Protein AF-A0A353PJM2-F1 (afdb_monomer_lite)

pLDDT: mean 86.41, std 17.64, range [29.45, 98.31]

Foldseek 3Di:
DDDDDDDDDDDDDDDDDDDDDDPPPPDDPPPDPAQKDKDDQEEDEEEQPDDDDPLVRIWMAGNPPGTPSVQKDKDWADHSNAFFKTKIKIWGAYPVRDIDIDIHIYGYAYPLRHHLQFDADPNDTDGDAAAEAEEEDLDCLDPVLPDPNNDHPPSVVSVVVQVRVCRGNVHHYHYDQQDPQQSDDPSVLVVLLVCVVVVNGPGPHYDDFLVCLVVCVVSVSFDFPVVVCVRPVVPADVVQQVSQDDPNTGRGGDPDPPDPPADDDDDQVLCVVLVADDQVVCVVVVNDDLVVVLVRLLSSQVSVVVPPPQDASDAADLVSQLQVQLVVLVHHQADPVVRDGDCPDPSNVVSVVSSVVCVVSVRYHPDHDHDDDDVVSVVD

Structure (mmCIF, N/CA/C/O backbone):
data_AF-A0A353PJM2-F1
#
_entry.id   AF-A0A353PJM2-F1
#
loop_
_atom_site.group_PDB
_atom_site.id
_atom_site.type_symbol
_atom_site.label_atom_id
_atom_site.label_alt_id
_atom_site.label_comp_id
_atom_site.label_asym_id
_atom_site.label_entity_id
_atom_site.label_seq_id
_atom_site.pdbx_PDB_ins_code
_atom_site.Cartn_x
_atom_site.Cartn_y
_atom_site.Cartn_z
_atom_site.occupancy
_atom_site.B_iso_or_equiv
_atom_site.auth_seq_id
_atom_site.auth_comp_id
_atom_site.auth_asym_id
_atom_site.auth_atom_id
_atom_site.pdbx_PDB_model_num
ATOM 1 N N . MET A 1 1 ? 64.706 -32.195 35.235 1.00 32.22 1 MET A N 1
ATOM 2 C CA . MET A 1 1 ? 65.549 -33.305 34.730 1.00 32.22 1 MET A CA 1
ATOM 3 C C . MET A 1 1 ? 64.867 -34.639 35.053 1.00 32.22 1 MET A C 1
ATOM 5 O O . MET A 1 1 ? 64.563 -34.825 36.216 1.00 32.22 1 MET A O 1
ATOM 9 N N . LYS A 1 2 ? 64.685 -35.513 34.035 1.00 32.91 2 LYS A N 1
ATOM 10 C CA . LYS A 1 2 ? 64.420 -36.989 34.050 1.00 32.91 2 LYS A CA 1
ATOM 11 C C . LYS A 1 2 ? 63.093 -37.483 34.698 1.00 32.91 2 LYS A C 1
ATOM 13 O O . LYS A 1 2 ? 62.922 -37.331 35.893 1.00 32.91 2 LYS A O 1
ATOM 18 N N . LYS A 1 3 ? 62.062 -37.883 33.916 1.00 37.53 3 LYS A N 1
ATOM 19 C CA . LYS A 1 3 ? 61.682 -39.241 33.383 1.00 37.53 3 LYS A CA 1
ATOM 20 C C . LYS A 1 3 ? 61.497 -40.311 34.488 1.00 37.53 3 LYS A C 1
ATOM 22 O O . LYS A 1 3 ? 62.421 -40.481 35.269 1.00 37.53 3 LYS A O 1
ATOM 27 N N . ILE A 1 4 ? 60.364 -41.031 34.608 1.00 37.41 4 ILE A N 1
ATOM 28 C CA . ILE A 1 4 ? 59.941 -42.269 33.879 1.00 37.41 4 ILE A CA 1
ATOM 29 C C . ILE A 1 4 ? 58.452 -42.570 34.247 1.00 37.41 4 ILE A C 1
ATOM 31 O O . ILE A 1 4 ? 58.112 -42.494 35.420 1.00 37.41 4 ILE A O 1
ATOM 35 N N . LEU A 1 5 ? 57.507 -42.636 33.294 1.00 37.12 5 LEU A N 1
ATOM 36 C CA . LEU A 1 5 ? 56.797 -43.808 32.711 1.00 37.12 5 LEU A CA 1
ATOM 37 C C . LEU A 1 5 ? 56.155 -44.841 33.677 1.00 37.12 5 LEU A C 1
ATOM 39 O O . LEU A 1 5 ? 56.857 -45.558 34.380 1.00 37.12 5 LEU A O 1
ATOM 43 N N . GLY A 1 6 ? 54.829 -45.012 33.581 1.00 29.45 6 GLY A N 1
ATOM 44 C CA . GLY A 1 6 ? 54.069 -46.135 34.147 1.00 29.45 6 GLY A CA 1
ATOM 45 C C . GLY A 1 6 ? 52.626 -46.155 33.623 1.00 29.45 6 GLY A C 1
ATOM 46 O O . GLY A 1 6 ? 51.860 -45.236 33.876 1.00 29.45 6 GLY A O 1
ATOM 47 N N . PHE A 1 7 ? 52.302 -47.176 32.835 1.00 32.75 7 PHE A N 1
ATOM 48 C CA . PHE A 1 7 ? 51.091 -47.375 32.030 1.00 32.75 7 PHE A CA 1
ATOM 49 C C . PHE A 1 7 ? 49.975 -48.015 32.882 1.00 32.75 7 PHE A C 1
ATOM 51 O O . PHE A 1 7 ? 50.239 -49.060 33.472 1.00 32.75 7 PHE A O 1
ATOM 58 N N . VAL A 1 8 ? 48.747 -47.472 32.915 1.00 33.62 8 VAL A N 1
ATOM 59 C CA . VAL A 1 8 ? 47.545 -48.228 33.336 1.00 33.62 8 VAL A CA 1
ATOM 60 C C . VAL A 1 8 ? 46.332 -47.862 32.474 1.00 33.62 8 VAL A C 1
ATOM 62 O O . VAL A 1 8 ? 45.985 -46.704 32.275 1.00 33.62 8 VAL A O 1
ATOM 65 N N . LEU A 1 9 ? 45.752 -48.948 31.977 1.00 30.38 9 LEU A N 1
ATOM 66 C CA . LEU A 1 9 ? 44.614 -49.195 31.104 1.00 30.38 9 LEU A CA 1
ATOM 67 C C . LEU A 1 9 ? 43.319 -48.463 31.520 1.00 30.38 9 LEU A C 1
ATOM 69 O O . LEU A 1 9 ? 42.853 -48.612 32.647 1.00 30.38 9 LEU A O 1
ATOM 73 N N . MET A 1 10 ? 42.710 -47.730 30.583 1.00 32.22 10 MET A N 1
ATOM 74 C CA . MET A 1 10 ? 41.401 -47.087 30.736 1.00 32.22 10 MET A CA 1
ATOM 75 C C . MET A 1 10 ? 40.329 -47.992 30.114 1.00 32.22 10 MET A C 1
ATOM 77 O O . MET A 1 10 ? 40.332 -48.234 28.908 1.00 32.22 10 MET A O 1
ATOM 81 N N . LEU A 1 11 ? 39.443 -48.526 30.953 1.00 31.27 11 LEU A N 1
ATOM 82 C CA . LEU A 1 11 ? 38.271 -49.301 30.556 1.00 31.27 11 LEU A CA 1
ATOM 83 C C . LEU A 1 11 ? 37.093 -48.323 30.411 1.00 31.27 11 LEU A C 1
ATOM 85 O O . LEU A 1 11 ? 36.597 -47.819 31.415 1.00 31.27 11 LEU A O 1
ATOM 89 N N . ALA A 1 12 ? 36.662 -48.038 29.183 1.00 36.47 12 ALA A N 1
ATOM 90 C CA . ALA A 1 12 ? 35.439 -47.283 28.912 1.00 36.47 12 ALA A CA 1
ATOM 91 C C . ALA A 1 12 ? 34.500 -48.147 28.062 1.00 36.47 12 ALA A C 1
ATOM 93 O O . ALA A 1 12 ? 34.842 -48.552 26.951 1.00 36.47 12 ALA A O 1
ATOM 94 N N . LEU A 1 13 ? 33.340 -48.470 28.638 1.00 30.97 13 LEU A N 1
ATOM 95 C CA . LEU A 1 13 ? 32.254 -49.205 27.999 1.00 30.97 13 LEU A CA 1
ATOM 96 C C . LEU A 1 13 ? 31.693 -48.407 26.814 1.00 30.97 13 LEU A C 1
ATOM 98 O O . LEU A 1 13 ? 31.152 -47.320 27.002 1.00 30.97 13 LEU A O 1
ATOM 102 N N . PHE A 1 14 ? 31.748 -48.990 25.618 1.00 34.50 14 PHE A N 1
ATOM 103 C CA . PHE A 1 14 ? 30.913 -48.592 24.488 1.00 34.50 14 PHE A CA 1
ATOM 104 C C . PHE A 1 14 ? 29.582 -49.349 24.567 1.00 34.50 14 PHE A C 1
ATOM 106 O O . PHE A 1 14 ? 29.545 -50.571 24.425 1.00 34.50 14 PHE A O 1
ATOM 113 N N . PHE A 1 15 ? 28.489 -48.621 24.796 1.00 38.69 15 PHE A N 1
ATOM 114 C CA . PHE A 1 15 ? 27.138 -49.112 24.537 1.00 38.69 15 PHE A CA 1
ATOM 115 C C . PHE A 1 15 ? 26.914 -49.123 23.021 1.00 38.69 15 PHE A C 1
ATOM 117 O O . PHE A 1 15 ? 26.905 -48.075 22.380 1.00 38.69 15 PHE A O 1
ATOM 124 N N . GLY A 1 16 ? 26.760 -50.318 22.451 1.00 33.47 16 GLY A N 1
ATOM 125 C CA . GLY A 1 16 ? 26.300 -50.496 21.080 1.00 33.47 16 GLY A CA 1
ATOM 126 C C . GLY A 1 16 ? 24.803 -50.214 20.994 1.00 33.47 16 GLY A C 1
ATOM 127 O O . GLY A 1 16 ? 24.003 -50.958 21.559 1.00 33.47 16 GLY A O 1
ATOM 128 N N . LEU A 1 17 ? 24.430 -49.152 20.283 1.00 36.56 17 LEU A N 1
ATOM 129 C CA . LEU A 1 17 ? 23.071 -48.971 19.785 1.00 36.56 17 LEU A CA 1
ATOM 130 C C . LEU A 1 17 ? 22.956 -49.726 18.461 1.00 36.56 17 LEU A C 1
ATOM 132 O O . LEU A 1 17 ? 23.631 -49.418 17.481 1.00 36.56 17 LEU A O 1
ATOM 136 N N . ALA A 1 18 ? 22.125 -50.763 18.483 1.00 35.31 18 ALA A N 1
ATOM 137 C CA . ALA A 1 18 ? 21.711 -51.510 17.313 1.00 35.31 18 ALA A CA 1
ATOM 138 C C . ALA A 1 18 ? 20.880 -50.598 16.399 1.00 35.31 18 ALA A C 1
ATOM 140 O O . ALA A 1 18 ? 19.799 -50.151 16.779 1.00 35.31 18 ALA A O 1
ATOM 141 N N . ALA A 1 19 ? 21.384 -50.338 15.194 1.00 33.94 19 ALA A N 1
ATOM 142 C CA . ALA A 1 19 ? 20.595 -49.766 14.115 1.00 33.94 19 ALA A CA 1
ATOM 143 C C . ALA A 1 19 ? 19.595 -50.830 13.633 1.00 33.94 19 ALA A C 1
ATOM 145 O O . ALA A 1 19 ? 19.985 -51.844 13.051 1.00 33.94 19 ALA A O 1
ATOM 146 N N . CYS A 1 20 ? 18.307 -50.626 13.915 1.00 41.12 20 CYS A N 1
ATOM 147 C CA . CYS A 1 20 ? 17.239 -51.329 13.213 1.00 41.12 20 CYS A CA 1
ATOM 148 C C . CYS A 1 20 ? 17.160 -50.763 11.795 1.00 41.12 20 CYS A C 1
ATOM 150 O O . CYS A 1 20 ? 16.830 -49.596 11.613 1.00 41.12 20 CYS A O 1
ATOM 152 N N . GLY A 1 21 ? 17.480 -51.598 10.807 1.00 42.72 21 GLY A N 1
ATOM 153 C CA . GLY A 1 21 ? 17.203 -51.326 9.404 1.00 42.72 21 GLY A CA 1
ATOM 154 C C . GLY A 1 21 ? 15.702 -51.394 9.147 1.00 42.72 21 GLY A C 1
ATOM 155 O O . GLY A 1 21 ? 15.124 -52.479 9.104 1.00 42.72 21 GLY A O 1
ATOM 156 N N . GLY A 1 22 ? 15.091 -50.227 8.998 1.00 40.28 22 GLY A N 1
ATOM 157 C CA . GLY A 1 22 ? 13.917 -50.025 8.167 1.00 40.28 22 GLY A CA 1
ATOM 158 C C . GLY A 1 22 ? 14.327 -49.002 7.120 1.00 40.28 22 GLY A C 1
ATOM 159 O O . GLY A 1 22 ? 14.694 -47.890 7.486 1.00 40.28 22 GLY A O 1
ATOM 160 N N . ASP A 1 23 ? 14.348 -49.400 5.850 1.00 42.94 23 ASP A N 1
ATOM 161 C CA . ASP A 1 23 ? 14.547 -48.472 4.740 1.00 42.94 23 ASP A CA 1
ATOM 162 C C . ASP A 1 23 ? 13.359 -47.501 4.719 1.00 42.94 23 ASP A C 1
ATOM 164 O O . ASP A 1 23 ? 12.283 -47.817 4.206 1.00 42.94 23 ASP A O 1
ATOM 168 N N . GLU A 1 24 ? 13.533 -46.316 5.304 1.00 45.28 24 GLU A N 1
ATOM 169 C CA . GLU A 1 24 ? 12.724 -45.163 4.935 1.00 45.28 24 GLU A CA 1
ATOM 170 C C . GLU A 1 24 ? 13.097 -44.799 3.500 1.00 45.28 24 GLU A C 1
ATOM 172 O O . GLU A 1 24 ? 14.149 -44.222 3.219 1.00 45.28 24 GLU A O 1
ATOM 177 N N . VAL A 1 25 ? 12.223 -45.177 2.571 1.00 42.00 25 VAL A N 1
ATOM 178 C CA . VAL A 1 25 ? 12.226 -44.642 1.215 1.00 42.00 25 VAL A CA 1
ATOM 179 C C . VAL A 1 25 ? 11.873 -43.163 1.336 1.00 42.00 25 VAL A C 1
ATOM 181 O O . VAL A 1 25 ? 10.702 -42.799 1.387 1.00 42.00 25 VAL A O 1
ATOM 184 N N . ILE A 1 26 ? 12.889 -42.306 1.418 1.00 47.69 26 ILE A N 1
ATOM 185 C CA . ILE A 1 26 ? 12.730 -40.881 1.132 1.00 47.69 26 ILE A CA 1
ATOM 186 C C . ILE A 1 26 ? 12.295 -40.818 -0.339 1.00 47.69 26 ILE A C 1
ATOM 188 O O . ILE A 1 26 ? 13.072 -41.262 -1.191 1.00 47.69 26 ILE A O 1
ATOM 192 N N . PRO A 1 27 ? 11.082 -40.344 -0.684 1.00 42.47 27 PRO A N 1
ATOM 193 C CA . PRO A 1 27 ? 10.745 -40.157 -2.082 1.00 42.47 27 PRO A CA 1
ATOM 194 C C . PRO A 1 27 ? 11.702 -39.104 -2.642 1.00 42.47 27 PRO A C 1
ATOM 196 O O . PRO A 1 27 ? 11.668 -37.937 -2.258 1.00 42.47 27 PRO A O 1
ATOM 199 N N . THR A 1 28 ? 12.594 -39.536 -3.530 1.00 38.66 28 THR A N 1
ATOM 200 C CA . THR A 1 28 ? 13.276 -38.643 -4.464 1.00 38.66 28 THR A CA 1
ATOM 201 C C . THR A 1 28 ? 12.212 -37.799 -5.166 1.00 38.66 28 THR A C 1
ATOM 203 O O . THR A 1 28 ? 11.212 -38.385 -5.596 1.00 38.66 28 THR A O 1
ATOM 206 N N . PRO A 1 29 ? 12.387 -36.469 -5.300 1.00 41.56 29 PRO A N 1
ATOM 207 C CA . PRO A 1 29 ? 11.539 -35.676 -6.179 1.00 41.56 29 PRO A CA 1
ATOM 208 C C . PRO A 1 29 ? 11.489 -36.382 -7.531 1.00 41.56 29 PRO A C 1
ATOM 210 O O . PRO A 1 29 ? 12.532 -36.697 -8.105 1.00 41.56 29 PRO A O 1
ATOM 213 N N . VAL A 1 30 ? 10.291 -36.730 -7.987 1.00 37.69 30 VAL A N 1
ATOM 214 C CA . VAL A 1 30 ? 10.113 -37.239 -9.341 1.00 37.69 30 VAL A CA 1
ATOM 215 C C . VAL A 1 30 ? 10.382 -36.038 -10.240 1.00 37.69 30 VAL A C 1
ATOM 217 O O . VAL A 1 30 ? 9.528 -35.164 -10.337 1.00 37.69 30 VAL A O 1
ATOM 220 N N . GLU A 1 31 ? 11.572 -35.951 -10.840 1.00 50.25 31 GLU A N 1
ATOM 221 C CA . GLU A 1 31 ? 11.733 -35.159 -12.061 1.00 50.25 31 GLU A CA 1
ATOM 222 C C . GLU A 1 31 ? 10.816 -35.813 -13.094 1.00 50.25 31 GLU A C 1
ATOM 224 O O . GLU A 1 31 ? 11.125 -36.865 -13.659 1.00 50.25 31 GLU A O 1
ATOM 229 N N . THR A 1 32 ? 9.620 -35.256 -13.250 1.00 52.06 32 THR A N 1
ATOM 230 C CA . THR A 1 32 ? 8.812 -35.519 -14.428 1.00 52.06 32 THR A CA 1
ATOM 231 C C . THR A 1 32 ? 9.557 -34.878 -15.586 1.00 52.06 32 THR A C 1
ATOM 233 O O . THR A 1 32 ? 9.808 -33.680 -15.567 1.00 52.06 32 THR A O 1
ATOM 236 N N . ASP A 1 33 ? 9.989 -35.691 -16.545 1.00 80.81 33 ASP A N 1
ATOM 237 C CA . ASP A 1 33 ? 10.489 -35.197 -17.826 1.00 80.81 33 ASP A CA 1
ATOM 238 C C . ASP A 1 33 ? 9.319 -34.476 -18.507 1.00 80.81 33 ASP A C 1
ATOM 240 O O . ASP A 1 33 ? 8.429 -35.131 -19.056 1.00 80.81 33 ASP A O 1
ATOM 244 N N . ASP A 1 34 ? 9.253 -33.152 -18.342 1.00 85.50 34 ASP A N 1
ATOM 245 C CA . ASP A 1 34 ? 8.165 -32.337 -18.872 1.00 85.50 34 ASP A CA 1
ATOM 246 C C . ASP A 1 34 ? 8.150 -32.450 -20.397 1.00 85.50 34 ASP A C 1
ATOM 248 O O . ASP A 1 34 ? 9.178 -32.321 -21.073 1.00 85.50 34 ASP A O 1
ATOM 252 N N . THR A 1 35 ? 6.974 -32.673 -20.978 1.00 91.44 35 THR A N 1
ATOM 253 C CA . THR A 1 35 ? 6.881 -32.863 -22.431 1.00 91.44 35 THR A CA 1
ATOM 254 C C . THR A 1 35 ? 7.076 -31.562 -23.207 1.00 91.44 35 THR A C 1
ATOM 256 O O . THR A 1 35 ? 7.399 -31.621 -24.395 1.00 91.44 35 THR A O 1
ATOM 259 N N . ALA A 1 36 ? 6.902 -30.408 -22.555 1.00 95.50 36 ALA A N 1
ATOM 260 C CA . ALA A 1 36 ? 7.015 -29.070 -23.129 1.00 95.50 36 ALA A CA 1
ATOM 261 C C . ALA A 1 36 ? 8.402 -28.434 -22.920 1.00 95.50 36 ALA A C 1
ATOM 263 O O . ALA A 1 36 ? 9.063 -28.622 -21.906 1.00 95.50 36 ALA A O 1
ATOM 264 N N . SER A 1 37 ? 8.846 -27.618 -23.878 1.00 95.31 37 SER A N 1
ATOM 265 C CA . SER A 1 37 ? 10.117 -26.884 -23.804 1.00 95.31 37 SER A CA 1
ATOM 266 C C . SER A 1 37 ? 10.073 -25.578 -24.600 1.00 95.31 37 SER A C 1
ATOM 268 O O . SER A 1 37 ? 9.297 -25.448 -25.549 1.00 95.31 37 SER A O 1
ATOM 270 N N . PHE A 1 38 ? 10.921 -24.613 -24.226 1.00 97.06 38 PHE A N 1
ATOM 271 C CA . PHE A 1 38 ? 11.047 -23.312 -24.893 1.00 97.06 38 PHE A CA 1
ATOM 272 C C . PHE A 1 38 ? 12.319 -23.203 -25.738 1.00 97.06 38 PHE A C 1
ATOM 274 O O . PHE A 1 38 ? 13.387 -23.687 -25.360 1.00 97.06 38 PHE A O 1
ATOM 281 N N . VAL A 1 39 ? 12.229 -22.458 -26.840 1.00 96.12 39 VAL A N 1
ATOM 282 C CA . VAL A 1 39 ? 13.370 -22.019 -27.654 1.00 96.12 39 VAL A CA 1
ATOM 283 C C . VAL A 1 39 ? 13.304 -20.499 -27.831 1.00 96.12 39 VAL A C 1
ATOM 285 O O . VAL A 1 39 ? 12.226 -19.917 -27.909 1.00 96.12 39 VAL A O 1
ATOM 288 N N . GLY A 1 40 ? 14.469 -19.842 -27.885 1.00 94.94 40 GLY A N 1
ATOM 289 C CA . GLY A 1 40 ? 14.575 -18.399 -28.155 1.00 94.94 40 GLY A CA 1
ATOM 290 C C . GLY A 1 40 ? 14.669 -17.492 -26.924 1.00 94.94 40 GLY A C 1
ATOM 291 O O . GLY A 1 40 ? 14.768 -16.277 -27.071 1.00 94.94 40 GLY A O 1
ATOM 292 N N . VAL A 1 41 ? 14.717 -18.054 -25.716 1.00 95.62 41 VAL A N 1
ATOM 293 C CA . VAL A 1 41 ? 14.743 -17.308 -24.438 1.00 95.62 41 VAL A CA 1
ATOM 294 C C . VAL A 1 41 ? 16.106 -16.691 -24.085 1.00 95.62 41 VAL A C 1
ATOM 296 O O . VAL A 1 41 ? 16.343 -16.274 -22.955 1.00 95.62 41 VAL A O 1
ATOM 299 N N . ALA A 1 42 ? 17.024 -16.611 -25.051 1.00 96.38 42 ALA A N 1
ATOM 300 C CA . ALA A 1 42 ? 18.319 -15.976 -24.843 1.00 96.38 42 ALA A CA 1
ATOM 301 C C . ALA A 1 42 ? 18.152 -14.473 -24.531 1.00 96.38 42 ALA A C 1
ATOM 303 O O . ALA A 1 42 ? 17.266 -13.826 -25.115 1.00 96.38 42 ALA A O 1
ATOM 304 N N . PRO A 1 43 ? 19.009 -13.899 -23.661 1.00 95.94 43 PRO A N 1
ATOM 305 C CA . PRO A 1 43 ? 18.985 -12.475 -23.368 1.00 95.94 43 PRO A CA 1
ATOM 306 C C . PRO A 1 43 ? 19.100 -11.624 -24.630 1.00 95.94 43 PRO A C 1
ATOM 308 O O . PRO A 1 43 ? 19.777 -12.003 -25.590 1.00 95.94 43 PRO A O 1
ATOM 311 N N . ILE A 1 44 ? 18.465 -10.459 -24.614 1.00 95.94 44 ILE A N 1
ATOM 312 C CA . ILE A 1 44 ? 18.553 -9.489 -25.706 1.00 95.94 44 ILE A CA 1
ATOM 313 C C . ILE A 1 44 ? 18.854 -8.094 -25.201 1.00 95.94 44 ILE A C 1
ATOM 315 O O . ILE A 1 44 ? 18.614 -7.754 -24.044 1.00 95.94 44 ILE A O 1
ATOM 319 N N . THR A 1 45 ? 19.346 -7.276 -26.120 1.00 96.81 45 THR A N 1
ATOM 320 C CA . THR A 1 45 ? 19.648 -5.877 -25.876 1.00 96.81 45 THR A CA 1
ATOM 321 C C . THR A 1 45 ? 18.957 -5.031 -26.929 1.00 96.81 45 THR A C 1
ATOM 323 O O . THR A 1 45 ? 19.074 -5.316 -28.122 1.00 96.81 45 THR A O 1
ATOM 326 N N . ILE A 1 46 ? 18.243 -4.011 -26.474 1.00 96.94 46 ILE A N 1
ATOM 327 C CA . ILE A 1 46 ? 17.580 -3.003 -27.303 1.00 96.94 46 ILE A CA 1
ATOM 328 C C . ILE A 1 46 ? 17.973 -1.612 -26.803 1.00 96.94 46 ILE A C 1
ATOM 330 O O . ILE A 1 46 ? 18.498 -1.479 -25.698 1.00 96.94 46 ILE A O 1
ATOM 334 N N . THR A 1 47 ? 17.733 -0.572 -27.587 1.00 97.50 47 THR A N 1
ATOM 335 C CA . THR A 1 47 ? 17.869 0.822 -27.151 1.00 97.50 47 THR A CA 1
ATOM 336 C C . THR A 1 47 ? 16.497 1.393 -26.797 1.00 97.50 47 THR A C 1
ATOM 338 O O . THR A 1 47 ? 15.477 0.938 -27.312 1.00 97.50 47 THR A O 1
ATOM 341 N N . VAL A 1 48 ? 16.453 2.375 -25.890 1.00 95.88 48 VAL A N 1
ATOM 342 C CA . VAL A 1 48 ? 15.202 3.060 -25.535 1.00 95.88 48 VAL A CA 1
ATOM 343 C C . VAL A 1 48 ? 14.405 3.482 -26.773 1.00 95.88 48 VAL A C 1
ATOM 345 O O . VAL A 1 48 ? 14.926 4.138 -27.676 1.00 95.88 48 VAL A O 1
ATOM 348 N N . GLY A 1 49 ? 13.124 3.119 -26.788 1.00 93.75 49 GLY A N 1
ATOM 349 C CA . GLY A 1 49 ? 12.186 3.415 -27.869 1.00 93.75 49 GLY A CA 1
ATOM 350 C C . GLY A 1 49 ? 12.208 2.428 -29.040 1.00 93.75 49 GLY A C 1
ATOM 351 O O . GLY A 1 49 ? 11.359 2.548 -29.928 1.00 93.75 49 GLY A O 1
ATOM 352 N N . ASP A 1 50 ? 13.114 1.446 -29.055 1.00 96.56 50 ASP A N 1
ATOM 353 C CA . ASP A 1 50 ? 13.086 0.390 -30.067 1.00 96.56 50 ASP A CA 1
ATOM 354 C C . ASP A 1 50 ? 11.787 -0.428 -29.960 1.00 96.56 50 ASP A C 1
ATOM 356 O O . ASP A 1 50 ? 11.356 -0.781 -28.855 1.00 96.56 50 ASP A O 1
ATOM 360 N N . PRO A 1 51 ? 11.148 -0.776 -31.093 1.00 94.19 51 PRO A N 1
ATOM 361 C CA . PRO A 1 51 ? 9.980 -1.639 -31.072 1.00 94.19 51 PRO A CA 1
ATOM 362 C C . PRO A 1 51 ? 10.374 -3.023 -30.555 1.00 94.19 51 PRO A C 1
ATOM 364 O O . PRO A 1 51 ? 11.302 -3.654 -31.062 1.00 94.19 51 PRO A O 1
ATOM 367 N N . PHE A 1 52 ? 9.629 -3.516 -29.572 1.00 94.50 52 PHE A N 1
ATOM 368 C CA . PHE A 1 52 ? 9.884 -4.806 -28.952 1.00 94.50 52 PHE A CA 1
ATOM 369 C C . PHE A 1 52 ? 8.575 -5.562 -28.737 1.00 94.50 52 PHE A C 1
ATOM 371 O O . PHE A 1 52 ? 7.642 -5.056 -28.113 1.00 94.50 52 PHE A O 1
ATOM 378 N N . ASP A 1 53 ? 8.532 -6.784 -29.261 1.00 94.31 53 ASP A N 1
ATOM 379 C CA . ASP A 1 53 ? 7.470 -7.754 -29.021 1.00 94.31 53 ASP A CA 1
ATOM 380 C C . ASP A 1 53 ? 8.061 -8.935 -28.230 1.00 94.31 53 ASP A C 1
ATOM 382 O O . ASP A 1 53 ? 8.986 -9.595 -28.724 1.00 94.31 53 ASP A O 1
ATOM 386 N N . PRO A 1 54 ? 7.549 -9.224 -27.018 1.00 93.56 54 PRO A N 1
ATOM 387 C CA . PRO A 1 54 ? 8.091 -10.265 -26.153 1.00 93.56 54 PRO A CA 1
ATOM 388 C C . PRO A 1 54 ? 8.012 -11.673 -26.751 1.00 93.56 54 PRO A C 1
ATOM 390 O O . PRO A 1 54 ? 8.789 -12.532 -26.327 1.00 93.56 54 PRO A O 1
ATOM 393 N N . LEU A 1 55 ? 7.129 -11.922 -27.724 1.00 94.94 55 LEU A N 1
ATOM 394 C CA . LEU A 1 55 ? 6.998 -13.221 -28.396 1.00 94.94 55 LEU A CA 1
ATOM 395 C C . LEU A 1 55 ? 7.897 -13.355 -29.631 1.00 94.94 55 LEU A C 1
ATOM 397 O O . LEU A 1 55 ? 8.056 -14.456 -30.163 1.00 94.94 55 LEU A O 1
ATOM 401 N N . THR A 1 56 ? 8.532 -12.271 -30.088 1.00 94.88 56 THR A N 1
ATOM 402 C CA . THR A 1 56 ? 9.407 -12.333 -31.260 1.00 94.88 56 THR A CA 1
ATOM 403 C C . THR A 1 56 ? 10.590 -13.272 -31.006 1.00 94.88 56 THR A C 1
ATOM 405 O O . THR A 1 56 ? 11.433 -13.045 -30.129 1.00 94.88 56 THR A O 1
ATOM 408 N N . GLY A 1 57 ? 10.654 -14.329 -31.823 1.00 93.50 57 GLY A N 1
ATOM 409 C CA . GLY A 1 57 ? 11.693 -15.357 -31.775 1.00 93.50 57 GLY A CA 1
ATOM 410 C C . GLY A 1 57 ? 11.505 -16.413 -30.684 1.00 93.50 57 GLY A C 1
ATOM 411 O O . GLY A 1 57 ? 12.383 -17.262 -30.555 1.00 93.50 57 GLY A O 1
ATOM 412 N N . ILE A 1 58 ? 10.400 -16.376 -29.930 1.00 97.00 58 ILE A N 1
ATOM 413 C CA . ILE A 1 58 ? 10.074 -17.371 -28.904 1.00 97.00 58 ILE A CA 1
ATOM 414 C C . ILE A 1 58 ? 9.166 -18.444 -29.500 1.00 97.00 58 ILE A C 1
ATOM 416 O O . ILE A 1 58 ? 8.152 -18.133 -30.124 1.00 97.00 58 ILE A O 1
ATOM 420 N N . THR A 1 59 ? 9.516 -19.707 -29.278 1.00 96.94 59 THR A N 1
ATOM 421 C CA . THR A 1 59 ? 8.659 -20.851 -29.601 1.00 96.94 59 THR A CA 1
ATOM 422 C C . THR A 1 59 ? 8.583 -21.813 -28.426 1.00 96.94 59 THR A C 1
ATOM 424 O O . THR A 1 59 ? 9.498 -21.878 -27.601 1.00 96.94 59 THR A O 1
ATOM 427 N N . ALA A 1 60 ? 7.479 -22.552 -28.349 1.00 97.00 60 ALA A N 1
ATOM 428 C CA . ALA A 1 60 ? 7.297 -23.633 -27.395 1.00 97.00 60 ALA A CA 1
ATOM 429 C C . ALA A 1 60 ? 6.893 -24.911 -28.131 1.00 97.00 60 ALA A C 1
ATOM 431 O O . ALA A 1 60 ? 6.010 -24.895 -28.992 1.00 97.00 60 ALA A O 1
ATOM 432 N N . THR A 1 61 ? 7.538 -26.022 -27.794 1.00 96.25 61 THR A N 1
ATOM 433 C CA . THR A 1 61 ? 7.282 -27.323 -28.416 1.00 96.25 61 THR A CA 1
ATOM 434 C C . THR A 1 61 ? 7.047 -28.385 -27.367 1.00 96.25 61 THR A C 1
ATOM 436 O O . THR A 1 61 ? 7.777 -28.455 -26.382 1.00 96.25 61 THR A O 1
ATOM 439 N N . ASP A 1 62 ? 6.067 -29.232 -27.633 1.00 96.62 62 ASP A N 1
ATOM 440 C CA . ASP A 1 62 ? 5.716 -30.399 -26.850 1.00 96.62 62 ASP A CA 1
ATOM 441 C C . ASP A 1 62 ? 6.043 -31.677 -27.630 1.00 96.62 62 ASP A C 1
ATOM 443 O O . ASP A 1 62 ? 5.768 -31.786 -28.830 1.00 96.62 62 ASP A O 1
ATOM 447 N N . THR A 1 63 ? 6.639 -32.660 -26.961 1.00 95.19 63 THR A N 1
ATOM 448 C CA . THR A 1 63 ? 7.106 -33.900 -27.601 1.00 95.19 63 THR A CA 1
ATOM 449 C C . THR A 1 63 ? 5.973 -34.796 -28.116 1.00 95.19 63 THR A C 1
ATOM 451 O O . THR A 1 63 ? 6.221 -35.640 -28.982 1.00 95.19 63 THR A O 1
ATOM 454 N N . VAL A 1 64 ? 4.735 -34.608 -27.643 1.00 94.56 64 VAL A N 1
ATOM 455 C CA . VAL A 1 64 ? 3.559 -35.418 -28.007 1.00 94.56 64 VAL A CA 1
ATOM 456 C C . VAL A 1 64 ? 2.641 -34.676 -28.980 1.00 94.56 64 VAL A C 1
ATOM 458 O O . VAL A 1 64 ? 2.165 -35.258 -29.957 1.00 94.56 64 VAL A O 1
ATOM 461 N N . THR A 1 65 ? 2.377 -33.398 -28.718 1.00 93.12 65 THR A N 1
ATOM 462 C CA . THR A 1 65 ? 1.394 -32.576 -29.445 1.00 93.12 65 THR A CA 1
ATOM 463 C C . THR A 1 65 ? 2.019 -31.640 -30.479 1.00 93.12 65 THR A C 1
ATOM 465 O O . THR A 1 65 ? 1.308 -31.154 -31.361 1.00 93.12 65 THR A O 1
ATOM 468 N N . GLY A 1 66 ? 3.343 -31.459 -30.459 1.00 94.06 66 GLY A N 1
ATOM 469 C CA . GLY A 1 66 ? 4.068 -30.639 -31.426 1.00 94.06 66 GLY A CA 1
ATOM 470 C C . GLY A 1 66 ? 4.144 -29.167 -31.018 1.00 94.06 66 GLY A C 1
ATOM 471 O O . GLY A 1 66 ? 4.484 -28.848 -29.887 1.00 94.06 66 GLY A O 1
ATOM 472 N N . ASP A 1 67 ? 3.908 -28.248 -31.953 1.00 96.75 67 ASP A N 1
ATOM 473 C CA . ASP A 1 67 ? 4.028 -26.807 -31.696 1.00 96.75 67 ASP A CA 1
ATOM 474 C C . ASP A 1 67 ? 2.892 -26.302 -30.793 1.00 96.75 67 ASP A C 1
ATOM 476 O O . ASP A 1 67 ? 1.716 -26.349 -31.163 1.00 96.75 67 ASP A O 1
ATOM 480 N N . ILE A 1 68 ? 3.263 -25.791 -29.619 1.00 97.25 68 ILE A N 1
ATOM 481 C CA . ILE A 1 68 ? 2.362 -25.222 -28.609 1.00 97.25 68 ILE A CA 1
ATOM 482 C C . ILE A 1 68 ? 2.643 -23.730 -28.375 1.00 97.25 68 ILE A C 1
ATOM 484 O O . ILE A 1 68 ? 2.173 -23.153 -27.396 1.00 97.25 68 ILE A O 1
ATOM 488 N N . THR A 1 69 ? 3.362 -23.067 -29.289 1.00 97.25 69 THR A N 1
ATOM 489 C CA . THR A 1 69 ? 3.755 -21.647 -29.189 1.00 97.25 69 THR A CA 1
ATOM 490 C C . THR A 1 69 ? 2.563 -20.711 -28.969 1.00 97.25 69 THR A C 1
ATOM 492 O O . THR A 1 69 ? 2.663 -19.729 -28.239 1.00 97.25 69 THR A O 1
ATOM 495 N N . ALA A 1 70 ? 1.401 -21.026 -29.546 1.00 96.00 70 ALA A N 1
ATOM 496 C CA . ALA A 1 70 ? 0.183 -20.235 -29.354 1.00 96.00 70 ALA A CA 1
ATOM 497 C C . ALA A 1 70 ? -0.369 -20.279 -27.913 1.00 96.00 70 ALA A C 1
ATOM 499 O O . ALA A 1 70 ? -1.196 -19.443 -27.558 1.00 96.00 70 ALA A O 1
ATOM 500 N N . GLY A 1 71 ? 0.063 -21.249 -27.100 1.00 95.19 71 GLY A N 1
ATOM 501 C CA . GLY A 1 71 ? -0.313 -21.388 -25.693 1.00 95.19 71 GLY A CA 1
ATOM 502 C C . GLY A 1 71 ? 0.593 -20.629 -24.723 1.00 95.19 71 GLY A C 1
ATOM 503 O O . GLY A 1 71 ? 0.356 -20.688 -23.519 1.00 95.19 71 GLY A O 1
ATOM 504 N N . ILE A 1 72 ? 1.631 -19.941 -25.213 1.00 97.44 72 ILE A N 1
ATOM 505 C CA . ILE A 1 72 ? 2.543 -19.184 -24.355 1.00 97.44 72 ILE A CA 1
ATOM 506 C C . ILE A 1 72 ? 1.788 -18.028 -23.702 1.00 97.44 72 ILE A C 1
ATOM 508 O O . ILE A 1 72 ? 1.212 -17.168 -24.367 1.00 97.44 72 ILE A O 1
ATOM 512 N N . THR A 1 73 ? 1.870 -17.977 -22.381 1.00 96.19 73 THR A N 1
ATOM 513 C CA . THR A 1 73 ? 1.497 -16.816 -21.580 1.00 96.19 73 THR A CA 1
ATOM 514 C C . THR A 1 73 ? 2.764 -16.061 -21.190 1.00 96.19 73 THR A C 1
ATOM 516 O O . THR A 1 73 ? 3.784 -16.671 -20.865 1.00 96.19 73 THR A O 1
ATOM 519 N N . VAL A 1 74 ? 2.718 -14.732 -21.278 1.00 94.62 74 VAL A N 1
ATOM 520 C CA . VAL A 1 74 ? 3.846 -13.846 -20.969 1.00 94.62 74 VAL A CA 1
ATOM 521 C C . VAL A 1 74 ? 3.495 -13.035 -19.731 1.00 94.62 74 VAL A C 1
ATOM 523 O O . VAL A 1 74 ? 2.438 -12.406 -19.683 1.00 94.62 74 VAL A O 1
ATOM 526 N N . THR A 1 75 ? 4.383 -13.032 -18.746 1.00 89.56 75 THR A N 1
ATOM 527 C CA . THR A 1 75 ? 4.287 -12.212 -17.536 1.00 89.56 75 THR A CA 1
ATOM 528 C C . THR A 1 75 ? 5.599 -11.460 -17.296 1.00 89.56 75 THR A C 1
ATOM 530 O O . THR A 1 75 ? 6.628 -11.750 -17.909 1.00 89.56 75 THR A O 1
ATOM 533 N N . GLY A 1 76 ? 5.559 -10.467 -16.408 1.00 84.06 76 GLY A N 1
ATOM 534 C CA . GLY A 1 76 ? 6.679 -9.568 -16.127 1.00 84.06 76 GLY A CA 1
ATOM 535 C C . GLY A 1 76 ? 6.449 -8.176 -16.714 1.00 84.06 76 GLY A C 1
ATOM 536 O O . GLY A 1 76 ? 6.022 -8.024 -17.859 1.00 84.06 76 GLY A O 1
ATOM 537 N N . ALA A 1 77 ? 6.706 -7.151 -15.905 1.00 81.19 77 ALA A N 1
ATOM 538 C CA . ALA A 1 77 ? 6.605 -5.763 -16.333 1.00 81.19 77 ALA A CA 1
ATOM 539 C C . ALA A 1 77 ? 7.899 -5.336 -17.038 1.00 81.19 77 ALA A C 1
ATOM 541 O O . ALA A 1 77 ? 8.999 -5.568 -16.537 1.00 81.19 77 ALA A O 1
ATOM 542 N N . TYR A 1 78 ? 7.771 -4.676 -18.186 1.00 87.62 78 TYR A N 1
ATOM 543 C CA . TYR A 1 78 ? 8.897 -4.097 -18.912 1.00 87.62 78 TYR A CA 1
ATOM 544 C C . TYR A 1 78 ? 8.531 -2.721 -19.467 1.00 87.62 78 TYR A C 1
ATOM 546 O O . TYR A 1 78 ? 7.369 -2.453 -19.772 1.00 87.62 78 TYR A O 1
ATOM 554 N N . ASN A 1 79 ? 9.524 -1.842 -19.615 1.00 87.94 79 ASN A N 1
ATOM 555 C CA . ASN A 1 79 ? 9.336 -0.526 -20.218 1.00 87.94 79 ASN A CA 1
ATOM 556 C C . ASN A 1 79 ? 10.452 -0.233 -21.224 1.00 87.94 79 ASN A C 1
ATOM 558 O O . ASN A 1 79 ? 11.582 0.073 -20.857 1.00 87.94 79 ASN A O 1
ATOM 562 N N . ILE A 1 80 ? 10.113 -0.284 -22.512 1.00 92.44 80 ILE A N 1
ATOM 563 C CA . ILE A 1 80 ? 11.059 -0.040 -23.611 1.00 92.44 80 ILE A CA 1
ATOM 564 C C . ILE A 1 80 ? 11.526 1.415 -23.686 1.00 92.44 80 ILE A C 1
ATOM 566 O O . ILE A 1 80 ? 12.479 1.711 -24.393 1.00 92.44 80 ILE A O 1
ATOM 570 N N . ASN A 1 81 ? 10.856 2.336 -22.991 1.00 91.25 81 ASN A N 1
ATOM 571 C CA . ASN A 1 81 ? 11.198 3.757 -22.987 1.00 91.25 81 ASN A CA 1
ATOM 572 C C . ASN A 1 81 ? 12.114 4.134 -21.815 1.00 91.25 81 ASN A C 1
ATOM 574 O O . ASN A 1 81 ? 12.513 5.291 -21.702 1.00 91.25 81 ASN A O 1
ATOM 578 N N . THR A 1 82 ? 12.457 3.174 -20.954 1.00 89.94 82 THR A N 1
ATOM 579 C CA . THR A 1 82 ? 13.299 3.394 -19.778 1.00 89.94 82 THR A CA 1
ATOM 580 C C . THR A 1 82 ? 14.453 2.404 -19.803 1.00 89.94 82 THR A C 1
ATOM 582 O O . THR A 1 82 ? 14.239 1.192 -19.846 1.00 89.94 82 THR A O 1
ATOM 585 N N . ALA A 1 83 ? 15.683 2.919 -19.788 1.00 93.75 83 ALA A N 1
ATOM 586 C CA . ALA A 1 83 ? 16.870 2.079 -19.735 1.00 93.75 83 ALA A CA 1
ATOM 587 C C . ALA A 1 83 ? 16.917 1.286 -18.420 1.00 93.75 83 ALA A C 1
ATOM 589 O O . ALA A 1 83 ? 16.499 1.779 -17.376 1.00 93.75 83 ALA A O 1
ATOM 590 N N . GLY A 1 84 ? 17.399 0.051 -18.493 1.00 92.81 84 GLY A N 1
ATOM 591 C CA . GLY A 1 84 ? 17.376 -0.894 -17.383 1.00 92.81 84 GLY A CA 1
ATOM 592 C C . GLY A 1 84 ? 17.302 -2.338 -17.864 1.00 92.81 84 GLY A C 1
ATOM 593 O O . GLY A 1 84 ? 17.246 -2.611 -19.065 1.00 92.81 84 GLY A O 1
ATOM 594 N N . THR A 1 85 ? 17.305 -3.272 -16.923 1.00 91.75 85 THR A N 1
ATOM 595 C CA . THR A 1 85 ? 17.233 -4.711 -17.206 1.00 91.75 85 THR A CA 1
ATOM 596 C C . THR A 1 85 ? 15.887 -5.260 -16.759 1.00 91.75 85 THR A C 1
ATOM 598 O O . THR A 1 85 ? 15.526 -5.101 -15.605 1.00 91.75 85 THR A O 1
ATOM 601 N N . TYR A 1 86 ? 15.141 -5.916 -17.645 1.00 91.38 86 TYR A N 1
ATOM 602 C CA . TYR A 1 86 ? 13.807 -6.444 -17.350 1.00 91.38 86 TYR A CA 1
ATOM 603 C C . TYR A 1 86 ? 13.770 -7.959 -17.525 1.00 91.38 86 TYR A C 1
ATOM 605 O O . TYR A 1 86 ? 14.290 -8.483 -18.512 1.00 91.38 86 TYR A O 1
ATOM 613 N N . THR A 1 87 ? 13.111 -8.655 -16.601 1.00 91.12 87 THR A N 1
ATOM 614 C CA . THR A 1 87 ? 12.909 -10.104 -16.677 1.00 91.12 87 THR A CA 1
ATOM 615 C C . THR A 1 87 ? 11.500 -10.403 -17.168 1.00 91.12 87 THR A C 1
ATOM 617 O O . THR A 1 87 ? 10.510 -10.045 -16.531 1.00 91.12 87 THR A O 1
ATOM 620 N N . ILE A 1 88 ? 11.410 -11.080 -18.309 1.00 93.75 88 ILE A N 1
ATOM 621 C CA . ILE A 1 88 ? 10.153 -11.557 -18.886 1.00 93.75 88 ILE A CA 1
ATOM 622 C C . ILE A 1 88 ? 10.050 -13.048 -18.612 1.00 93.75 88 ILE A C 1
ATOM 624 O O . ILE A 1 88 ? 10.998 -13.790 -18.873 1.00 93.75 88 ILE A O 1
ATOM 628 N N . THR A 1 89 ? 8.904 -13.484 -18.103 1.00 95.38 89 THR A N 1
ATOM 629 C CA . THR A 1 89 ? 8.626 -14.892 -17.823 1.00 95.38 89 THR A CA 1
ATOM 630 C C . THR A 1 89 ? 7.614 -15.424 -18.826 1.00 95.38 89 THR A C 1
ATOM 632 O O . THR A 1 89 ? 6.565 -14.829 -19.058 1.00 95.38 89 THR A O 1
ATOM 635 N N . TYR A 1 90 ? 7.936 -16.563 -19.422 1.00 96.75 90 TYR A N 1
ATOM 636 C CA . TYR A 1 90 ? 7.074 -17.317 -20.316 1.00 96.75 90 TYR A CA 1
ATOM 637 C C . TYR A 1 90 ? 6.579 -18.557 -19.597 1.00 96.75 90 TYR A C 1
ATOM 639 O O . TYR A 1 90 ? 7.344 -19.206 -18.882 1.00 96.75 90 TYR A O 1
ATOM 647 N N . LYS A 1 91 ? 5.315 -18.901 -19.819 1.00 97.25 91 LYS A N 1
ATOM 648 C CA . LYS A 1 91 ? 4.700 -20.094 -19.248 1.00 97.25 91 LYS A CA 1
ATOM 649 C C . LYS A 1 91 ? 3.819 -20.786 -20.275 1.00 97.25 91 LYS A C 1
ATOM 651 O O . LYS A 1 91 ? 3.055 -20.127 -20.981 1.00 97.25 91 LYS A O 1
ATOM 656 N N . VAL A 1 92 ? 3.929 -22.107 -20.358 1.00 97.12 92 VAL A N 1
ATOM 657 C CA . VAL A 1 92 ? 3.103 -22.946 -21.232 1.00 97.12 92 VAL A CA 1
ATOM 658 C C . VAL A 1 92 ? 2.795 -24.271 -20.535 1.00 97.12 92 VAL A C 1
ATOM 660 O O . VAL A 1 92 ? 3.595 -24.743 -19.730 1.00 97.12 92 VAL A O 1
ATOM 663 N N . THR A 1 93 ? 1.641 -24.865 -20.828 1.00 96.25 93 THR A N 1
ATOM 664 C CA . THR A 1 93 ? 1.242 -26.173 -20.290 1.00 96.25 93 THR A CA 1
ATOM 665 C C . THR A 1 93 ? 1.474 -27.256 -21.340 1.00 96.25 93 THR A C 1
ATOM 667 O O . THR A 1 93 ? 0.997 -27.126 -22.471 1.00 96.25 93 THR A O 1
ATOM 670 N N . GLY A 1 94 ? 2.205 -28.304 -20.968 1.00 93.75 94 GLY A N 1
ATOM 671 C CA . GLY A 1 94 ? 2.446 -29.481 -21.796 1.00 93.75 94 GLY A CA 1
ATOM 672 C C . GLY A 1 94 ? 1.244 -30.420 -21.875 1.00 93.75 94 GLY A C 1
ATOM 673 O O . GLY A 1 94 ? 0.234 -30.269 -21.181 1.00 93.75 94 GLY A O 1
ATOM 674 N N . SER A 1 95 ? 1.347 -31.414 -22.753 1.00 94.44 95 SER A N 1
ATOM 675 C CA . SER A 1 95 ? 0.319 -32.450 -22.921 1.00 94.44 95 SER A CA 1
ATOM 676 C C . SER A 1 95 ? 0.198 -33.407 -21.727 1.00 94.44 95 SER A C 1
ATOM 678 O O . SER A 1 95 ? -0.846 -34.037 -21.545 1.00 94.44 95 SER A O 1
ATOM 680 N N . ASP A 1 96 ? 1.240 -33.485 -20.902 1.00 93.38 96 ASP A N 1
ATOM 681 C CA . ASP A 1 96 ? 1.274 -34.148 -19.596 1.00 93.38 96 ASP A CA 1
ATOM 682 C C . ASP A 1 96 ? 0.496 -33.392 -18.500 1.00 93.38 96 ASP A C 1
ATOM 684 O O . ASP A 1 96 ? 0.234 -33.949 -17.433 1.00 93.38 96 ASP A O 1
ATOM 688 N N . GLY A 1 97 ? 0.067 -32.158 -18.781 1.00 92.94 97 GLY A N 1
ATOM 689 C CA . GLY A 1 97 ? -0.616 -31.277 -17.838 1.00 92.94 97 GLY A CA 1
ATOM 690 C C . GLY A 1 97 ? 0.329 -30.477 -16.939 1.00 92.94 97 GLY A C 1
ATOM 691 O O . GLY A 1 97 ? -0.162 -29.698 -16.118 1.00 92.94 97 GLY A O 1
ATOM 692 N N . ASN A 1 98 ? 1.647 -30.628 -17.096 1.00 94.12 98 ASN A N 1
ATOM 693 C CA . ASN A 1 98 ? 2.643 -29.874 -16.344 1.00 94.12 98 ASN A CA 1
ATOM 694 C C . ASN A 1 98 ? 2.860 -28.490 -16.964 1.00 94.12 98 ASN A C 1
ATOM 696 O O . ASN A 1 98 ? 2.767 -28.296 -18.177 1.00 94.12 98 ASN A O 1
ATOM 700 N N . GLU A 1 99 ? 3.155 -27.501 -16.122 1.00 95.00 99 GLU A N 1
ATOM 701 C CA . GLU A 1 99 ? 3.473 -26.147 -16.566 1.00 95.00 99 GLU A CA 1
ATOM 702 C C . GLU A 1 99 ? 4.982 -25.925 -16.565 1.00 95.00 99 GLU A C 1
ATOM 704 O O . GLU A 1 99 ? 5.628 -26.028 -15.525 1.00 95.00 99 GLU A O 1
ATOM 709 N N . VAL A 1 100 ? 5.521 -25.541 -17.719 1.00 95.94 100 VAL A N 1
ATOM 710 C CA . VAL A 1 100 ? 6.936 -25.205 -17.882 1.00 95.94 100 VAL A CA 1
ATOM 711 C C . VAL A 1 100 ? 7.082 -23.693 -17.916 1.00 95.94 100 VAL A C 1
ATOM 713 O O . VAL A 1 100 ? 6.301 -22.995 -18.573 1.00 95.94 100 VAL A O 1
ATOM 716 N N . THR A 1 101 ? 8.097 -23.183 -17.223 1.00 96.31 101 THR A N 1
ATOM 717 C CA . THR A 1 101 ? 8.449 -21.763 -17.210 1.00 96.31 101 THR A CA 1
ATOM 718 C C . THR A 1 101 ? 9.839 -21.537 -17.791 1.00 96.31 101 THR A C 1
ATOM 720 O O . THR A 1 101 ? 10.746 -22.353 -17.640 1.00 96.31 101 THR A O 1
ATOM 723 N N . ALA A 1 102 ? 10.019 -20.411 -18.474 1.00 96.06 102 ALA A N 1
ATOM 724 C CA . ALA A 1 102 ? 11.325 -19.948 -18.926 1.00 96.06 102 ALA A CA 1
ATOM 725 C C . ALA A 1 102 ? 11.409 -18.430 -18.791 1.00 96.06 102 ALA A C 1
ATOM 727 O O . ALA A 1 102 ? 10.403 -17.738 -18.930 1.00 96.06 102 ALA A O 1
ATOM 728 N N . THR A 1 103 ? 12.603 -17.895 -18.548 1.00 95.56 103 THR A N 1
ATOM 729 C CA . THR A 1 103 ? 12.816 -16.450 -18.412 1.00 95.56 103 THR A CA 1
ATOM 730 C C . THR A 1 103 ? 13.731 -15.916 -19.505 1.00 95.56 103 THR A C 1
ATOM 732 O O . THR A 1 103 ? 14.635 -16.607 -19.976 1.00 95.56 103 THR A O 1
ATOM 735 N N . ARG A 1 104 ? 13.498 -14.667 -19.915 1.00 95.25 104 ARG A N 1
ATOM 736 C CA . ARG A 1 104 ? 14.363 -13.910 -20.825 1.00 95.25 104 ARG A CA 1
ATOM 737 C C . ARG A 1 104 ? 14.669 -12.555 -20.221 1.00 95.25 104 ARG A C 1
ATOM 739 O O . ARG A 1 104 ? 13.764 -11.817 -19.837 1.00 95.25 104 ARG A O 1
ATOM 746 N N . VAL A 1 105 ? 15.951 -12.220 -20.205 1.00 93.94 105 VAL A N 1
ATOM 747 C CA . VAL A 1 105 ? 16.435 -10.913 -19.770 1.00 93.94 105 VAL A CA 1
ATOM 748 C C . VAL A 1 105 ? 16.477 -9.961 -20.964 1.00 93.94 105 VAL A C 1
ATOM 750 O O . VAL A 1 105 ? 17.084 -10.266 -21.994 1.00 93.94 105 VAL A O 1
ATOM 753 N N . VAL A 1 106 ? 15.836 -8.805 -20.829 1.00 94.44 106 VAL A N 1
ATOM 754 C CA . VAL A 1 106 ? 15.828 -7.724 -21.818 1.00 94.44 106 VAL A CA 1
ATOM 755 C C . VAL A 1 106 ? 16.564 -6.527 -21.239 1.00 94.44 106 VAL A C 1
ATOM 757 O O . VAL A 1 106 ? 16.078 -5.878 -20.316 1.00 94.44 106 VAL A O 1
ATOM 760 N N . THR A 1 107 ? 17.732 -6.214 -21.790 1.00 94.81 107 THR A N 1
ATOM 761 C CA . THR A 1 107 ? 18.487 -5.010 -21.432 1.00 94.81 107 THR A CA 1
ATOM 762 C C . THR A 1 107 ? 18.110 -3.871 -22.371 1.00 94.81 107 THR A C 1
ATOM 764 O O . THR A 1 107 ? 18.372 -3.935 -23.571 1.00 94.81 107 THR A O 1
ATOM 767 N N . VAL A 1 108 ? 17.520 -2.815 -21.826 1.00 95.88 108 VAL A N 1
ATOM 768 C CA . VAL A 1 108 ? 17.236 -1.566 -22.533 1.00 95.88 108 VAL A CA 1
ATOM 769 C C . VAL A 1 108 ? 18.382 -0.597 -22.260 1.00 95.88 108 VAL A C 1
ATOM 771 O O . VAL A 1 108 ? 18.611 -0.185 -21.124 1.00 95.88 108 VAL A O 1
ATOM 774 N N . LEU A 1 109 ? 19.129 -0.246 -23.299 1.00 96.50 109 LEU A N 1
ATOM 775 C CA . LEU A 1 109 ? 20.200 0.743 -23.247 1.00 96.50 109 LEU A CA 1
ATOM 776 C C . LEU A 1 109 ? 19.630 2.157 -23.318 1.00 96.50 109 LEU A C 1
ATOM 778 O O . LEU A 1 109 ? 18.592 2.389 -23.937 1.00 96.50 109 LEU A O 1
ATOM 782 N N . THR A 1 110 ? 20.364 3.120 -22.768 1.00 95.75 110 THR A N 1
ATOM 783 C CA . THR A 1 110 ? 20.105 4.551 -22.949 1.00 95.75 110 THR A CA 1
ATOM 784 C C . THR A 1 110 ? 20.123 4.936 -24.429 1.00 95.75 110 THR A C 1
ATOM 786 O O . THR A 1 110 ? 20.642 4.205 -25.276 1.00 95.75 110 THR A O 1
ATOM 789 N N . ALA A 1 111 ? 19.612 6.128 -24.754 1.00 94.50 111 ALA A N 1
ATOM 790 C CA . ALA A 1 111 ? 19.594 6.638 -26.130 1.00 94.50 111 ALA A CA 1
ATOM 791 C C . ALA A 1 111 ? 21.004 6.750 -26.746 1.00 94.50 111 ALA A C 1
ATOM 793 O O . ALA A 1 111 ? 21.164 6.771 -27.964 1.00 94.50 111 ALA A O 1
ATOM 794 N N . GLU A 1 112 ? 22.041 6.797 -25.907 1.00 94.44 112 GLU A N 1
ATOM 795 C CA . GLU A 1 112 ? 23.440 6.854 -26.327 1.00 94.44 112 GLU A CA 1
ATOM 796 C C . GLU A 1 112 ? 24.068 5.467 -26.562 1.00 94.44 112 GLU A C 1
ATOM 798 O O . GLU A 1 112 ? 25.204 5.375 -27.056 1.00 94.44 112 GLU A O 1
ATOM 803 N N . GLY A 1 113 ? 23.324 4.399 -26.258 1.00 95.38 113 GLY A N 1
ATOM 804 C CA . GLY A 1 113 ? 23.740 3.006 -26.393 1.00 95.38 113 GLY A CA 1
ATOM 805 C C . GLY A 1 113 ? 24.554 2.483 -25.209 1.00 95.38 113 GLY A C 1
ATOM 806 O O . GLY A 1 113 ? 25.356 1.573 -25.403 1.00 95.38 113 GLY A O 1
ATOM 807 N N . CYS A 1 114 ? 24.383 3.054 -24.013 1.00 96.00 114 CYS A N 1
ATOM 808 C CA . CYS A 1 114 ? 25.047 2.587 -22.794 1.00 96.00 114 CYS A CA 1
ATOM 809 C C . CYS A 1 114 ? 24.050 1.938 -21.817 1.00 96.00 114 CYS A C 1
ATOM 811 O O . CYS A 1 114 ? 22.866 2.275 -21.846 1.00 96.00 114 CYS A O 1
ATOM 813 N N . PRO A 1 115 ? 24.489 1.000 -20.960 1.00 94.56 115 PRO A N 1
ATOM 814 C CA . PRO A 1 115 ? 23.697 0.538 -19.819 1.00 94.56 115 PRO A CA 1
ATOM 815 C C . PRO A 1 115 ? 23.281 1.692 -18.894 1.00 94.56 115 PRO A C 1
ATOM 817 O O . PRO A 1 115 ? 23.943 2.724 -18.874 1.00 94.56 115 PRO A O 1
ATOM 820 N N . ILE A 1 116 ? 22.218 1.511 -18.102 1.00 94.06 116 ILE A N 1
ATOM 821 C CA . ILE A 1 116 ? 21.687 2.553 -17.198 1.00 94.06 116 ILE A CA 1
ATOM 822 C C . ILE A 1 116 ? 22.714 3.045 -16.164 1.00 94.06 116 ILE A C 1
ATOM 824 O O . ILE A 1 116 ? 22.707 4.211 -15.795 1.00 94.06 116 ILE A O 1
ATOM 828 N N . ASN A 1 117 ? 23.645 2.182 -15.755 1.00 93.81 117 ASN A N 1
ATOM 829 C CA . ASN A 1 117 ? 24.724 2.500 -14.821 1.00 93.81 117 ASN A CA 1
ATOM 830 C C . ASN A 1 117 ? 25.986 3.055 -15.500 1.00 93.81 117 ASN A C 1
ATOM 832 O O . ASN A 1 117 ? 27.068 3.046 -14.904 1.00 93.81 117 ASN A O 1
ATOM 836 N N . GLN A 1 118 ? 25.891 3.491 -16.759 1.00 95.75 118 GLN A N 1
ATOM 837 C CA . GLN A 1 118 ? 27.015 4.032 -17.515 1.00 95.75 118 GLN A CA 1
ATOM 838 C C . GLN A 1 118 ? 26.615 5.235 -18.375 1.00 95.75 118 GLN A C 1
ATOM 840 O O . GLN A 1 118 ? 25.525 5.290 -18.940 1.00 95.75 118 GLN A O 1
ATOM 845 N N . GLU A 1 119 ? 27.552 6.158 -18.568 1.00 95.00 119 GLU A N 1
ATOM 846 C CA . GLU A 1 119 ? 27.422 7.289 -19.493 1.00 95.00 119 GLU A CA 1
ATOM 847 C C . GLU A 1 119 ? 28.447 7.203 -20.630 1.00 95.00 119 GLU A C 1
ATOM 849 O O . GLU A 1 119 ? 29.487 6.548 -20.504 1.00 95.00 119 GLU A O 1
ATOM 854 N N . LYS A 1 120 ? 28.187 7.866 -21.762 1.00 96.38 120 LYS A N 1
ATOM 855 C CA . LYS A 1 120 ? 29.091 7.825 -22.914 1.00 96.38 120 LYS A CA 1
ATOM 856 C C . LYS A 1 120 ? 30.128 8.943 -22.855 1.00 96.38 120 LYS A C 1
ATOM 858 O O . LYS A 1 120 ? 29.855 10.092 -23.190 1.00 96.38 120 LYS A O 1
ATOM 863 N N . VAL A 1 121 ? 31.378 8.586 -22.573 1.00 96.38 121 VAL A N 1
ATOM 864 C CA . VAL A 1 121 ? 32.514 9.519 -22.590 1.00 96.38 121 VAL A CA 1
ATOM 865 C C . VAL A 1 121 ? 33.470 9.139 -23.713 1.00 96.38 121 VAL A C 1
ATOM 867 O O . VAL A 1 121 ? 34.031 8.047 -23.744 1.00 96.38 121 VAL A O 1
ATOM 870 N N . ASN A 1 122 ? 33.664 10.048 -24.675 1.00 94.56 122 ASN A N 1
ATOM 871 C CA . ASN A 1 122 ? 34.534 9.839 -25.843 1.00 94.56 122 ASN A CA 1
ATOM 872 C C . ASN A 1 122 ? 34.222 8.550 -26.633 1.00 94.56 122 ASN A C 1
ATOM 874 O O . ASN A 1 122 ? 35.118 7.907 -27.178 1.00 94.56 122 ASN A O 1
ATOM 878 N N . GLY A 1 123 ? 32.942 8.172 -26.699 1.00 93.62 123 GLY A N 1
ATOM 879 C CA . GLY A 1 123 ? 32.486 6.975 -27.409 1.00 93.62 123 GLY A CA 1
ATOM 880 C C . GLY A 1 123 ? 32.615 5.666 -26.625 1.00 93.62 123 GLY A C 1
ATOM 881 O O . GLY A 1 123 ? 32.325 4.616 -27.192 1.00 93.62 123 GLY A O 1
ATOM 882 N N . ILE A 1 124 ? 33.012 5.718 -25.351 1.00 95.62 124 ILE A N 1
ATOM 883 C CA . ILE A 1 124 ? 33.133 4.564 -24.456 1.00 95.62 124 ILE A CA 1
ATOM 884 C C . ILE A 1 124 ? 32.129 4.735 -23.315 1.00 95.62 124 ILE A C 1
ATOM 886 O O . ILE A 1 124 ? 32.035 5.820 -22.746 1.00 95.62 124 ILE A O 1
ATOM 890 N N . CYS A 1 125 ? 31.387 3.680 -22.984 1.00 96.94 125 CYS A N 1
ATOM 891 C CA . CYS A 1 125 ? 30.517 3.687 -21.813 1.00 96.94 125 CYS A CA 1
ATOM 892 C C . CYS A 1 125 ? 31.368 3.548 -20.543 1.00 96.94 125 CYS A C 1
ATOM 894 O O . CYS A 1 125 ? 32.175 2.620 -20.431 1.00 96.94 125 CYS A O 1
ATOM 896 N N . VAL A 1 126 ? 31.226 4.492 -19.617 1.00 96.56 126 VAL A N 1
ATOM 897 C CA . VAL A 1 126 ? 31.965 4.545 -18.351 1.00 96.56 126 VAL A CA 1
ATOM 898 C C . VAL A 1 126 ? 30.986 4.506 -17.174 1.00 96.56 126 VAL A C 1
ATOM 900 O O . VAL A 1 126 ? 29.925 5.113 -17.286 1.00 96.56 126 VAL A O 1
ATOM 903 N N . PRO A 1 127 ? 31.295 3.799 -16.067 1.00 96.31 127 PRO A N 1
ATOM 904 C CA . PRO A 1 127 ? 30.401 3.717 -14.911 1.00 96.31 127 PRO A CA 1
ATOM 905 C C . PRO A 1 127 ? 30.063 5.078 -14.306 1.00 96.31 127 PRO A C 1
ATOM 907 O O . PRO A 1 127 ? 30.958 5.906 -14.121 1.00 96.31 127 PRO A O 1
ATOM 910 N N . ILE A 1 128 ? 28.795 5.255 -13.941 1.00 95.19 128 ILE A N 1
ATOM 911 C CA . ILE A 1 128 ? 28.308 6.375 -13.128 1.00 95.19 128 ILE A CA 1
ATOM 912 C C . ILE A 1 128 ? 27.879 5.864 -11.746 1.00 95.19 128 ILE A C 1
ATOM 914 O O . ILE A 1 128 ? 27.517 4.692 -11.624 1.00 95.19 128 ILE A O 1
ATOM 918 N N . PRO A 1 129 ? 27.953 6.696 -10.692 1.00 95.38 129 PRO A N 1
ATOM 919 C CA . PRO A 1 129 ? 27.410 6.326 -9.389 1.00 95.38 129 PRO A CA 1
ATOM 920 C C . PRO A 1 129 ? 25.893 6.114 -9.466 1.00 95.38 129 PRO A C 1
ATOM 922 O O . PRO A 1 129 ? 25.219 6.704 -10.313 1.00 95.38 129 PRO A O 1
ATOM 925 N N . ALA A 1 130 ? 25.374 5.275 -8.573 1.00 95.50 130 ALA A N 1
ATOM 926 C CA . ALA A 1 130 ? 23.942 5.126 -8.375 1.00 95.50 130 ALA A CA 1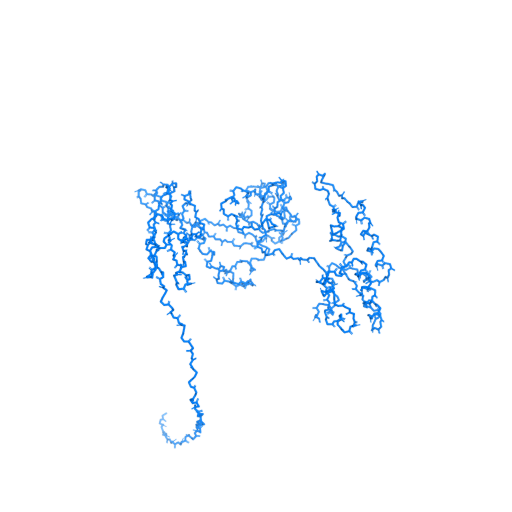
ATOM 927 C C . ALA A 1 130 ? 23.349 6.395 -7.746 1.00 95.50 130 ALA A C 1
ATOM 929 O O . ALA A 1 130 ? 24.014 7.100 -6.979 1.00 95.50 130 ALA A O 1
ATOM 930 N N . GLU A 1 131 ? 22.101 6.696 -8.092 1.00 95.44 131 GLU A N 1
ATOM 931 C CA . GLU A 1 131 ? 21.330 7.748 -7.431 1.00 95.44 131 GLU A CA 1
ATOM 932 C C . GLU A 1 131 ? 20.717 7.200 -6.138 1.00 95.44 131 GLU A C 1
ATOM 934 O O . GLU A 1 131 ? 20.154 6.110 -6.128 1.00 95.44 131 GLU A O 1
ATOM 939 N N . THR A 1 132 ? 20.823 7.932 -5.031 1.00 97.38 132 THR A N 1
ATOM 940 C CA . THR A 1 132 ? 20.221 7.492 -3.769 1.00 97.38 132 THR A CA 1
ATOM 941 C C . THR A 1 132 ? 18.750 7.879 -3.724 1.00 97.38 132 THR A C 1
ATOM 943 O O . THR A 1 132 ? 18.433 9.064 -3.788 1.00 97.38 132 THR A O 1
ATOM 946 N N . ILE A 1 133 ? 17.878 6.891 -3.542 1.00 98.06 133 ILE A N 1
ATOM 947 C CA . ILE A 1 133 ? 16.451 7.074 -3.284 1.00 98.06 133 ILE A CA 1
ATOM 948 C C . ILE A 1 133 ? 16.215 6.958 -1.785 1.00 98.06 133 ILE A C 1
ATOM 950 O O . ILE A 1 133 ? 16.408 5.899 -1.185 1.00 98.06 133 ILE A O 1
ATOM 954 N N . VAL A 1 134 ? 15.773 8.048 -1.172 1.00 98.31 134 VAL A N 1
ATOM 955 C CA . VAL A 1 134 ? 15.516 8.117 0.262 1.00 98.31 134 VAL A CA 1
ATOM 956 C C . VAL A 1 134 ? 14.052 7.796 0.540 1.00 98.31 134 VAL A C 1
ATOM 958 O O . VAL A 1 134 ? 13.147 8.495 0.078 1.00 98.31 134 VAL A O 1
ATOM 961 N N . ILE A 1 135 ? 13.820 6.774 1.361 1.00 97.81 135 ILE A N 1
ATOM 962 C CA . ILE A 1 135 ? 12.501 6.393 1.867 1.00 97.81 135 ILE A CA 1
ATOM 963 C C . ILE A 1 135 ? 12.438 6.707 3.359 1.00 97.81 135 ILE A C 1
ATOM 965 O O . ILE A 1 135 ? 13.162 6.127 4.166 1.00 97.81 135 ILE A O 1
ATOM 969 N N . MET A 1 136 ? 11.551 7.612 3.763 1.00 97.25 136 MET A N 1
ATOM 970 C CA . MET A 1 136 ? 11.353 7.904 5.181 1.00 97.25 136 MET A CA 1
ATOM 971 C C . MET A 1 136 ? 10.288 7.013 5.819 1.00 97.25 136 MET A C 1
ATOM 973 O O . MET A 1 136 ? 9.163 6.937 5.326 1.00 97.25 136 MET A O 1
ATOM 977 N N . HIS A 1 137 ? 10.622 6.403 6.960 1.00 95.38 137 HIS A N 1
ATOM 978 C CA . HIS A 1 137 ? 9.723 5.551 7.744 1.00 95.38 137 HIS A CA 1
ATOM 979 C C . HIS A 1 137 ? 9.763 5.899 9.240 1.00 95.38 137 HIS A C 1
ATOM 981 O O . HIS A 1 137 ? 10.762 6.399 9.759 1.00 95.38 137 HIS A O 1
ATOM 987 N N . GLY A 1 138 ? 8.667 5.636 9.963 1.00 92.44 138 GLY A N 1
ATOM 988 C CA . GLY A 1 138 ? 8.617 5.830 11.423 1.00 92.44 138 GLY A CA 1
ATOM 989 C C . GLY A 1 138 ? 9.528 4.868 12.191 1.00 92.44 138 GLY A C 1
ATOM 990 O O . GLY A 1 138 ? 10.068 5.221 13.235 1.00 92.44 138 GLY A O 1
ATOM 991 N N . ALA A 1 139 ? 9.726 3.680 11.630 1.00 93.38 139 ALA A N 1
ATOM 992 C CA . ALA A 1 139 ? 10.548 2.607 12.165 1.00 93.38 139 ALA A CA 1
ATOM 993 C C . ALA A 1 139 ? 11.289 1.910 11.008 1.00 93.38 139 ALA A C 1
ATOM 995 O O . ALA A 1 139 ? 10.769 0.948 10.449 1.00 93.38 139 ALA A O 1
ATOM 996 N N . PRO A 1 140 ? 12.459 2.410 10.565 1.00 95.75 140 PRO A N 1
ATOM 997 C CA . PRO A 1 140 ? 13.182 1.813 9.438 1.00 95.75 140 PRO A CA 1
ATOM 998 C C . PRO A 1 140 ? 13.491 0.325 9.626 1.00 95.75 140 PRO A C 1
ATOM 1000 O O . PRO A 1 140 ? 13.382 -0.436 8.679 1.00 95.75 140 PRO A O 1
ATOM 1003 N N . TYR A 1 141 ? 13.770 -0.109 10.857 1.00 95.69 141 TYR A N 1
ATOM 1004 C CA . TYR A 1 141 ? 14.040 -1.510 11.190 1.00 95.69 141 TYR A CA 1
ATOM 1005 C C . TYR A 1 141 ? 12.865 -2.469 10.910 1.00 95.69 141 TYR A C 1
ATOM 1007 O O . TYR A 1 141 ? 13.067 -3.676 10.859 1.00 95.69 141 TYR A O 1
ATOM 1015 N N . GLU A 1 142 ? 11.646 -1.971 10.700 1.00 93.12 142 GLU A N 1
ATOM 1016 C CA . GLU A 1 142 ? 10.503 -2.809 10.311 1.00 93.12 142 GLU A CA 1
ATOM 1017 C C . GLU A 1 142 ? 10.429 -3.037 8.794 1.00 93.12 142 GLU A C 1
ATOM 1019 O O . GLU A 1 142 ? 9.825 -4.013 8.351 1.00 93.12 142 GLU A O 1
ATOM 1024 N N . VAL A 1 143 ? 11.036 -2.151 7.994 1.00 93.31 143 VAL A N 1
ATOM 1025 C CA . VAL A 1 143 ? 10.821 -2.086 6.536 1.00 93.31 143 VAL A CA 1
ATOM 1026 C C . VAL A 1 143 ? 12.091 -2.217 5.704 1.00 93.31 143 VAL A C 1
ATOM 1028 O O . VAL A 1 143 ? 12.001 -2.667 4.567 1.00 93.31 143 VAL A O 1
ATOM 1031 N N . ASP A 1 144 ? 13.248 -1.857 6.257 1.00 97.06 144 ASP A N 1
ATOM 1032 C CA . ASP A 1 144 ? 14.553 -1.989 5.617 1.00 97.06 144 ASP A CA 1
ATOM 1033 C C . ASP A 1 144 ? 15.083 -3.412 5.819 1.00 97.06 144 ASP A C 1
ATOM 1035 O O . ASP A 1 144 ? 15.549 -3.749 6.914 1.00 97.06 144 ASP A O 1
ATOM 1039 N N . PRO A 1 145 ? 15.054 -4.265 4.784 1.00 96.88 145 PRO A N 1
ATOM 1040 C CA . PRO A 1 145 ? 15.423 -5.660 4.930 1.00 96.88 145 PRO A CA 1
ATOM 1041 C C . PRO A 1 145 ? 16.938 -5.848 5.133 1.00 96.88 145 PRO A C 1
ATOM 1043 O O . PRO A 1 145 ? 17.371 -6.947 5.493 1.00 96.88 145 PRO A O 1
ATOM 1046 N N . PHE A 1 146 ? 17.754 -4.804 4.950 1.00 97.69 146 PHE A N 1
ATOM 1047 C CA . PHE A 1 146 ? 19.192 -4.802 5.233 1.00 97.69 146 PHE A CA 1
ATOM 1048 C C . PHE A 1 146 ? 19.539 -4.208 6.605 1.00 97.69 146 PHE A C 1
ATOM 1050 O O . PHE A 1 146 ? 20.702 -4.266 7.021 1.00 97.69 146 PHE A O 1
ATOM 1057 N N . HIS A 1 147 ? 18.554 -3.694 7.345 1.00 97.56 147 HIS A N 1
ATOM 1058 C CA . HIS A 1 147 ? 18.768 -3.185 8.693 1.00 97.56 147 HIS A CA 1
ATOM 1059 C C . HIS A 1 147 ? 19.272 -4.295 9.630 1.00 97.56 147 HIS A C 1
ATOM 1061 O O . HIS A 1 147 ? 18.759 -5.415 9.635 1.00 97.56 147 HIS A O 1
ATOM 1067 N N . ALA A 1 148 ? 20.267 -3.982 10.468 1.00 96.38 148 ALA A N 1
ATOM 1068 C CA . ALA A 1 148 ? 20.897 -4.966 11.358 1.00 96.38 148 ALA A CA 1
ATOM 1069 C C . ALA A 1 148 ? 19.904 -5.601 12.351 1.00 96.38 148 ALA A C 1
ATOM 1071 O O . ALA A 1 148 ? 20.005 -6.787 12.654 1.00 96.38 148 ALA A O 1
ATOM 1072 N N . ASP A 1 149 ? 18.936 -4.806 12.809 1.00 96.44 149 ASP A N 1
ATOM 1073 C CA . ASP A 1 149 ? 17.867 -5.214 13.728 1.00 96.44 149 ASP A CA 1
ATOM 1074 C C . ASP A 1 149 ? 16.517 -5.417 13.010 1.00 96.44 149 ASP A C 1
ATOM 1076 O O . ASP A 1 149 ? 15.472 -5.087 13.569 1.00 96.44 149 ASP A O 1
ATOM 1080 N N . PHE A 1 150 ? 16.523 -5.870 11.749 1.00 97.25 150 PHE A N 1
ATOM 1081 C CA . PHE A 1 150 ? 15.290 -6.036 10.974 1.00 97.25 150 PHE A CA 1
ATOM 1082 C C . PHE A 1 150 ? 14.256 -6.916 11.700 1.00 97.25 150 PHE A C 1
ATOM 1084 O O . PHE A 1 150 ? 14.563 -8.041 12.101 1.00 97.25 150 PHE A O 1
ATOM 1091 N N . SER A 1 151 ? 13.027 -6.413 11.845 1.00 95.75 151 SER A N 1
ATOM 1092 C CA . SER A 1 151 ? 11.930 -7.096 12.550 1.00 95.75 151 SER A CA 1
ATOM 1093 C C . SER A 1 151 ? 10.736 -7.456 11.663 1.00 95.75 151 SER A C 1
ATOM 1095 O O . SER A 1 151 ? 9.748 -7.989 12.170 1.00 95.75 151 SER A O 1
ATOM 1097 N N . GLY A 1 152 ? 10.796 -7.150 10.364 1.00 89.94 152 GLY A N 1
ATOM 1098 C CA . GLY A 1 152 ? 9.740 -7.486 9.411 1.00 89.94 152 GLY A CA 1
ATOM 1099 C C . GLY A 1 152 ? 9.745 -8.961 8.985 1.00 89.94 152 GLY A C 1
ATOM 1100 O O . GLY A 1 152 ? 10.552 -9.777 9.436 1.00 89.94 152 GLY A O 1
ATOM 1101 N N . THR A 1 153 ? 8.829 -9.318 8.084 1.00 90.50 153 THR A N 1
ATOM 1102 C CA . THR A 1 153 ? 8.725 -10.665 7.498 1.00 90.50 153 THR A CA 1
ATOM 1103 C C . THR A 1 153 ? 9.454 -10.763 6.158 1.00 90.50 153 THR A C 1
ATOM 1105 O O . THR A 1 153 ? 9.779 -9.756 5.535 1.00 90.50 153 THR A O 1
ATOM 1108 N N . GLU A 1 154 ? 9.730 -11.996 5.718 1.00 93.31 154 GLU A N 1
ATOM 1109 C CA . GLU A 1 154 ? 10.289 -12.299 4.387 1.00 93.31 154 GLU A CA 1
ATOM 1110 C C . GLU A 1 154 ? 11.604 -11.562 4.055 1.00 93.31 154 GLU A C 1
ATOM 1112 O O . GLU A 1 154 ? 11.830 -11.155 2.918 1.00 93.31 154 GLU A O 1
ATOM 1117 N N . GLN A 1 155 ? 12.507 -11.411 5.036 1.00 95.12 155 GLN A N 1
ATOM 1118 C CA . GLN A 1 155 ? 13.736 -10.614 4.890 1.00 95.12 155 GLN A CA 1
ATOM 1119 C C . GLN A 1 155 ? 14.531 -10.937 3.615 1.00 95.12 155 GLN A C 1
ATOM 1121 O O . GLN A 1 155 ? 14.877 -10.030 2.869 1.00 95.12 155 GLN A O 1
ATOM 1126 N N . LEU A 1 156 ? 14.800 -12.220 3.342 1.00 97.06 156 LEU A N 1
ATOM 1127 C CA . LEU A 1 156 ? 15.603 -12.628 2.181 1.00 97.06 156 LEU A CA 1
ATOM 1128 C C . LEU A 1 156 ? 14.926 -12.296 0.847 1.00 97.06 156 LEU A C 1
ATOM 1130 O O . LEU A 1 156 ? 15.598 -11.861 -0.082 1.00 97.06 156 LEU A O 1
ATOM 1134 N N . GLU A 1 157 ? 13.611 -12.490 0.751 1.00 95.56 157 GLU A N 1
ATOM 1135 C CA . GLU A 1 157 ? 12.849 -12.158 -0.456 1.00 95.56 157 GLU A CA 1
ATOM 1136 C C . GLU A 1 157 ? 12.838 -10.642 -0.680 1.00 95.56 157 GLU A C 1
ATOM 1138 O O . GLU A 1 157 ? 13.103 -10.174 -1.785 1.00 95.56 157 GLU A O 1
ATOM 1143 N N . ARG A 1 158 ? 12.638 -9.856 0.385 1.00 94.94 158 ARG A N 1
ATOM 1144 C CA . ARG A 1 158 ? 12.703 -8.390 0.323 1.00 94.94 158 ARG A CA 1
ATOM 1145 C C . ARG A 1 158 ? 14.086 -7.885 -0.087 1.00 94.94 158 ARG A C 1
ATOM 1147 O O . ARG A 1 158 ? 14.161 -6.994 -0.926 1.00 94.94 158 ARG A O 1
ATOM 1154 N N . GLN A 1 159 ? 15.163 -8.469 0.444 1.00 97.75 159 GLN A N 1
ATOM 1155 C CA . GLN A 1 159 ? 16.535 -8.148 0.024 1.00 97.75 159 GLN A CA 1
ATOM 1156 C C . GLN A 1 159 ? 16.731 -8.413 -1.470 1.00 97.75 159 GLN A C 1
ATOM 1158 O O . GLN A 1 159 ? 17.248 -7.557 -2.178 1.00 97.75 159 GLN A O 1
ATOM 1163 N N . GLN A 1 160 ? 16.282 -9.572 -1.961 1.00 96.50 160 GLN A N 1
ATOM 1164 C CA . GLN A 1 160 ? 16.388 -9.928 -3.378 1.00 96.50 160 GLN A CA 1
ATOM 1165 C C . GLN A 1 160 ? 15.627 -8.946 -4.274 1.00 96.50 160 GLN A C 1
ATOM 1167 O O . GLN A 1 160 ? 16.195 -8.448 -5.244 1.00 96.50 160 GLN A O 1
ATOM 1172 N N . LEU A 1 161 ? 14.376 -8.632 -3.928 1.00 93.19 161 LEU A N 1
ATOM 1173 C CA . LEU A 1 161 ? 13.549 -7.689 -4.684 1.00 93.19 161 LEU A CA 1
ATOM 1174 C C . LEU A 1 161 ? 14.132 -6.271 -4.667 1.00 93.19 161 LEU A C 1
ATOM 1176 O O . LEU A 1 161 ? 14.126 -5.599 -5.698 1.00 93.19 161 LEU A O 1
ATOM 1180 N N . GLN A 1 162 ? 14.655 -5.817 -3.525 1.00 95.81 162 GLN A N 1
ATOM 1181 C CA . GLN A 1 162 ? 15.303 -4.511 -3.428 1.00 95.81 162 GLN A CA 1
ATOM 1182 C C . GLN A 1 162 ? 16.569 -4.460 -4.291 1.00 95.81 162 GLN A C 1
ATOM 1184 O O . GLN A 1 162 ? 16.689 -3.556 -5.114 1.00 95.81 162 GLN A O 1
ATOM 1189 N N . THR A 1 163 ? 17.457 -5.456 -4.189 1.00 95.62 163 THR A N 1
ATOM 1190 C CA . THR A 1 163 ? 18.672 -5.527 -5.017 1.00 95.62 163 THR A CA 1
ATOM 1191 C C . THR A 1 163 ? 18.343 -5.576 -6.510 1.00 95.62 163 THR A C 1
ATOM 1193 O O . THR A 1 163 ? 18.991 -4.892 -7.298 1.00 95.62 163 THR A O 1
ATOM 1196 N N . GLU A 1 164 ? 17.305 -6.315 -6.921 1.00 91.81 164 GLU A N 1
ATOM 1197 C CA . GLU A 1 164 ? 16.866 -6.331 -8.323 1.00 91.81 164 GLU A CA 1
ATOM 1198 C C . GLU A 1 164 ? 16.455 -4.930 -8.804 1.00 91.81 164 GLU A C 1
ATOM 1200 O O . GLU A 1 164 ? 16.778 -4.539 -9.926 1.00 91.81 164 GLU A O 1
ATOM 1205 N N . VAL A 1 165 ? 15.756 -4.153 -7.971 1.00 91.56 165 VAL A N 1
ATOM 1206 C CA . VAL A 1 165 ? 15.363 -2.774 -8.301 1.00 91.56 165 VAL A CA 1
ATOM 1207 C C . VAL A 1 165 ? 16.577 -1.847 -8.374 1.00 91.56 165 VAL A C 1
ATOM 1209 O O . VAL A 1 165 ? 16.689 -1.092 -9.344 1.00 91.56 165 VAL A O 1
ATOM 1212 N N . GLU A 1 166 ? 17.476 -1.922 -7.393 1.00 94.88 166 GLU A N 1
ATOM 1213 C CA . GLU A 1 166 ? 18.708 -1.124 -7.314 1.00 94.88 166 GLU A CA 1
ATOM 1214 C C . GLU A 1 166 ? 19.589 -1.335 -8.553 1.00 94.88 166 GLU A C 1
ATOM 1216 O O . GLU A 1 166 ? 19.958 -0.378 -9.240 1.00 94.88 166 GLU A O 1
ATOM 1221 N N . GLU A 1 167 ? 19.825 -2.593 -8.934 1.00 90.88 167 GLU A N 1
ATOM 1222 C CA . GLU A 1 167 ? 20.588 -2.940 -10.137 1.00 90.88 167 GLU A CA 1
ATOM 1223 C C . GLU A 1 167 ? 19.871 -2.517 -11.425 1.00 90.88 167 GLU A C 1
ATOM 1225 O O . GLU A 1 167 ? 20.491 -1.987 -12.355 1.00 90.88 167 GLU A O 1
ATOM 1230 N N . ARG A 1 168 ? 18.554 -2.743 -11.499 1.00 87.88 168 ARG A N 1
ATOM 1231 C CA . ARG A 1 168 ? 17.750 -2.456 -12.694 1.00 87.88 168 ARG A CA 1
ATOM 1232 C C . ARG A 1 168 ? 17.672 -0.970 -13.008 1.00 87.88 168 ARG A C 1
ATOM 1234 O O . ARG A 1 168 ? 17.605 -0.628 -14.190 1.00 87.88 168 ARG A O 1
ATOM 1241 N N . LEU A 1 169 ? 17.633 -0.120 -11.986 1.00 90.50 169 LEU A N 1
ATOM 1242 C CA . LEU A 1 169 ? 17.437 1.324 -12.126 1.00 90.50 169 LEU A CA 1
ATOM 1243 C C . LEU A 1 169 ? 18.706 2.142 -11.849 1.00 90.50 169 LEU A C 1
ATOM 1245 O O . LEU A 1 169 ? 18.677 3.351 -12.056 1.00 90.50 169 LEU A O 1
ATOM 1249 N N . ASN A 1 170 ? 19.811 1.499 -11.452 1.00 94.44 170 ASN A N 1
ATOM 1250 C CA . ASN A 1 170 ? 21.039 2.159 -10.996 1.00 94.44 170 ASN A CA 1
ATOM 1251 C C . ASN A 1 170 ? 20.769 3.146 -9.849 1.00 94.44 170 ASN A C 1
ATOM 1253 O O . ASN A 1 170 ? 21.126 4.326 -9.919 1.00 94.44 170 ASN A O 1
ATOM 1257 N N . VAL A 1 171 ? 20.110 2.646 -8.807 1.00 96.44 171 VAL A N 1
ATOM 1258 C CA . VAL A 1 171 ? 19.785 3.408 -7.599 1.00 96.44 171 VAL A CA 1
ATOM 1259 C C . VAL A 1 171 ? 20.257 2.672 -6.353 1.00 96.44 171 VAL A C 1
ATOM 1261 O O . VAL A 1 171 ? 20.347 1.452 -6.377 1.00 96.44 171 VAL A O 1
ATOM 1264 N N . ASP A 1 172 ? 20.506 3.410 -5.276 1.00 97.31 172 ASP A N 1
ATOM 1265 C CA . ASP A 1 172 ? 20.683 2.870 -3.925 1.00 97.31 172 ASP A CA 1
ATOM 1266 C C . ASP A 1 172 ? 19.456 3.263 -3.092 1.00 97.31 172 ASP A C 1
ATOM 1268 O O . ASP A 1 172 ? 19.130 4.451 -3.013 1.00 97.31 172 ASP A O 1
ATOM 1272 N N . ILE A 1 173 ? 18.762 2.310 -2.469 1.00 98.31 173 ILE A N 1
ATOM 1273 C CA . ILE A 1 173 ? 17.597 2.620 -1.630 1.00 98.31 173 ILE A CA 1
ATOM 1274 C C . ILE A 1 173 ? 18.049 2.777 -0.178 1.00 98.31 173 ILE A C 1
ATOM 1276 O O . ILE A 1 173 ? 18.598 1.861 0.432 1.00 98.31 173 ILE A O 1
ATOM 1280 N N . GLU A 1 174 ? 17.778 3.945 0.402 1.00 97.81 174 GLU A N 1
ATOM 1281 C CA . GLU A 1 174 ? 18.125 4.263 1.785 1.00 97.81 174 GLU A CA 1
ATOM 1282 C C . GLU A 1 174 ? 16.872 4.539 2.618 1.00 97.81 174 GLU A C 1
ATOM 1284 O O . GLU A 1 174 ? 16.131 5.493 2.371 1.00 97.81 174 GLU A O 1
ATOM 1289 N N . TYR A 1 175 ? 16.672 3.751 3.674 1.00 97.88 175 TYR A N 1
ATOM 1290 C CA . TYR A 1 175 ? 15.604 3.989 4.637 1.00 97.88 175 TYR A CA 1
ATOM 1291 C C . TYR A 1 175 ? 16.076 4.907 5.764 1.00 97.88 175 TYR A C 1
ATOM 1293 O O . TYR A 1 175 ? 17.039 4.612 6.472 1.00 97.88 175 TYR A O 1
ATOM 1301 N N . ARG A 1 176 ? 15.362 6.014 5.985 1.00 97.12 176 ARG A N 1
ATOM 1302 C CA . ARG A 1 176 ? 15.674 6.981 7.047 1.00 97.12 176 ARG A CA 1
ATOM 1303 C C . ARG A 1 176 ? 14.535 7.115 8.044 1.00 97.12 176 ARG A C 1
ATOM 1305 O O . ARG A 1 176 ? 13.361 7.158 7.685 1.00 97.12 176 ARG A O 1
ATOM 1312 N N . ALA A 1 177 ? 14.891 7.235 9.319 1.00 97.12 177 ALA A N 1
ATOM 1313 C CA . ALA A 1 177 ? 13.930 7.609 10.345 1.00 97.12 177 ALA A CA 1
ATOM 1314 C C . ALA A 1 177 ? 13.540 9.083 10.187 1.00 97.12 177 ALA A C 1
ATOM 1316 O O . ALA A 1 177 ? 14.377 9.922 9.842 1.00 97.12 177 ALA A O 1
ATOM 1317 N N . TYR A 1 178 ? 12.289 9.412 10.505 1.00 96.56 178 TYR A N 1
ATOM 1318 C CA . TYR A 1 178 ? 11.869 10.808 10.630 1.00 96.56 178 TYR A CA 1
ATOM 1319 C C . TYR A 1 178 ? 12.691 11.563 11.694 1.00 96.56 178 TYR A C 1
ATOM 1321 O O . TYR A 1 178 ? 13.157 10.951 12.661 1.00 96.56 178 TYR A O 1
ATOM 1329 N N . PRO A 1 179 ? 12.854 12.897 11.565 1.00 94.56 179 PRO A N 1
ATOM 1330 C CA . PRO A 1 179 ? 13.588 13.693 12.542 1.00 94.56 179 PRO A CA 1
ATOM 1331 C C . PRO A 1 179 ? 13.029 13.515 13.958 1.00 94.56 179 PRO A C 1
ATOM 1333 O O . PRO A 1 179 ? 11.817 13.484 14.159 1.00 94.56 179 PRO A O 1
ATOM 1336 N N . ALA A 1 180 ? 13.906 13.467 14.963 1.00 95.38 180 ALA A N 1
ATOM 1337 C CA . ALA A 1 180 ? 13.509 13.220 16.354 1.00 95.38 180 ALA A CA 1
ATOM 1338 C C . ALA A 1 180 ? 12.541 14.277 16.927 1.00 95.38 180 ALA A C 1
ATOM 1340 O O . ALA A 1 180 ? 11.804 13.996 17.867 1.00 95.38 180 ALA A O 1
ATOM 1341 N N . ASN A 1 181 ? 12.539 15.492 16.370 1.00 94.62 181 ASN A N 1
ATOM 1342 C CA . ASN A 1 181 ? 11.618 16.576 16.720 1.00 94.62 181 ASN A CA 1
ATOM 1343 C C . ASN A 1 181 ? 10.306 16.564 15.915 1.00 94.62 181 ASN A C 1
ATOM 1345 O O . ASN A 1 181 ? 9.455 17.412 16.157 1.00 94.62 181 ASN A O 1
ATOM 1349 N N . ALA A 1 182 ? 10.160 15.653 14.954 1.00 96.06 182 ALA A N 1
ATOM 1350 C CA . ALA A 1 182 ? 8.966 15.474 14.138 1.00 96.06 182 ALA A CA 1
ATOM 1351 C C . ALA A 1 182 ? 8.698 13.975 13.866 1.00 96.06 182 ALA A C 1
ATOM 1353 O O . ALA A 1 182 ? 8.527 13.574 12.711 1.00 96.06 182 ALA A O 1
ATOM 1354 N N . PRO A 1 183 ? 8.681 13.111 14.906 1.00 92.69 183 PRO A N 1
ATOM 1355 C CA . PRO A 1 183 ? 8.665 11.670 14.707 1.00 92.69 183 PRO A CA 1
ATOM 1356 C C . PRO A 1 183 ? 7.293 11.155 14.276 1.00 92.69 183 PRO A C 1
ATOM 1358 O O . PRO A 1 183 ? 7.239 10.093 13.678 1.00 92.69 183 PRO A O 1
ATOM 1361 N N . TRP A 1 184 ? 6.189 11.858 14.552 1.00 93.38 184 TRP A N 1
ATOM 1362 C CA . TRP A 1 184 ? 4.820 11.441 14.219 1.00 93.38 184 TRP A CA 1
ATOM 1363 C C . TRP A 1 184 ? 3.865 12.644 14.139 1.00 93.38 184 TRP A C 1
ATOM 1365 O O . TRP A 1 184 ? 4.178 13.734 14.621 1.00 93.38 184 TRP A O 1
ATOM 1375 N N . GLY A 1 185 ? 2.680 12.429 13.563 1.00 92.12 185 GLY A N 1
ATOM 1376 C CA . GLY A 1 185 ? 1.533 13.327 13.697 1.00 92.12 185 GLY A CA 1
ATOM 1377 C C . GLY A 1 185 ? 1.703 14.685 13.003 1.00 92.12 185 GLY A C 1
ATOM 1378 O O . GLY A 1 185 ? 2.431 14.783 12.011 1.00 92.12 185 GLY A O 1
ATOM 1379 N N . PRO A 1 186 ? 1.042 15.745 13.512 1.00 95.38 186 PRO A N 1
ATOM 1380 C CA . PRO A 1 186 ? 1.070 17.072 12.893 1.00 95.38 186 PRO A CA 1
ATOM 1381 C C . PRO A 1 186 ? 2.475 17.657 12.717 1.00 95.38 186 PRO A C 1
ATOM 1383 O O . PRO A 1 186 ? 2.728 18.343 11.725 1.00 95.38 186 PRO A O 1
ATOM 1386 N N . ASP A 1 187 ? 3.393 17.374 13.645 1.00 96.44 187 ASP A N 1
ATOM 1387 C CA . ASP A 1 187 ? 4.774 17.863 13.576 1.00 96.44 187 ASP A CA 1
ATOM 1388 C C . ASP A 1 187 ? 5.518 17.237 12.390 1.00 96.44 187 ASP A C 1
ATOM 1390 O O . ASP A 1 187 ? 6.192 17.949 11.643 1.00 96.44 187 ASP A O 1
ATOM 1394 N N . ARG A 1 188 ? 5.327 15.928 12.149 1.00 96.88 188 ARG A N 1
ATOM 1395 C CA . ARG A 1 188 ? 5.873 15.227 10.973 1.00 96.88 188 ARG A CA 1
ATOM 1396 C C . ARG A 1 188 ? 5.349 15.835 9.675 1.00 96.88 188 ARG A C 1
ATOM 1398 O O . ARG A 1 188 ? 6.134 16.167 8.791 1.00 96.88 188 ARG A O 1
ATOM 1405 N N . VAL A 1 189 ? 4.035 16.022 9.572 1.00 97.50 189 VAL A N 1
ATOM 1406 C CA . VAL A 1 189 ? 3.399 16.608 8.378 1.00 97.50 189 VAL A CA 1
ATOM 1407 C C . VAL A 1 189 ? 3.906 18.022 8.120 1.00 97.50 189 VAL A C 1
ATOM 1409 O O . VAL A 1 189 ? 4.243 18.366 6.990 1.00 97.50 189 VAL A O 1
ATOM 1412 N N . THR A 1 190 ? 4.018 18.827 9.176 1.00 97.56 190 THR A N 1
ATOM 1413 C CA . THR A 1 190 ? 4.550 20.189 9.089 1.00 97.56 190 THR A CA 1
ATOM 1414 C C . THR A 1 190 ? 5.995 20.186 8.602 1.00 97.56 190 THR A C 1
ATOM 1416 O O . THR A 1 190 ? 6.330 20.986 7.731 1.00 97.56 190 THR A O 1
ATOM 1419 N N . ALA A 1 191 ? 6.837 19.278 9.103 1.00 97.56 191 ALA A N 1
ATOM 1420 C CA . ALA A 1 191 ? 8.224 19.156 8.663 1.00 97.56 191 ALA A CA 1
ATOM 1421 C C . ALA A 1 191 ? 8.329 18.782 7.175 1.00 97.56 191 ALA A C 1
ATOM 1423 O O . ALA A 1 191 ? 9.100 19.408 6.449 1.00 97.56 191 ALA A O 1
ATOM 1424 N N . ILE A 1 192 ? 7.514 17.830 6.701 1.00 98.06 192 ILE A N 1
ATOM 1425 C CA . ILE A 1 192 ? 7.478 17.440 5.282 1.00 98.06 192 ILE A CA 1
ATOM 1426 C C . ILE A 1 192 ? 7.075 18.642 4.410 1.00 98.06 192 ILE A C 1
ATOM 1428 O O . ILE A 1 192 ? 7.790 18.982 3.466 1.00 98.06 192 ILE A O 1
ATOM 1432 N N . ILE A 1 193 ? 6.004 19.358 4.769 1.00 98.19 193 ILE A N 1
ATOM 1433 C CA . ILE A 1 193 ? 5.549 20.550 4.029 1.00 98.19 193 ILE A CA 1
ATOM 1434 C C . ILE A 1 193 ? 6.615 21.652 4.029 1.00 98.19 193 ILE A C 1
ATOM 1436 O O . ILE A 1 193 ? 6.914 22.228 2.985 1.00 98.19 193 ILE A O 1
ATOM 1440 N N . GLN A 1 194 ? 7.224 21.943 5.181 1.00 97.56 194 GLN A N 1
ATOM 1441 C CA . GLN A 1 194 ? 8.265 22.969 5.285 1.00 97.56 194 GLN A CA 1
ATOM 1442 C C . GLN A 1 194 ? 9.504 22.626 4.452 1.00 97.56 194 GLN A C 1
ATOM 1444 O O . GLN A 1 194 ? 10.077 23.526 3.841 1.00 97.56 194 GLN A O 1
ATOM 1449 N N . SER A 1 195 ? 9.883 21.347 4.391 1.00 97.25 195 SER A N 1
ATOM 1450 C CA . SER A 1 195 ? 10.987 20.874 3.549 1.00 97.25 195 SER A CA 1
ATOM 1451 C C . SER A 1 195 ? 10.702 21.084 2.059 1.00 97.25 195 SER A C 1
ATOM 1453 O O . SER A 1 195 ? 11.559 21.585 1.333 1.00 97.25 195 SER A O 1
ATOM 1455 N N . SER A 1 196 ? 9.455 20.837 1.629 1.00 96.44 196 SER A N 1
ATOM 1456 C CA . SER A 1 196 ? 9.013 21.108 0.257 1.00 96.44 196 SER A CA 1
ATOM 1457 C C . SER A 1 196 ? 9.071 22.599 -0.077 1.00 96.44 196 SER A C 1
ATOM 1459 O O . SER A 1 196 ? 9.663 22.992 -1.079 1.00 96.44 196 SER A O 1
ATOM 1461 N N . VAL A 1 197 ? 8.560 23.457 0.813 1.00 96.69 197 VAL A N 1
ATOM 1462 C CA . VAL A 1 197 ? 8.620 24.922 0.645 1.00 96.69 197 VAL A CA 1
ATOM 1463 C C . VAL A 1 197 ? 10.064 25.432 0.570 1.00 96.69 197 VAL A C 1
ATOM 1465 O O . VAL A 1 197 ? 10.341 26.395 -0.146 1.00 96.69 197 VAL A O 1
ATOM 1468 N N . ALA A 1 198 ? 10.985 24.805 1.304 1.00 96.94 198 ALA A N 1
ATOM 1469 C CA . ALA A 1 198 ? 12.404 25.146 1.275 1.00 96.94 198 ALA A CA 1
ATOM 1470 C C . ALA A 1 198 ? 13.133 24.646 0.011 1.00 96.94 198 ALA A C 1
ATOM 1472 O O . ALA A 1 198 ? 14.232 25.126 -0.268 1.00 96.94 198 ALA A O 1
ATOM 1473 N N . GLY A 1 199 ? 12.539 23.716 -0.747 1.00 95.31 199 GLY A N 1
ATOM 1474 C CA . GLY A 1 199 ? 13.182 23.029 -1.872 1.00 95.31 199 GLY A CA 1
ATOM 1475 C C . GLY A 1 199 ? 14.250 22.013 -1.450 1.00 95.31 199 GLY A C 1
ATOM 1476 O O . GLY A 1 199 ? 15.053 21.601 -2.281 1.00 95.31 199 GLY A O 1
ATOM 1477 N N . ASP A 1 200 ? 14.274 21.640 -0.170 1.00 95.19 200 ASP A N 1
ATOM 1478 C CA . ASP A 1 200 ? 15.206 20.681 0.429 1.00 95.19 200 ASP A CA 1
ATOM 1479 C C . ASP A 1 200 ? 14.379 19.547 1.038 1.00 95.19 200 ASP A C 1
ATOM 1481 O O . ASP A 1 200 ? 14.146 19.496 2.246 1.00 95.19 200 ASP A O 1
ATOM 1485 N N . HIS A 1 201 ? 13.806 18.721 0.160 1.00 95.19 201 HIS A N 1
ATOM 1486 C CA . HIS A 1 201 ? 12.890 17.647 0.534 1.00 95.19 201 HIS A CA 1
ATOM 1487 C C . HIS A 1 201 ? 13.570 16.660 1.493 1.00 95.19 201 HIS A C 1
ATOM 1489 O O . HIS A 1 201 ? 14.713 16.261 1.287 1.00 95.19 201 HIS A O 1
ATOM 1495 N N . LEU A 1 202 ? 12.854 16.227 2.535 1.00 96.12 202 LEU A N 1
ATOM 1496 C CA . LEU A 1 202 ? 13.391 15.269 3.511 1.00 96.12 202 LEU A CA 1
ATOM 1497 C C . LEU A 1 202 ? 13.652 13.872 2.917 1.00 96.12 202 LEU A C 1
ATOM 1499 O O . LEU A 1 202 ? 14.508 13.146 3.430 1.00 96.12 202 LEU A O 1
ATOM 1503 N N . ALA A 1 203 ? 12.883 13.484 1.898 1.00 97.50 203 ALA A N 1
ATOM 1504 C CA . ALA A 1 203 ? 12.942 12.191 1.228 1.00 97.50 203 ALA A CA 1
ATOM 1505 C C . ALA A 1 203 ? 12.301 12.255 -0.169 1.00 97.50 203 ALA A C 1
ATOM 1507 O O . ALA A 1 203 ? 11.514 13.167 -0.449 1.00 97.50 203 ALA A O 1
ATOM 1508 N N . ASP A 1 204 ? 12.582 11.245 -0.993 1.00 97.44 204 ASP A N 1
ATOM 1509 C CA . ASP A 1 204 ? 11.917 11.009 -2.280 1.00 97.44 204 ASP A CA 1
ATOM 1510 C C . ASP A 1 204 ? 10.571 10.301 -2.086 1.00 97.44 204 ASP A C 1
ATOM 1512 O O . ASP A 1 204 ? 9.599 10.569 -2.794 1.00 97.44 204 ASP A O 1
ATOM 1516 N N . ILE A 1 205 ? 10.502 9.409 -1.090 1.00 96.94 205 ILE A N 1
ATOM 1517 C CA . ILE A 1 205 ? 9.305 8.643 -0.737 1.00 96.94 205 ILE A CA 1
ATOM 1518 C C . ILE A 1 205 ? 9.040 8.780 0.763 1.00 96.94 205 ILE A C 1
ATOM 1520 O O . ILE A 1 205 ? 9.924 8.590 1.600 1.00 96.94 205 ILE A O 1
ATOM 1524 N N . TYR A 1 206 ? 7.790 9.068 1.117 1.00 96.56 206 TYR A N 1
ATOM 1525 C CA . TYR A 1 206 ? 7.344 9.157 2.504 1.00 96.56 206 TYR A CA 1
ATOM 1526 C C . TYR A 1 206 ? 6.384 8.026 2.835 1.00 96.56 206 TYR A C 1
ATOM 1528 O O . TYR A 1 206 ? 5.353 7.876 2.181 1.00 96.56 206 TYR A O 1
ATOM 1536 N N . TRP A 1 207 ? 6.654 7.305 3.919 1.00 93.88 207 TRP A N 1
ATOM 1537 C CA . TRP A 1 207 ? 5.616 6.533 4.581 1.00 93.88 207 TRP A CA 1
ATOM 1538 C C . TRP A 1 207 ? 4.777 7.440 5.487 1.00 93.88 207 TRP A C 1
ATOM 1540 O O . TRP A 1 207 ? 5.268 8.080 6.422 1.00 93.88 207 TRP A O 1
ATOM 1550 N N . SER A 1 208 ? 3.478 7.484 5.225 1.00 91.31 208 SER A N 1
ATOM 1551 C CA . SER A 1 208 ? 2.511 8.261 5.995 1.00 91.31 208 SER A CA 1
ATOM 1552 C C . SER A 1 208 ? 1.232 7.455 6.181 1.00 91.31 208 SER A C 1
ATOM 1554 O O . SER A 1 208 ? 0.989 6.482 5.476 1.00 91.31 208 SER A O 1
ATOM 1556 N N . VAL A 1 209 ? 0.390 7.896 7.110 1.00 88.50 209 VAL A N 1
ATOM 1557 C CA . VAL A 1 209 ? -0.990 7.413 7.215 1.00 88.50 209 VAL A CA 1
ATOM 1558 C C . VAL A 1 209 ? -1.922 8.249 6.337 1.00 88.50 209 VAL A C 1
ATOM 1560 O O . VAL A 1 209 ? -1.648 9.431 6.083 1.00 88.50 209 VAL A O 1
ATOM 1563 N N . SER A 1 210 ? -3.011 7.626 5.884 1.00 88.12 210 SER A N 1
ATOM 1564 C CA . SER A 1 210 ? -4.024 8.195 4.980 1.00 88.12 210 SER A CA 1
ATOM 1565 C C . SER A 1 210 ? -4.596 9.527 5.475 1.00 88.12 210 SER A C 1
ATOM 1567 O O . SER A 1 210 ? -4.807 10.442 4.679 1.00 88.12 210 SER A O 1
ATOM 1569 N N . ASP A 1 211 ? -4.742 9.687 6.792 1.00 87.25 211 ASP A N 1
ATOM 1570 C CA . ASP A 1 211 ? -5.260 10.900 7.443 1.00 87.25 211 ASP A CA 1
ATOM 1571 C C . ASP A 1 211 ? -4.514 12.183 7.045 1.00 87.25 211 ASP A C 1
ATOM 1573 O O . ASP A 1 211 ? -5.083 13.280 7.036 1.00 87.25 211 ASP A O 1
ATOM 1577 N N . TRP A 1 212 ? -3.230 12.065 6.698 1.00 94.19 212 TRP A N 1
ATOM 1578 C CA . TRP A 1 212 ? -2.378 13.210 6.384 1.00 94.19 212 TRP A CA 1
ATOM 1579 C C . TRP A 1 212 ? -2.275 13.527 4.895 1.00 94.19 212 TRP A C 1
ATOM 1581 O O . TRP A 1 212 ? -1.782 14.607 4.556 1.00 94.19 212 TRP A O 1
ATOM 1591 N N . ILE A 1 213 ? -2.781 12.659 4.011 1.00 94.50 213 ILE A N 1
ATOM 1592 C CA . ILE A 1 213 ? -2.665 12.816 2.552 1.00 94.50 213 ILE A CA 1
ATOM 1593 C C . ILE A 1 213 ? -3.239 14.155 2.095 1.00 94.50 213 ILE A C 1
ATOM 1595 O O . ILE A 1 213 ? -2.577 14.892 1.369 1.00 94.50 213 ILE A O 1
ATOM 1599 N N . GLN A 1 214 ? -4.417 14.538 2.596 1.00 92.94 214 GLN A N 1
ATOM 1600 C CA . GLN A 1 214 ? -5.020 15.830 2.264 1.00 92.94 214 GLN A CA 1
ATOM 1601 C C . GLN A 1 214 ? -4.112 17.015 2.635 1.00 92.94 214 GLN A C 1
ATOM 1603 O O . GLN A 1 214 ? -4.018 17.980 1.876 1.00 92.94 214 GLN A O 1
ATOM 1608 N N . SER A 1 215 ? -3.499 16.983 3.821 1.00 95.75 215 SER A N 1
ATOM 1609 C CA . SER A 1 215 ? -2.657 18.082 4.310 1.00 95.75 215 SER A CA 1
ATOM 1610 C C . SER A 1 215 ? -1.357 18.177 3.518 1.00 95.75 215 SER A C 1
ATOM 1612 O O . SER A 1 215 ? -0.955 19.275 3.140 1.00 95.75 215 SER A O 1
ATOM 1614 N N . LEU A 1 216 ? -0.741 17.032 3.222 1.00 97.69 216 LEU A N 1
ATOM 1615 C CA . LEU A 1 216 ? 0.472 16.942 2.414 1.00 97.69 216 LEU A CA 1
ATOM 1616 C C . LEU A 1 216 ? 0.224 17.395 0.967 1.00 97.69 216 LEU A C 1
ATOM 1618 O O . LEU A 1 216 ? 0.996 18.194 0.445 1.00 97.69 216 LEU A O 1
ATOM 1622 N N . ALA A 1 217 ? -0.881 16.958 0.354 1.00 96.81 217 ALA A N 1
ATOM 1623 C CA . ALA A 1 217 ? -1.270 17.355 -0.999 1.00 96.81 217 ALA A CA 1
ATOM 1624 C C . ALA A 1 217 ? -1.562 18.861 -1.092 1.00 96.81 217 ALA A C 1
ATOM 1626 O O . ALA A 1 217 ? -1.045 19.539 -1.972 1.00 96.81 217 ALA A O 1
ATOM 1627 N N . LYS A 1 218 ? -2.333 19.424 -0.149 1.00 95.62 218 LYS A N 1
ATOM 1628 C CA . LYS A 1 218 ? -2.597 20.879 -0.096 1.00 95.62 218 LYS A CA 1
ATOM 1629 C C . LYS A 1 218 ? -1.347 21.717 0.173 1.00 95.62 218 LYS A C 1
ATOM 1631 O O . LYS A 1 218 ? -1.353 22.908 -0.123 1.00 95.62 218 LYS A O 1
ATOM 1636 N N . GLY A 1 219 ? -0.341 21.125 0.812 1.00 96.12 219 GLY A N 1
ATOM 1637 C CA . GLY A 1 219 ? 0.945 21.754 1.084 1.00 96.12 219 GLY A CA 1
ATOM 1638 C C . GLY A 1 219 ? 1.962 21.594 -0.044 1.00 96.12 219 GLY A C 1
ATOM 1639 O O . GLY A 1 219 ? 3.119 21.931 0.188 1.00 96.12 219 GLY A O 1
ATOM 1640 N N . ASP A 1 220 ? 1.565 21.049 -1.202 1.00 95.38 220 ASP A N 1
ATOM 1641 C CA . ASP A 1 220 ? 2.450 20.733 -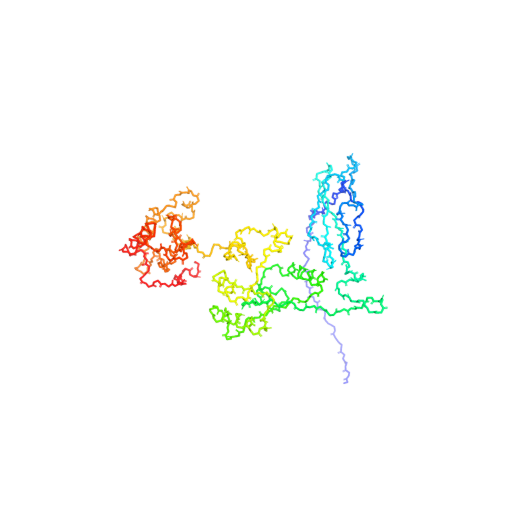2.332 1.00 95.38 220 ASP A CA 1
ATOM 1642 C C . ASP A 1 220 ? 3.691 19.925 -1.897 1.00 95.38 220 ASP A C 1
ATOM 1644 O O . ASP A 1 220 ? 4.808 20.130 -2.372 1.00 95.38 220 ASP A O 1
ATOM 1648 N N . ALA A 1 221 ? 3.513 19.027 -0.924 1.00 97.25 221 ALA A N 1
ATOM 1649 C CA . ALA A 1 221 ? 4.603 18.263 -0.320 1.00 97.25 221 ALA A CA 1
ATOM 1650 C C . ALA A 1 221 ? 4.707 16.825 -0.849 1.00 97.25 221 ALA A C 1
ATOM 1652 O O . ALA A 1 221 ? 5.697 16.145 -0.593 1.00 97.25 221 ALA A O 1
ATOM 1653 N N . ILE A 1 222 ? 3.689 16.378 -1.586 1.00 97.12 222 ILE A N 1
ATOM 1654 C CA . ILE A 1 222 ? 3.625 15.099 -2.298 1.00 97.12 222 ILE A CA 1
ATOM 1655 C C . ILE A 1 222 ? 2.992 15.326 -3.673 1.00 97.12 222 ILE A C 1
ATOM 1657 O O . ILE A 1 222 ? 2.204 16.257 -3.850 1.00 97.12 222 ILE A O 1
ATOM 1661 N N . VAL A 1 223 ? 3.325 14.475 -4.644 1.00 96.06 223 VAL A N 1
ATOM 1662 C CA . VAL A 1 223 ? 2.840 14.583 -6.028 1.00 96.06 223 VAL A CA 1
ATOM 1663 C C . VAL A 1 223 ? 1.869 13.450 -6.373 1.00 96.06 223 VAL A C 1
ATOM 1665 O O . VAL A 1 223 ? 2.000 12.357 -5.822 1.00 96.06 223 VAL A O 1
ATOM 1668 N N . PRO A 1 224 ? 0.913 13.675 -7.288 1.00 96.44 224 PRO A N 1
ATOM 1669 C CA . PRO A 1 224 ? 0.053 12.609 -7.784 1.00 96.44 224 PRO A CA 1
ATOM 1670 C C . PRO A 1 224 ? 0.857 11.533 -8.517 1.00 96.44 224 PRO A C 1
ATOM 1672 O O . PRO A 1 224 ? 1.784 11.835 -9.276 1.00 96.44 224 PRO A O 1
ATOM 1675 N N . ILE A 1 225 ? 0.466 10.277 -8.331 1.00 94.56 225 ILE A N 1
ATOM 1676 C CA . ILE A 1 225 ? 1.102 9.104 -8.938 1.00 94.56 225 ILE A CA 1
ATOM 1677 C C . ILE A 1 225 ? 0.276 8.500 -10.078 1.00 94.56 225 ILE A C 1
ATOM 1679 O O . ILE A 1 225 ? 0.700 7.508 -10.670 1.00 94.56 225 ILE A O 1
ATOM 1683 N N . ASP A 1 226 ? -0.867 9.097 -10.432 1.00 93.00 226 ASP A N 1
ATOM 1684 C CA . ASP A 1 226 ? -1.824 8.559 -11.412 1.00 93.00 226 ASP A CA 1
ATOM 1685 C C . ASP A 1 226 ? -1.177 8.213 -12.763 1.00 93.00 226 ASP A C 1
ATOM 1687 O O . ASP A 1 226 ? -1.494 7.191 -13.374 1.00 93.00 226 ASP A O 1
ATOM 1691 N N . GLN A 1 227 ? -0.202 9.015 -13.205 1.00 88.75 227 GLN A N 1
ATOM 1692 C CA . GLN A 1 227 ? 0.533 8.774 -14.452 1.00 88.75 227 GLN A CA 1
ATOM 1693 C C . GLN A 1 227 ? 1.319 7.452 -14.461 1.00 88.75 227 GLN A C 1
ATOM 1695 O O . GLN A 1 227 ? 1.553 6.890 -15.529 1.00 88.75 227 GLN A O 1
ATOM 1700 N N . TYR A 1 228 ? 1.709 6.942 -13.290 1.00 86.50 228 TYR A N 1
ATOM 1701 C CA . TYR A 1 228 ? 2.467 5.698 -13.145 1.00 86.50 228 TYR A CA 1
ATOM 1702 C C . TYR A 1 228 ? 1.557 4.475 -12.975 1.00 86.50 228 TYR A C 1
ATOM 1704 O O . TYR A 1 228 ? 1.958 3.352 -13.300 1.00 86.50 228 TYR A O 1
ATOM 1712 N N . LEU A 1 229 ? 0.320 4.674 -12.503 1.00 87.75 229 LEU A N 1
ATOM 1713 C CA . LEU A 1 229 ? -0.635 3.588 -12.256 1.00 87.75 229 LEU A CA 1
ATOM 1714 C C . LEU A 1 229 ? -1.041 2.867 -13.546 1.00 87.75 229 LEU A C 1
ATOM 1716 O O . LEU A 1 229 ? -1.249 1.657 -13.538 1.00 87.75 229 LEU A O 1
ATOM 1720 N N . ALA A 1 230 ? -1.058 3.582 -14.674 1.00 79.31 230 ALA A N 1
ATOM 1721 C CA . ALA A 1 230 ? -1.383 3.009 -15.976 1.00 79.31 230 ALA A CA 1
ATOM 1722 C C . ALA A 1 230 ? -0.351 1.987 -16.487 1.00 79.31 230 ALA A C 1
ATOM 1724 O O . ALA A 1 230 ? -0.691 1.196 -17.364 1.00 79.31 230 ALA A O 1
ATOM 1725 N N . THR A 1 231 ? 0.886 1.985 -15.979 1.00 75.38 231 THR A N 1
ATOM 1726 C CA . THR A 1 231 ? 1.949 1.072 -16.440 1.00 75.38 231 THR A CA 1
ATOM 1727 C C . THR A 1 231 ? 2.471 0.164 -15.336 1.00 75.38 231 THR A C 1
ATOM 1729 O O . THR A 1 231 ? 2.548 -1.044 -15.531 1.00 75.38 231 THR A O 1
ATOM 1732 N N . THR A 1 232 ? 2.825 0.728 -14.181 1.00 76.94 232 THR A N 1
ATOM 1733 C CA . THR A 1 232 ? 3.569 0.026 -13.120 1.00 76.94 232 THR A CA 1
ATOM 1734 C C . THR A 1 232 ? 2.685 -0.293 -11.912 1.00 76.94 232 THR A C 1
ATOM 1736 O O . THR A 1 232 ? 3.033 -1.163 -11.126 1.00 76.94 232 THR A O 1
ATOM 1739 N N . GLY A 1 233 ? 1.535 0.375 -11.775 1.00 79.81 233 GLY A N 1
ATOM 1740 C CA . GLY A 1 233 ? 0.613 0.203 -10.645 1.00 79.81 233 GLY A CA 1
ATOM 1741 C C . GLY A 1 233 ? -0.641 -0.627 -10.931 1.00 79.81 233 GLY A C 1
ATOM 1742 O O . GLY A 1 233 ? -1.520 -0.674 -10.079 1.00 79.81 233 GLY A O 1
ATOM 1743 N N . GLN A 1 234 ? -0.760 -1.279 -12.096 1.00 80.06 234 GLN A N 1
ATOM 1744 C CA . GLN A 1 234 ? -1.991 -1.991 -12.496 1.00 80.06 234 GLN A CA 1
ATOM 1745 C C . GLN A 1 234 ? -2.362 -3.174 -11.585 1.00 80.06 234 GLN A C 1
ATOM 1747 O O . GLN A 1 234 ? -3.500 -3.635 -11.594 1.00 80.06 234 GLN A O 1
ATOM 1752 N N . ASN A 1 235 ? -1.396 -3.704 -10.836 1.00 82.31 235 ASN A N 1
ATOM 1753 C CA . ASN A 1 235 ? -1.580 -4.805 -9.893 1.00 82.31 235 ASN A CA 1
ATOM 1754 C C . ASN A 1 235 ? -1.986 -4.338 -8.485 1.00 82.31 235 ASN A C 1
ATOM 1756 O O . ASN A 1 235 ? -2.258 -5.182 -7.631 1.00 82.31 235 ASN A O 1
ATOM 1760 N N . ILE A 1 236 ? -2.015 -3.028 -8.228 1.00 87.12 236 ILE A N 1
ATOM 1761 C CA . ILE A 1 236 ? -2.460 -2.477 -6.949 1.00 87.12 236 ILE A CA 1
ATOM 1762 C C . ILE A 1 236 ? -3.989 -2.487 -6.938 1.00 87.12 236 ILE A C 1
ATOM 1764 O O . ILE A 1 236 ? -4.632 -1.966 -7.843 1.00 87.12 236 ILE A O 1
ATOM 1768 N N . HIS A 1 237 ? -4.579 -3.093 -5.910 1.00 87.81 237 HIS A N 1
ATOM 1769 C CA . HIS A 1 237 ? -6.030 -3.161 -5.769 1.00 87.81 237 HIS A CA 1
ATOM 1770 C C . HIS A 1 237 ? -6.622 -1.770 -5.486 1.00 87.81 237 HIS A C 1
ATOM 1772 O O . HIS A 1 237 ? -6.094 -1.045 -4.644 1.00 87.81 237 HIS A O 1
ATOM 1778 N N . ASP A 1 238 ? -7.756 -1.427 -6.109 1.00 88.19 238 ASP A N 1
ATOM 1779 C CA . ASP A 1 238 ? -8.372 -0.088 -6.036 1.00 88.19 238 ASP A CA 1
ATOM 1780 C C . ASP A 1 238 ? -8.546 0.433 -4.601 1.00 88.19 238 ASP A C 1
ATOM 1782 O O . ASP A 1 238 ? -8.239 1.586 -4.317 1.00 88.19 238 ASP A O 1
ATOM 1786 N N . SER A 1 239 ? -8.946 -0.426 -3.657 1.00 86.44 239 SER A N 1
ATOM 1787 C CA . SER A 1 239 ? -9.092 -0.040 -2.241 1.00 86.44 239 SER A CA 1
ATOM 1788 C C . SER A 1 239 ? -7.797 0.479 -1.600 1.00 86.44 239 SER A C 1
ATOM 1790 O O . SER A 1 239 ? -7.849 1.270 -0.664 1.00 86.44 239 SER A O 1
ATOM 1792 N N . PHE A 1 240 ? -6.628 0.049 -2.082 1.00 89.56 240 PHE A N 1
ATOM 1793 C CA . PHE A 1 240 ? -5.327 0.492 -1.575 1.00 89.56 240 PHE A CA 1
ATOM 1794 C C . PHE A 1 240 ? -4.939 1.847 -2.171 1.00 89.56 240 PHE A C 1
ATOM 1796 O O . PHE A 1 240 ? -4.192 2.585 -1.535 1.00 89.56 240 PHE A O 1
ATOM 1803 N N . LEU A 1 241 ? -5.453 2.182 -3.359 1.00 91.69 241 LEU A N 1
ATOM 1804 C CA . LEU A 1 241 ? -5.307 3.496 -3.992 1.00 91.69 241 LEU A CA 1
ATOM 1805 C C . LEU A 1 241 ? -6.287 4.510 -3.386 1.00 91.69 241 LEU A C 1
ATOM 1807 O O . LEU A 1 241 ? -5.932 5.667 -3.161 1.00 91.69 241 LEU A O 1
ATOM 1811 N N . GLU A 1 242 ? -7.508 4.072 -3.068 1.00 89.00 242 GLU A N 1
ATOM 1812 C CA . GLU A 1 242 ? -8.573 4.920 -2.519 1.00 89.00 242 GLU A CA 1
ATOM 1813 C C . GLU A 1 242 ? -8.140 5.623 -1.223 1.00 89.00 242 GLU A C 1
ATOM 1815 O O . GLU A 1 242 ? -8.334 6.830 -1.080 1.00 89.00 242 GLU A O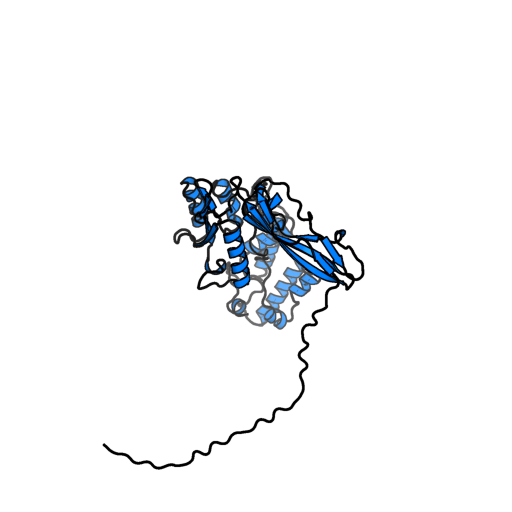 1
ATOM 1820 N N . ILE A 1 243 ? -7.460 4.910 -0.318 1.00 87.62 243 ILE A N 1
ATOM 1821 C CA . ILE A 1 243 ? -6.963 5.482 0.947 1.00 87.62 243 ILE A CA 1
ATOM 1822 C C . ILE A 1 243 ? -5.856 6.533 0.758 1.00 87.62 243 ILE A C 1
ATOM 1824 O O . ILE A 1 243 ? -5.629 7.360 1.641 1.00 87.62 243 ILE A O 1
ATOM 1828 N N . GLY A 1 244 ? -5.161 6.507 -0.382 1.00 92.00 244 GLY A N 1
ATOM 1829 C CA . GLY A 1 244 ? -4.129 7.470 -0.761 1.00 92.00 244 GLY A CA 1
ATOM 1830 C C . GLY A 1 244 ? -4.642 8.582 -1.677 1.00 92.00 244 GLY A C 1
ATOM 1831 O O . GLY A 1 244 ? -3.835 9.348 -2.208 1.00 92.00 244 GLY A O 1
ATOM 1832 N N . SER A 1 245 ? -5.957 8.667 -1.895 1.00 93.00 245 SER A N 1
ATOM 1833 C CA . SER A 1 245 ? -6.561 9.579 -2.865 1.00 93.00 245 SER A CA 1
ATOM 1834 C C . SER A 1 245 ? -7.130 10.848 -2.231 1.00 93.00 245 SER A C 1
ATOM 1836 O O . SER A 1 245 ? -7.737 10.837 -1.160 1.00 93.00 245 SER A O 1
ATOM 1838 N N . PHE A 1 246 ? -6.982 11.974 -2.926 1.00 92.56 246 PHE A N 1
ATOM 1839 C CA . PHE A 1 246 ? -7.575 13.255 -2.556 1.00 92.56 246 PHE A CA 1
ATOM 1840 C C . PHE A 1 246 ? -7.939 14.058 -3.814 1.00 92.56 246 PHE A C 1
ATOM 1842 O O . PHE A 1 246 ? -7.135 14.186 -4.724 1.00 92.56 246 PHE A O 1
ATOM 1849 N N . GLN A 1 247 ? -9.156 14.618 -3.873 1.00 90.00 247 GLN A N 1
ATOM 1850 C CA . GLN A 1 247 ? -9.642 15.418 -5.018 1.00 90.00 247 GLN A CA 1
ATOM 1851 C C . GLN A 1 247 ? -9.436 14.749 -6.395 1.00 90.00 247 GLN A C 1
ATOM 1853 O O . GLN A 1 247 ? -8.919 15.374 -7.315 1.00 90.00 247 GLN A O 1
ATOM 1858 N N . GLU A 1 248 ? -9.873 13.491 -6.533 1.00 89.56 248 GLU A N 1
ATOM 1859 C CA . GLU A 1 248 ? -9.786 12.703 -7.782 1.00 89.56 248 GLU A CA 1
ATOM 1860 C C . GLU A 1 248 ? -8.353 12.387 -8.248 1.00 89.56 248 GLU A C 1
ATOM 1862 O O . GLU A 1 248 ? -8.167 11.903 -9.361 1.00 89.56 248 GLU A O 1
ATOM 1867 N N . GLN A 1 249 ? -7.349 12.641 -7.407 1.00 94.94 249 GLN A N 1
ATOM 1868 C CA . GLN A 1 249 ? -5.951 12.297 -7.656 1.00 94.94 249 GLN A CA 1
ATOM 1869 C C . GLN A 1 249 ? -5.464 11.300 -6.614 1.00 94.94 249 GLN A C 1
ATOM 1871 O O . GLN A 1 249 ? -5.863 11.367 -5.447 1.00 94.94 249 GLN A O 1
ATOM 1876 N N . THR A 1 250 ? -4.571 10.410 -7.030 1.00 95.38 250 THR A N 1
ATOM 1877 C CA . THR A 1 250 ? -3.952 9.414 -6.156 1.00 95.38 250 THR A CA 1
ATOM 1878 C C . THR A 1 250 ? -2.558 9.889 -5.783 1.00 95.38 250 THR A C 1
ATOM 1880 O O . THR A 1 250 ? -1.742 10.120 -6.667 1.00 95.38 250 THR A O 1
ATOM 1883 N N . TYR A 1 251 ? -2.246 10.017 -4.494 1.00 96.25 251 TYR A N 1
ATOM 1884 C CA . TYR A 1 251 ? -0.932 10.487 -4.022 1.00 96.25 251 TYR A CA 1
ATOM 1885 C C . TYR A 1 251 ? -0.075 9.385 -3.392 1.00 96.25 251 TYR A C 1
ATOM 1887 O O . TYR A 1 251 ? 1.095 9.599 -3.086 1.00 96.25 251 TYR A O 1
ATOM 1895 N N . GLY A 1 252 ? -0.650 8.206 -3.178 1.00 94.00 252 GLY A N 1
ATOM 1896 C CA . GLY A 1 252 ? 0.023 7.066 -2.574 1.00 94.00 252 GLY A CA 1
ATOM 1897 C C . GLY A 1 252 ? -0.882 5.844 -2.561 1.00 94.00 252 GLY A C 1
ATOM 1898 O O . GLY A 1 252 ? -2.003 5.883 -3.068 1.00 94.00 252 GLY A O 1
ATOM 1899 N N . PHE A 1 253 ? -0.391 4.759 -1.978 1.00 92.81 253 PHE A N 1
ATOM 1900 C CA . PHE A 1 253 ? -1.131 3.511 -1.849 1.00 92.81 253 PHE A CA 1
ATOM 1901 C C . PHE A 1 253 ? -0.766 2.791 -0.551 1.00 92.81 253 PHE A C 1
ATOM 1903 O O . PHE A 1 253 ? 0.309 3.014 0.008 1.00 92.81 253 PHE A O 1
ATOM 1910 N N . GLY A 1 254 ? -1.658 1.924 -0.072 1.00 89.50 254 GLY A N 1
ATOM 1911 C CA . GLY A 1 254 ? -1.364 1.037 1.055 1.00 89.50 254 GLY A CA 1
ATOM 1912 C C . GLY A 1 254 ? -0.215 0.080 0.727 1.00 89.50 254 GLY A C 1
ATOM 1913 O O . GLY A 1 254 ? -0.277 -0.632 -0.272 1.00 89.50 254 GLY A O 1
ATOM 1914 N N . ALA A 1 255 ? 0.829 0.064 1.556 1.00 80.56 255 ALA A N 1
ATOM 1915 C CA . ALA A 1 255 ? 1.979 -0.828 1.375 1.00 80.56 255 ALA A CA 1
ATOM 1916 C C . ALA A 1 255 ? 1.707 -2.262 1.869 1.00 80.56 255 ALA A C 1
ATOM 1918 O O . ALA A 1 255 ? 2.289 -3.213 1.357 1.00 80.56 255 ALA A O 1
ATOM 1919 N N . ASP A 1 256 ? 0.786 -2.411 2.821 1.00 74.50 256 ASP A N 1
ATOM 1920 C CA . ASP A 1 256 ? 0.393 -3.683 3.419 1.00 74.50 256 ASP A CA 1
ATOM 1921 C C . ASP A 1 256 ? -1.087 -3.955 3.185 1.00 74.50 256 ASP A C 1
ATOM 1923 O O . ASP A 1 256 ? -1.850 -3.054 2.823 1.00 74.50 256 ASP A O 1
ATOM 1927 N N . LYS A 1 257 ? -1.507 -5.207 3.419 1.00 69.75 257 LYS A N 1
ATOM 1928 C CA . LYS A 1 257 ? -2.928 -5.572 3.413 1.00 69.75 257 LYS A CA 1
ATOM 1929 C C . LYS A 1 257 ? -3.692 -4.568 4.264 1.00 69.75 257 LYS A C 1
ATOM 1931 O O . LYS A 1 257 ? -3.319 -4.354 5.411 1.00 69.75 257 LYS A O 1
ATOM 1936 N N . LEU A 1 258 ? -4.771 -4.015 3.713 1.00 65.38 258 LEU A N 1
ATOM 1937 C CA . LEU A 1 258 ? -5.711 -3.215 4.487 1.00 65.38 258 LEU A CA 1
ATOM 1938 C C . LEU A 1 258 ? -6.197 -4.070 5.657 1.00 65.38 258 LEU A C 1
ATOM 1940 O O . LEU A 1 258 ? -6.968 -5.018 5.479 1.00 65.38 258 LEU A O 1
ATOM 1944 N N . THR A 1 259 ? -5.666 -3.795 6.841 1.00 59.59 259 THR A N 1
ATOM 1945 C CA . THR A 1 259 ? -6.113 -4.430 8.065 1.00 59.59 259 THR A CA 1
ATOM 1946 C C . THR A 1 259 ? -7.373 -3.716 8.514 1.00 59.59 259 THR A C 1
ATOM 1948 O O . THR A 1 259 ? -7.502 -2.499 8.410 1.00 59.59 259 THR A O 1
ATOM 1951 N N . VAL A 1 260 ? -8.337 -4.494 8.995 1.00 59.16 260 VAL A N 1
ATOM 1952 C CA . VAL A 1 260 ? -9.440 -3.938 9.770 1.00 59.16 260 VAL A CA 1
ATOM 1953 C C . VAL A 1 260 ? -8.848 -3.616 11.138 1.00 59.16 260 VAL A C 1
ATOM 1955 O O . VAL A 1 260 ? -8.672 -4.508 11.964 1.00 59.16 260 VAL A O 1
ATOM 1958 N N . ASP A 1 261 ? -8.449 -2.367 11.343 1.00 62.38 261 ASP A N 1
ATOM 1959 C CA . ASP A 1 261 ? -7.892 -1.879 12.607 1.00 62.38 261 ASP A CA 1
ATOM 1960 C C . ASP A 1 261 ? -8.988 -1.613 13.653 1.00 62.38 261 ASP A C 1
ATOM 1962 O O . ASP A 1 261 ? -8.721 -1.659 14.855 1.00 62.38 261 ASP A O 1
ATOM 1966 N N . VAL A 1 262 ? -10.243 -1.446 13.218 1.00 71.38 262 VAL A N 1
ATOM 1967 C CA . VAL A 1 262 ? -11.401 -1.223 14.094 1.00 71.38 262 VAL A CA 1
ATOM 1968 C C . VAL A 1 262 ? -12.403 -2.377 14.031 1.00 71.38 262 VAL A C 1
ATOM 1970 O O . VAL A 1 262 ? -12.959 -2.702 12.985 1.00 71.38 262 VAL A O 1
ATOM 1973 N N . GLY A 1 263 ? -12.696 -2.976 15.185 1.00 79.62 263 GLY A N 1
ATOM 1974 C CA . GLY A 1 263 ? -13.662 -4.064 15.307 1.00 79.62 263 GLY A CA 1
ATOM 1975 C C . GLY A 1 263 ? -14.072 -4.323 16.753 1.00 79.62 263 GLY A C 1
ATOM 1976 O O . GLY A 1 263 ? -13.551 -3.712 17.685 1.00 79.62 263 GLY A O 1
ATOM 1977 N N . LEU A 1 264 ? -15.020 -5.243 16.949 1.00 85.25 264 LEU A N 1
ATOM 1978 C CA . LEU A 1 264 ? -15.323 -5.758 18.282 1.00 85.25 264 LEU A CA 1
ATOM 1979 C C . LEU A 1 264 ? -14.314 -6.851 18.636 1.00 85.25 264 LEU A C 1
ATOM 1981 O O . LEU A 1 264 ? -14.461 -8.004 18.234 1.00 85.25 264 LEU A O 1
ATOM 1985 N N . TYR A 1 265 ? -13.310 -6.478 19.416 1.00 85.38 265 TYR A N 1
ATOM 1986 C CA . TYR A 1 265 ? -12.360 -7.409 20.007 1.00 85.38 265 TYR A CA 1
ATOM 1987 C C . TYR A 1 265 ? -12.885 -7.889 21.364 1.00 85.38 265 TYR A C 1
ATOM 1989 O O . TYR A 1 265 ? -13.320 -7.088 22.195 1.00 85.38 265 TYR A O 1
ATOM 1997 N N . TYR A 1 266 ? -12.852 -9.198 21.605 1.00 86.88 266 TYR A N 1
ATOM 1998 C CA . TYR A 1 266 ? -13.392 -9.799 22.823 1.00 86.88 266 TYR A CA 1
ATOM 1999 C C . TYR A 1 266 ? -12.534 -10.979 23.291 1.00 86.88 266 TYR A C 1
ATOM 2001 O O . TYR A 1 266 ? -11.888 -11.650 22.490 1.00 86.88 266 TYR A O 1
ATOM 2009 N N . ASN A 1 267 ? -12.549 -11.248 24.599 1.00 88.00 267 ASN A N 1
ATOM 2010 C CA . ASN A 1 267 ? -11.890 -12.415 25.182 1.00 88.00 267 ASN A CA 1
ATOM 2011 C C . ASN A 1 267 ? -12.756 -13.666 24.935 1.00 88.00 267 ASN A C 1
ATOM 2013 O O . ASN A 1 267 ? -13.819 -13.827 25.542 1.00 88.00 267 ASN A O 1
ATOM 2017 N N . ALA A 1 268 ? -12.325 -14.527 24.010 1.00 90.56 268 ALA A N 1
ATOM 2018 C CA . ALA A 1 268 ? -13.089 -15.699 23.583 1.00 90.56 268 ALA A CA 1
ATOM 2019 C C . ALA A 1 268 ? -13.253 -16.750 24.696 1.00 90.56 268 ALA A C 1
ATOM 2021 O O . ALA A 1 268 ? -14.329 -17.344 24.826 1.00 90.56 268 ALA A O 1
ATOM 2022 N N . ASP A 1 269 ? -12.230 -16.937 25.530 1.00 90.56 269 ASP A N 1
ATOM 2023 C CA . ASP A 1 269 ? -12.269 -17.874 26.654 1.00 90.56 269 ASP A CA 1
ATOM 2024 C C . ASP A 1 269 ? -13.238 -17.389 27.735 1.00 90.56 269 ASP A C 1
ATOM 2026 O O . ASP A 1 269 ? -14.057 -18.164 28.237 1.00 90.56 269 ASP A O 1
ATOM 2030 N N . LEU A 1 270 ? -13.226 -16.086 28.034 1.00 90.12 270 LEU A N 1
ATOM 2031 C CA . LEU A 1 270 ? -14.172 -15.467 28.956 1.00 90.12 270 LEU A CA 1
ATOM 2032 C C . LEU A 1 270 ? -15.606 -15.610 28.442 1.00 90.12 270 LEU A C 1
ATOM 2034 O O . LEU A 1 270 ? -16.455 -16.107 29.179 1.00 90.12 270 LEU A O 1
ATOM 2038 N N . VAL A 1 271 ? -15.878 -15.252 27.184 1.00 93.38 271 VAL A N 1
ATOM 2039 C CA . VAL A 1 271 ? -17.206 -15.420 26.562 1.00 93.38 271 VAL A CA 1
ATOM 2040 C C . VAL A 1 271 ? -17.688 -16.869 26.670 1.00 93.38 271 VAL A C 1
ATOM 2042 O O . VAL A 1 271 ? -18.814 -17.112 27.111 1.00 93.38 271 VAL A O 1
ATOM 2045 N N . THR A 1 272 ? -16.813 -17.830 26.367 1.00 93.69 272 THR A N 1
ATOM 2046 C CA . THR A 1 272 ? -17.113 -19.264 26.492 1.00 93.69 272 THR A CA 1
ATOM 2047 C C . THR A 1 272 ? -17.425 -19.647 27.941 1.00 93.69 272 THR A C 1
ATOM 2049 O O . THR A 1 272 ? -18.414 -20.332 28.204 1.00 93.69 272 THR A O 1
ATOM 2052 N N . SER A 1 273 ? -16.626 -19.171 28.901 1.00 92.75 273 SER A N 1
ATOM 2053 C CA . SER A 1 273 ? -16.814 -19.449 30.333 1.00 92.75 273 SER A CA 1
ATOM 2054 C C . SER A 1 273 ? -18.114 -18.868 30.902 1.00 92.75 273 SER A C 1
ATOM 2056 O O . SER A 1 273 ? -18.693 -19.444 31.824 1.00 92.75 273 SER A O 1
ATOM 2058 N N . LEU A 1 274 ? -18.597 -17.753 30.339 1.00 93.94 274 LEU A N 1
ATOM 2059 C CA . LEU A 1 274 ? -19.861 -17.118 30.717 1.00 93.94 274 LEU A CA 1
ATOM 2060 C C . LEU A 1 274 ? -21.079 -17.875 30.165 1.00 93.94 274 LEU A C 1
ATOM 2062 O O . LEU A 1 274 ? -22.200 -17.622 30.608 1.00 93.94 274 LEU A O 1
ATOM 2066 N N . GLY A 1 275 ? -20.876 -18.798 29.217 1.00 94.75 275 GLY A N 1
ATOM 2067 C CA . GLY A 1 275 ? -21.945 -19.584 28.600 1.00 94.75 275 GLY A CA 1
ATOM 2068 C C . GLY A 1 275 ? -22.900 -18.750 27.742 1.00 94.75 275 GLY A C 1
ATOM 2069 O O . GLY A 1 275 ? -24.068 -19.113 27.602 1.00 94.75 275 GLY A O 1
ATOM 2070 N N . VAL A 1 276 ? -22.423 -17.624 27.210 1.00 95.62 276 VAL A N 1
ATOM 2071 C CA . VAL A 1 276 ? -23.156 -16.788 26.250 1.00 95.62 276 VAL A CA 1
ATOM 2072 C C . VAL A 1 276 ? -22.698 -17.108 24.828 1.00 95.62 276 VAL A C 1
ATOM 2074 O O . VAL A 1 276 ? -21.616 -17.654 24.623 1.00 95.62 276 VAL A O 1
ATOM 2077 N N . ASP A 1 277 ? -23.522 -16.768 23.839 1.00 96.75 277 ASP A N 1
ATOM 2078 C CA . ASP A 1 277 ? -23.204 -17.045 22.437 1.00 96.75 277 ASP A CA 1
ATOM 2079 C C . ASP A 1 277 ? -21.930 -16.314 21.988 1.00 96.75 277 ASP A C 1
ATOM 2081 O O . ASP A 1 277 ? -21.666 -15.177 22.391 1.00 96.75 277 ASP A O 1
ATOM 2085 N N . ASN A 1 278 ? -21.154 -16.953 21.116 1.00 96.00 278 ASN A N 1
ATOM 2086 C CA . ASN A 1 278 ? -19.940 -16.374 20.560 1.00 96.00 278 ASN A CA 1
ATOM 2087 C C . ASN A 1 278 ? -20.285 -15.283 19.510 1.00 96.00 278 ASN A C 1
ATOM 2089 O O . ASN A 1 278 ? -21.028 -15.563 18.564 1.00 96.00 278 ASN A O 1
ATOM 2093 N N . PRO A 1 279 ? -19.761 -14.044 19.630 1.00 95.62 279 PRO A N 1
ATOM 2094 C CA . PRO A 1 279 ? -20.016 -12.965 18.668 1.00 95.62 279 PRO A CA 1
ATOM 2095 C C . PRO A 1 279 ? -19.604 -13.274 17.228 1.00 95.62 279 PRO A C 1
ATOM 2097 O O . PRO A 1 279 ? -20.294 -12.856 16.299 1.00 95.62 279 PRO A O 1
ATOM 2100 N N . THR A 1 280 ? -18.495 -13.992 17.031 1.00 94.62 280 THR A N 1
ATOM 2101 C CA . THR A 1 280 ? -18.015 -14.378 15.699 1.00 94.62 280 THR A CA 1
ATOM 2102 C C . THR A 1 280 ? -18.992 -15.338 15.036 1.00 94.62 280 THR A C 1
ATOM 2104 O O . THR A 1 280 ? -19.356 -15.106 13.886 1.00 94.62 280 THR A O 1
ATOM 2107 N N . ASP A 1 281 ? -19.488 -16.342 15.759 1.00 96.44 281 ASP A N 1
ATOM 2108 C CA . ASP A 1 281 ? -20.485 -17.278 15.223 1.00 96.44 281 ASP A CA 1
ATOM 2109 C C . ASP A 1 281 ? -21.780 -16.541 14.857 1.00 96.44 281 ASP A C 1
ATOM 2111 O O . ASP A 1 281 ? -22.291 -16.676 13.748 1.00 96.44 281 ASP A O 1
ATOM 2115 N N . LEU A 1 282 ? -22.261 -15.656 15.740 1.00 96.56 282 LEU A N 1
ATOM 2116 C CA . LEU A 1 282 ? -23.440 -14.831 15.458 1.00 96.56 282 LEU A CA 1
ATOM 2117 C C . LEU A 1 282 ? -23.255 -13.935 14.224 1.00 96.56 282 LEU A C 1
ATOM 2119 O O . LEU A 1 282 ? -24.219 -13.688 13.497 1.00 96.56 282 LEU A O 1
ATOM 2123 N N . PHE A 1 283 ? -22.048 -13.417 13.993 1.00 93.75 283 PHE A N 1
ATOM 2124 C CA . PHE A 1 283 ? -21.731 -12.619 12.810 1.00 93.75 283 PHE A CA 1
ATOM 2125 C C . PHE A 1 283 ? -21.710 -13.468 11.539 1.00 93.75 283 PHE A C 1
ATOM 2127 O O . PHE A 1 283 ? -22.369 -13.105 10.563 1.00 93.75 283 PHE A O 1
ATOM 2134 N N . LEU A 1 284 ? -21.019 -14.609 11.565 1.00 94.56 284 LEU A N 1
ATOM 2135 C CA . LEU A 1 284 ? -20.916 -15.525 10.426 1.00 94.56 284 LEU A CA 1
ATOM 2136 C C . LEU A 1 284 ? -22.273 -16.129 10.036 1.00 94.56 284 LEU A C 1
ATOM 2138 O O . LEU A 1 284 ? -22.545 -16.298 8.848 1.00 94.56 284 LEU A O 1
ATOM 2142 N N . ASP A 1 285 ? -23.155 -16.355 11.010 1.00 97.06 285 ASP A N 1
ATOM 2143 C CA . ASP A 1 285 ? -24.525 -16.831 10.787 1.00 97.06 285 ASP A CA 1
ATOM 2144 C C . ASP A 1 285 ? -25.493 -15.721 10.324 1.00 97.06 285 ASP A C 1
ATOM 2146 O O . ASP A 1 285 ? -26.680 -15.971 10.094 1.00 97.06 285 ASP A O 1
ATOM 2150 N N . GLY A 1 286 ? -25.025 -14.473 10.196 1.00 95.75 286 GLY A N 1
ATOM 2151 C CA . GLY A 1 286 ? -25.851 -13.333 9.787 1.00 95.75 286 GLY A CA 1
ATOM 2152 C C . GLY A 1 286 ? -26.862 -12.880 10.849 1.00 95.75 286 GLY A C 1
ATOM 2153 O O . GLY A 1 286 ? -27.836 -12.194 10.535 1.00 95.75 286 GLY A O 1
ATOM 2154 N N . LEU A 1 287 ? -26.649 -13.256 12.111 1.00 96.50 287 LEU A N 1
ATOM 2155 C CA . LEU A 1 287 ? -27.512 -12.913 13.247 1.00 96.50 287 LEU A CA 1
ATOM 2156 C C . LEU A 1 287 ? -27.067 -11.628 13.965 1.00 96.50 287 LEU A C 1
ATOM 2158 O O . LEU A 1 287 ? -27.810 -11.096 14.798 1.00 96.50 287 LEU A O 1
ATOM 2162 N N . TRP A 1 288 ? -25.876 -11.112 13.652 1.00 95.25 288 TRP A N 1
ATOM 2163 C CA . TRP A 1 288 ? -25.271 -9.952 14.309 1.00 95.25 288 TRP A CA 1
ATOM 2164 C C . TRP A 1 288 ? -25.885 -8.615 13.872 1.00 95.25 288 TRP A C 1
ATOM 2166 O O . TRP A 1 288 ? -25.350 -7.861 13.065 1.00 95.25 288 TRP A O 1
ATOM 2176 N N . THR A 1 289 ? -27.054 -8.324 14.436 1.00 95.00 289 THR A N 1
ATOM 2177 C CA . THR A 1 289 ? -27.770 -7.045 14.307 1.00 95.00 289 THR A CA 1
ATOM 2178 C C . THR A 1 289 ? -27.551 -6.171 15.542 1.00 95.00 289 THR A C 1
ATOM 2180 O O . THR A 1 289 ? -27.167 -6.673 16.594 1.00 95.00 289 THR A O 1
ATOM 2183 N N . TRP A 1 290 ? -27.871 -4.874 15.487 1.00 94.69 290 TRP A N 1
ATOM 2184 C CA . TRP A 1 290 ? -27.767 -3.995 16.667 1.00 94.69 290 TRP A CA 1
ATOM 2185 C C . TRP A 1 290 ? -28.640 -4.462 17.833 1.00 94.69 290 TRP A C 1
ATOM 2187 O O . TRP A 1 290 ? -28.224 -4.420 18.987 1.00 94.69 290 TRP A O 1
ATOM 2197 N N . THR A 1 291 ? -29.839 -4.972 17.535 1.00 96.31 291 THR A N 1
ATOM 2198 C CA . THR A 1 291 ? -30.702 -5.592 18.546 1.00 96.31 291 THR A CA 1
ATOM 2199 C C . THR A 1 291 ? -30.042 -6.825 19.152 1.00 96.31 291 THR A C 1
ATOM 2201 O O . THR A 1 291 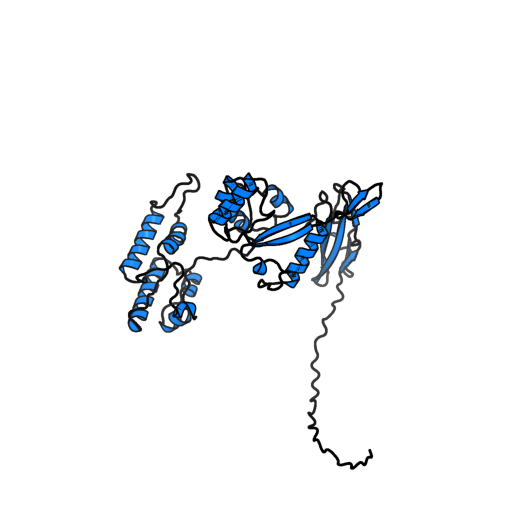? -30.111 -7.014 20.366 1.00 96.31 291 THR A O 1
ATOM 2204 N N . ARG A 1 292 ? -29.384 -7.657 18.332 1.00 97.31 292 ARG A N 1
ATOM 2205 C CA . ARG A 1 292 ? -28.668 -8.834 18.829 1.00 97.31 292 ARG A CA 1
ATOM 2206 C C . ARG A 1 292 ? -27.449 -8.451 19.666 1.00 97.31 292 ARG A C 1
ATOM 2208 O O . ARG A 1 292 ? -27.247 -9.053 20.713 1.00 97.31 292 ARG A O 1
ATOM 2215 N N . PHE A 1 293 ? -26.699 -7.438 19.244 1.00 96.81 293 PHE A N 1
ATOM 2216 C CA . PHE A 1 293 ? -25.554 -6.900 19.975 1.00 96.81 293 PHE A CA 1
ATOM 2217 C C . PHE A 1 293 ? -25.958 -6.359 21.352 1.00 96.81 293 PHE A C 1
ATOM 2219 O O . PHE A 1 293 ? -25.343 -6.723 22.347 1.00 96.81 293 PHE A O 1
ATOM 2226 N N . ASP A 1 294 ? -27.036 -5.573 21.441 1.00 97.56 294 ASP A N 1
ATOM 2227 C CA . ASP A 1 294 ? -27.578 -5.090 22.721 1.00 97.56 294 ASP A CA 1
ATOM 2228 C C . ASP A 1 294 ? -27.975 -6.248 23.656 1.00 97.56 294 ASP A C 1
ATOM 2230 O O . ASP A 1 294 ? -27.586 -6.292 24.828 1.00 97.56 294 ASP A O 1
ATOM 2234 N N . GLN A 1 295 ? -28.713 -7.232 23.129 1.00 98.06 295 GLN A N 1
ATOM 2235 C CA . GLN A 1 295 ? -29.093 -8.426 23.890 1.00 98.06 295 GLN A CA 1
ATOM 2236 C C . GLN A 1 295 ? -27.868 -9.186 24.399 1.00 98.06 295 GLN A C 1
ATOM 2238 O O . GLN A 1 295 ? -27.827 -9.557 25.571 1.00 98.06 295 GLN A O 1
ATOM 2243 N N . TRP A 1 296 ? -26.883 -9.397 23.527 1.00 98.06 296 TRP A N 1
ATOM 2244 C CA . TRP A 1 296 ? -25.649 -10.092 23.859 1.00 98.06 296 TRP A CA 1
ATOM 2245 C C . TRP A 1 296 ? -24.856 -9.336 24.931 1.00 98.06 296 TRP A C 1
ATOM 2247 O O . TRP A 1 296 ? -24.544 -9.914 25.969 1.00 98.06 296 TRP A O 1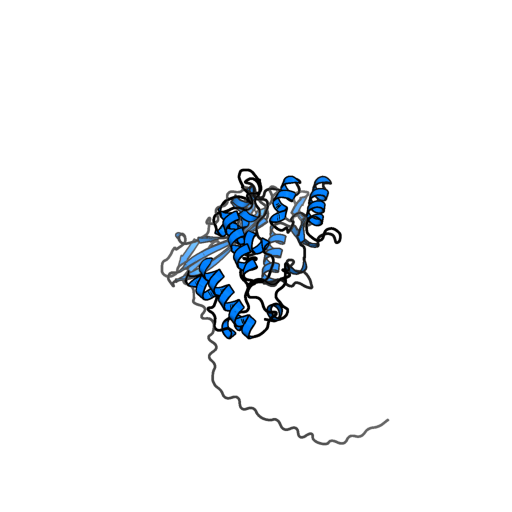
ATOM 2257 N N . ALA A 1 297 ? -24.628 -8.031 24.762 1.00 97.12 297 ALA A N 1
ATOM 2258 C CA . ALA A 1 297 ? -23.904 -7.212 25.735 1.00 97.12 297 ALA A CA 1
ATOM 2259 C C . ALA A 1 297 ? -24.616 -7.182 27.100 1.00 97.12 297 ALA A C 1
ATOM 2261 O O . ALA A 1 297 ? -23.976 -7.261 28.147 1.00 97.12 297 ALA A O 1
ATOM 2262 N N . THR A 1 298 ? -25.953 -7.154 27.107 1.00 97.69 298 THR A N 1
ATOM 2263 C CA . THR A 1 298 ? -26.752 -7.251 28.339 1.00 97.69 298 THR A CA 1
ATOM 2264 C C . THR A 1 298 ? -26.589 -8.615 29.027 1.00 97.69 298 THR A C 1
ATOM 2266 O O . THR A 1 298 ? -26.478 -8.681 30.255 1.00 97.69 298 THR A O 1
ATOM 2269 N N . GLN A 1 299 ? -26.561 -9.711 28.262 1.00 96.88 299 GLN A N 1
ATOM 2270 C CA . GLN A 1 299 ? -26.334 -11.061 28.794 1.00 96.88 299 GLN A CA 1
ATOM 2271 C C . GLN A 1 299 ? -24.925 -11.208 29.369 1.00 96.88 299 GLN A C 1
ATOM 2273 O O . GLN A 1 299 ? -24.780 -11.697 30.490 1.00 96.88 299 GLN A O 1
ATOM 2278 N N . VAL A 1 300 ? -23.913 -10.718 28.647 1.00 96.25 300 VAL A N 1
ATOM 2279 C CA . VAL A 1 300 ? -22.520 -10.674 29.109 1.00 96.25 300 VAL A CA 1
ATOM 2280 C C . VAL A 1 300 ? -22.427 -9.897 30.417 1.00 96.25 300 VAL A C 1
ATOM 2282 O O . VAL A 1 300 ? -21.924 -10.437 31.396 1.00 96.25 300 VAL A O 1
ATOM 2285 N N . GLN A 1 301 ? -22.977 -8.679 30.483 1.00 95.38 301 GLN A N 1
ATOM 2286 C CA . GLN A 1 301 ? -22.929 -7.865 31.701 1.00 95.38 301 GLN A CA 1
ATOM 2287 C C . GLN A 1 301 ? -23.584 -8.582 32.885 1.00 95.38 301 GLN A C 1
ATOM 2289 O O . GLN A 1 301 ? -23.037 -8.593 33.983 1.00 95.38 301 GLN A O 1
ATOM 2294 N N . THR A 1 302 ? -24.729 -9.229 32.658 1.00 95.06 302 THR A N 1
ATOM 2295 C CA . THR A 1 302 ? -25.429 -9.998 33.697 1.00 95.06 302 THR A CA 1
ATOM 2296 C C . THR A 1 302 ? -24.569 -11.151 34.220 1.00 95.06 302 THR A C 1
ATOM 2298 O O . THR A 1 302 ? -24.506 -11.375 35.429 1.00 95.06 302 THR A O 1
ATOM 2301 N N . ALA A 1 303 ? -23.895 -11.876 33.324 1.00 94.12 303 ALA A N 1
ATOM 2302 C CA . ALA A 1 303 ? -23.020 -12.985 33.686 1.00 94.12 303 ALA A CA 1
ATOM 2303 C C . ALA A 1 303 ? -21.733 -12.506 34.388 1.00 94.12 303 ALA A C 1
ATOM 2305 O O . ALA A 1 303 ? -21.278 -13.153 35.330 1.00 94.12 303 ALA A O 1
ATOM 2306 N N . LEU A 1 304 ? -21.186 -11.354 33.987 1.00 92.06 304 LEU A N 1
ATOM 2307 C CA . LEU A 1 304 ? -20.014 -10.736 34.614 1.00 92.06 304 LEU A CA 1
ATOM 2308 C C . LEU A 1 304 ? -20.309 -10.245 36.032 1.00 92.06 304 LEU A C 1
ATOM 2310 O O . LEU A 1 304 ? -19.550 -10.558 36.945 1.00 92.06 304 LEU A O 1
ATOM 2314 N N . THR A 1 305 ? -21.439 -9.563 36.246 1.00 88.62 305 THR A N 1
ATOM 2315 C CA . THR A 1 305 ? -21.855 -9.092 37.580 1.00 88.62 305 THR A CA 1
ATOM 2316 C C . THR A 1 305 ? -22.075 -10.247 38.566 1.00 88.62 305 THR A C 1
ATOM 2318 O O . THR A 1 305 ? -21.953 -10.066 39.773 1.00 88.62 305 THR A O 1
ATOM 2321 N N . ALA A 1 306 ? -22.349 -11.464 38.083 1.00 83.38 306 ALA A N 1
ATOM 2322 C CA . ALA A 1 306 ? -22.401 -12.648 38.942 1.00 83.38 306 ALA A CA 1
ATOM 2323 C C . ALA A 1 306 ? -21.014 -13.112 39.437 1.00 83.38 306 ALA A C 1
ATOM 2325 O O . ALA A 1 306 ? -20.943 -13.873 40.404 1.00 83.38 306 ALA A O 1
ATOM 2326 N N . GLN A 1 307 ? -19.930 -12.681 38.784 1.00 82.31 307 GLN A N 1
ATOM 2327 C CA . GLN A 1 307 ? -18.550 -13.025 39.133 1.00 82.31 307 GLN A CA 1
ATOM 2328 C C . GLN A 1 307 ? -17.840 -11.907 39.912 1.00 82.31 307 GLN A C 1
ATOM 2330 O O . GLN A 1 307 ? -17.210 -12.198 40.930 1.00 82.31 307 GLN A O 1
ATOM 2335 N N . ALA A 1 308 ? -17.936 -10.653 39.455 1.00 78.44 308 ALA A N 1
ATOM 2336 C CA . ALA A 1 308 ? -17.360 -9.481 40.118 1.00 78.44 308 ALA A CA 1
ATOM 2337 C C . ALA A 1 308 ? -18.069 -8.179 39.697 1.00 78.44 308 ALA A C 1
ATOM 2339 O O . ALA A 1 308 ? -18.590 -8.071 38.587 1.00 78.44 308 ALA A O 1
ATOM 2340 N N . ASP A 1 309 ? -18.060 -7.180 40.583 1.00 75.12 309 ASP A N 1
ATOM 2341 C CA . ASP A 1 309 ? -18.772 -5.906 40.388 1.00 75.12 309 ASP A CA 1
ATOM 2342 C C . ASP A 1 309 ? -18.038 -4.908 39.465 1.00 75.12 309 ASP A C 1
ATOM 2344 O O . ASP A 1 309 ? -18.623 -3.905 39.061 1.00 75.12 309 ASP A O 1
ATOM 2348 N N . ASP A 1 310 ? -16.766 -5.147 39.135 1.00 82.88 310 ASP A N 1
ATOM 2349 C CA . ASP A 1 310 ? -15.889 -4.237 38.382 1.00 82.88 310 ASP A CA 1
ATOM 2350 C C . ASP A 1 310 ? -15.601 -4.692 36.941 1.00 82.88 310 ASP A C 1
ATOM 2352 O O . ASP A 1 310 ? -14.696 -4.173 36.287 1.00 82.88 310 ASP A O 1
ATOM 2356 N N . MET A 1 311 ? -16.391 -5.636 36.423 1.00 86.25 311 MET A N 1
ATOM 2357 C CA . MET A 1 311 ? -16.288 -6.119 35.048 1.00 86.25 311 MET A CA 1
ATOM 2358 C C . MET A 1 311 ? -17.431 -5.595 34.180 1.00 86.25 311 MET A C 1
ATOM 2360 O O . MET A 1 311 ? -18.599 -5.611 34.576 1.00 86.25 311 MET A O 1
ATOM 2364 N N . PHE A 1 312 ? -17.090 -5.180 32.961 1.00 90.12 312 PHE A N 1
ATOM 2365 C CA . PHE A 1 312 ? -18.024 -4.568 32.020 1.00 90.12 312 PHE A CA 1
ATOM 2366 C C . PHE A 1 312 ? -18.063 -5.332 30.702 1.00 90.12 312 PHE A C 1
ATOM 2368 O O . PHE A 1 312 ? -17.046 -5.854 30.247 1.00 90.12 312 PHE A O 1
ATOM 2375 N N . ALA A 1 313 ? -19.243 -5.396 30.089 1.00 93.12 313 ALA A N 1
ATOM 2376 C CA . ALA A 1 313 ? -19.416 -6.051 28.796 1.00 93.12 313 ALA A CA 1
ATOM 2377 C C . ALA A 1 313 ? -18.736 -5.284 27.653 1.00 93.12 313 ALA A C 1
ATOM 2379 O O . ALA A 1 313 ? -18.292 -5.900 26.686 1.00 93.12 313 ALA A O 1
ATOM 2380 N N . LEU A 1 314 ? -18.684 -3.952 27.751 1.00 91.88 314 LEU A N 1
ATOM 2381 C CA . LEU A 1 314 ? -18.169 -3.057 26.721 1.00 91.88 314 LEU A CA 1
ATOM 2382 C C . LEU A 1 314 ? -17.094 -2.127 27.302 1.00 91.88 314 LEU A C 1
ATOM 2384 O O . LEU A 1 314 ? -17.235 -1.595 28.404 1.00 91.88 314 LEU A O 1
ATOM 2388 N N . GLY A 1 315 ? -16.035 -1.907 26.528 1.00 86.88 315 GLY A N 1
ATOM 2389 C CA . GLY A 1 315 ? -14.946 -0.980 26.837 1.00 86.88 315 GLY A CA 1
ATOM 2390 C C . GLY A 1 315 ? -14.610 -0.089 25.645 1.00 86.88 315 GLY A C 1
ATOM 2391 O O . GLY A 1 315 ? -15.189 -0.248 24.561 1.00 86.88 315 GLY A O 1
ATOM 2392 N N . GLY A 1 316 ? -13.680 0.842 25.845 1.00 82.69 316 GLY A N 1
ATOM 2393 C CA . GLY A 1 316 ? -13.221 1.763 24.807 1.00 82.69 316 GLY A CA 1
ATOM 2394 C C . GLY A 1 316 ? -14.080 3.024 24.661 1.00 82.69 316 GLY A C 1
ATOM 2395 O O . GLY A 1 316 ? -15.100 3.215 25.326 1.00 82.69 316 GLY A O 1
ATOM 2396 N N . MET A 1 317 ? -13.660 3.934 23.780 1.00 82.75 317 MET A N 1
ATOM 2397 C CA . MET A 1 317 ? -14.315 5.235 23.617 1.00 82.75 317 MET A CA 1
ATOM 2398 C C . MET A 1 317 ? -15.606 5.161 22.794 1.00 82.75 317 MET A C 1
ATOM 2400 O O . MET A 1 317 ? -15.619 4.640 21.681 1.00 82.75 317 MET A O 1
ATOM 2404 N N . PHE A 1 318 ? -16.670 5.823 23.264 1.00 85.31 318 PHE A N 1
ATOM 2405 C CA . PHE A 1 318 ? -17.936 5.945 22.520 1.00 85.31 318 PHE A CA 1
ATOM 2406 C C . PHE A 1 318 ? -17.772 6.519 21.113 1.00 85.31 318 PHE A C 1
ATOM 2408 O O . PHE A 1 318 ? -18.512 6.143 20.206 1.00 85.31 318 PHE A O 1
ATOM 2415 N N . SER A 1 319 ? -16.820 7.436 20.926 1.00 85.19 319 SER A N 1
ATOM 2416 C CA . SER A 1 319 ? -16.543 8.029 19.619 1.00 85.19 319 SER A CA 1
ATOM 2417 C C . SER A 1 319 ? -16.060 6.992 18.608 1.00 85.19 319 SER A C 1
ATOM 2419 O O . SER A 1 319 ? -16.478 7.076 17.462 1.00 85.19 319 SER A O 1
ATOM 2421 N N . SER A 1 320 ? -15.289 5.984 19.029 1.00 85.50 320 SER A N 1
ATOM 2422 C CA . SER A 1 320 ? -14.808 4.906 18.153 1.00 85.50 320 SER A CA 1
ATOM 2423 C C . SER A 1 320 ? -15.953 3.999 17.688 1.00 85.50 320 SER A C 1
ATOM 2425 O O . SER A 1 320 ? -16.040 3.649 16.511 1.00 85.50 320 SER A O 1
ATOM 2427 N N . TYR A 1 321 ? -16.906 3.693 18.581 1.00 90.00 321 TYR A N 1
ATOM 2428 C CA . TYR A 1 321 ? -18.134 2.991 18.186 1.00 90.00 321 TYR A CA 1
ATOM 2429 C C . TYR A 1 321 ? -18.946 3.831 17.202 1.00 90.00 321 TYR A C 1
ATOM 2431 O O . TYR A 1 321 ? -19.375 3.325 16.169 1.00 90.00 321 TYR A O 1
ATOM 2439 N N . ALA A 1 322 ? -19.159 5.116 17.497 1.00 91.38 322 ALA A N 1
ATOM 2440 C CA . ALA A 1 322 ? -19.934 5.995 16.628 1.00 91.38 322 ALA A CA 1
ATOM 2441 C C . ALA A 1 322 ? -19.295 6.146 15.239 1.00 91.38 322 ALA A C 1
ATOM 2443 O O . ALA A 1 322 ? -20.003 6.111 14.236 1.00 91.38 322 ALA A O 1
ATOM 2444 N N . GLU A 1 323 ? -17.973 6.275 15.177 1.00 89.12 323 GLU A N 1
ATOM 2445 C CA . GLU A 1 323 ? -17.222 6.401 13.931 1.00 89.12 323 GLU A CA 1
ATOM 2446 C C . GLU A 1 323 ? -17.444 5.219 12.988 1.00 89.12 323 GLU A C 1
ATOM 2448 O O . GLU A 1 323 ? -17.672 5.428 11.798 1.00 89.12 323 GLU A O 1
ATOM 2453 N N . SER A 1 324 ? -17.507 4.003 13.532 1.00 88.50 324 SER A N 1
ATOM 2454 C CA . SER A 1 324 ? -17.764 2.789 12.749 1.00 88.50 324 SER A CA 1
ATOM 2455 C C . SER A 1 324 ? -19.253 2.546 12.488 1.00 88.50 324 SER A C 1
ATOM 2457 O O . SER A 1 324 ? -19.660 2.160 11.392 1.00 88.50 324 SER A O 1
ATOM 2459 N N . MET A 1 325 ? -20.106 2.770 13.490 1.00 92.38 325 MET A N 1
ATOM 2460 C CA . MET A 1 325 ? -21.525 2.410 13.417 1.00 92.38 325 MET A CA 1
ATOM 2461 C C . MET A 1 325 ? -22.356 3.390 12.580 1.00 92.38 325 MET A C 1
ATOM 2463 O O . MET A 1 325 ? -23.358 2.975 11.999 1.00 92.38 325 MET A O 1
ATOM 2467 N N . ILE A 1 326 ? -21.953 4.661 12.466 1.00 93.94 326 ILE A N 1
ATOM 2468 C CA . ILE A 1 326 ? -22.677 5.647 11.647 1.00 93.94 326 ILE A CA 1
ATOM 2469 C C . ILE A 1 326 ? -22.646 5.270 10.156 1.00 93.94 326 ILE A C 1
ATOM 2471 O O . ILE A 1 326 ? -23.726 5.214 9.559 1.00 93.94 326 ILE A O 1
ATOM 2475 N N . PRO A 1 327 ? -21.479 4.976 9.544 1.00 90.38 327 PRO A N 1
ATOM 2476 C CA . PRO A 1 327 ? -21.412 4.437 8.188 1.00 90.38 327 PRO A CA 1
ATOM 2477 C C . PRO A 1 327 ? -22.199 3.141 8.004 1.00 90.38 327 PRO A C 1
ATOM 2479 O O . PRO A 1 327 ? -22.938 3.010 7.029 1.00 90.38 327 PRO A O 1
ATOM 2482 N N . LEU A 1 328 ? -22.125 2.216 8.968 1.00 89.25 328 LEU A N 1
ATOM 2483 C CA . LEU A 1 328 ? -22.879 0.956 8.919 1.00 89.25 328 LEU A CA 1
ATOM 2484 C C . LEU A 1 328 ? -24.402 1.164 8.956 1.00 89.25 328 LEU A C 1
ATOM 2486 O O . LEU A 1 328 ? -25.139 0.350 8.405 1.00 89.25 328 LEU A O 1
ATOM 2490 N N . ASN A 1 329 ? -24.879 2.263 9.549 1.00 93.94 329 ASN A N 1
ATOM 2491 C CA . ASN A 1 329 ? -26.289 2.664 9.519 1.00 93.94 329 ASN A CA 1
ATOM 2492 C C . ASN A 1 329 ? -26.655 3.516 8.280 1.00 93.94 329 ASN A C 1
ATOM 2494 O O . ASN A 1 329 ? -27.721 4.128 8.229 1.00 93.94 329 ASN A O 1
ATOM 2498 N N . GLY A 1 330 ? -25.770 3.609 7.281 1.00 92.44 330 GLY A N 1
ATOM 2499 C CA . GLY A 1 330 ? -25.992 4.382 6.053 1.00 92.44 330 GLY A CA 1
ATOM 2500 C C . GLY A 1 330 ? -25.776 5.892 6.199 1.00 92.44 330 GLY A C 1
ATOM 2501 O O . GLY A 1 330 ? -26.256 6.669 5.372 1.00 92.44 330 GLY A O 1
ATOM 2502 N N . GLY A 1 331 ? -25.093 6.329 7.258 1.00 92.44 331 GLY A N 1
ATOM 2503 C CA . GLY A 1 331 ? -24.655 7.710 7.435 1.00 92.44 331 GLY A CA 1
ATOM 2504 C C . GLY A 1 331 ? -23.236 7.975 6.921 1.00 92.44 331 GLY A C 1
ATOM 2505 O O . GLY A 1 331 ? -22.530 7.083 6.479 1.00 92.44 331 GLY A O 1
ATOM 2506 N N . ALA A 1 332 ? -22.785 9.221 7.029 1.00 89.62 332 ALA A N 1
ATOM 2507 C CA . ALA A 1 332 ? -21.378 9.609 6.948 1.00 89.62 332 ALA A CA 1
ATOM 2508 C C . ALA A 1 332 ? -20.996 10.601 8.063 1.00 89.62 332 ALA A C 1
ATOM 2510 O O . ALA A 1 332 ? -21.822 11.404 8.494 1.00 89.62 332 ALA A O 1
ATOM 2511 N N . LEU A 1 333 ? -19.745 10.592 8.527 1.00 87.12 333 LEU A N 1
ATOM 2512 C CA . LEU A 1 333 ? -19.241 11.629 9.443 1.00 87.12 333 LEU A CA 1
ATOM 2513 C C . LEU A 1 333 ? -18.959 12.952 8.720 1.00 87.12 333 LEU A C 1
ATOM 2515 O O . LEU A 1 333 ? -19.104 14.034 9.293 1.00 87.12 333 LEU A O 1
ATOM 2519 N N . ILE A 1 334 ? -18.591 12.857 7.444 1.00 85.12 334 ILE A N 1
ATOM 2520 C CA . ILE A 1 334 ? -18.280 13.977 6.564 1.00 85.12 334 ILE A CA 1
ATOM 2521 C C . ILE A 1 334 ? -19.087 13.796 5.286 1.00 85.12 334 ILE A C 1
ATOM 2523 O O . ILE A 1 334 ? -19.123 12.721 4.695 1.00 85.12 334 ILE A O 1
ATOM 2527 N N . ASN A 1 335 ? -19.733 14.861 4.830 1.00 81.06 335 ASN A N 1
ATOM 2528 C CA . ASN A 1 335 ? -20.351 14.867 3.517 1.00 81.06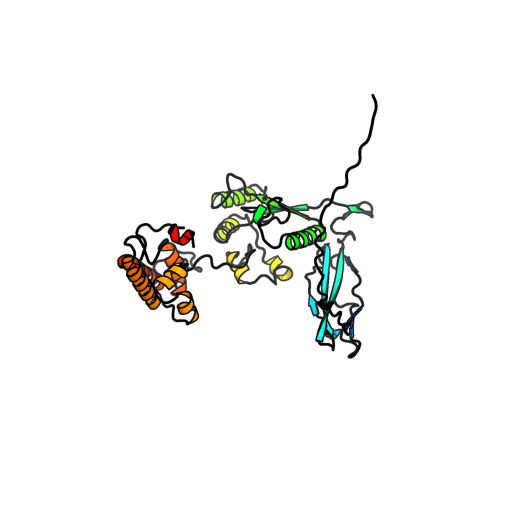 335 ASN A CA 1
ATOM 2529 C C . ASN A 1 335 ? -19.269 15.146 2.463 1.00 81.06 335 ASN A C 1
ATOM 2531 O O . ASN A 1 335 ? -18.780 16.272 2.371 1.00 81.06 335 ASN A O 1
ATOM 2535 N N . ALA A 1 336 ? -18.916 14.136 1.665 1.00 72.12 336 ALA A N 1
ATOM 2536 C CA . ALA A 1 336 ? -17.835 14.227 0.680 1.00 72.12 336 ALA A CA 1
ATOM 2537 C C . ALA A 1 336 ? -18.041 15.354 -0.353 1.00 72.12 336 ALA A C 1
ATOM 2539 O O . ALA A 1 336 ? -17.086 16.021 -0.738 1.00 72.12 336 ALA A O 1
ATOM 2540 N N . THR A 1 337 ? -19.289 15.629 -0.752 1.00 76.12 337 THR A N 1
ATOM 2541 C CA . THR A 1 337 ? -19.615 16.675 -1.738 1.00 76.12 337 THR A CA 1
ATOM 2542 C C . THR A 1 337 ? -19.428 18.087 -1.185 1.00 76.12 337 THR A C 1
ATOM 2544 O O . THR A 1 337 ? -18.916 18.970 -1.865 1.00 76.12 337 THR A O 1
ATOM 2547 N N . THR A 1 338 ? -19.878 18.328 0.045 1.00 82.38 338 THR A N 1
ATOM 2548 C CA . THR A 1 338 ? -19.861 19.665 0.664 1.00 82.38 338 THR A CA 1
ATOM 2549 C C . THR A 1 338 ? -18.637 19.904 1.539 1.00 82.38 338 THR A C 1
ATOM 2551 O O . THR A 1 338 ? -18.408 21.042 1.946 1.00 82.38 338 THR A O 1
ATOM 2554 N N . GLN A 1 339 ? -17.877 18.848 1.846 1.00 77.56 339 GLN A N 1
ATOM 2555 C CA . GLN A 1 339 ? -16.731 18.846 2.757 1.00 77.56 339 GLN A CA 1
ATOM 2556 C C . GLN A 1 339 ? -17.068 19.392 4.153 1.00 77.56 339 GLN A C 1
ATOM 2558 O O . GLN A 1 339 ? -16.256 20.049 4.803 1.00 77.56 339 GLN A O 1
ATOM 2563 N N . ARG A 1 340 ? -18.299 19.150 4.617 1.00 82.19 340 ARG A N 1
ATOM 2564 C CA . ARG A 1 340 ? -18.780 19.563 5.942 1.00 82.19 340 ARG A CA 1
ATOM 2565 C C . ARG A 1 340 ? -19.071 18.356 6.817 1.00 82.19 340 ARG A C 1
ATOM 2567 O O . ARG A 1 340 ? -19.457 17.301 6.319 1.00 82.19 340 ARG A O 1
ATOM 2574 N N . VAL A 1 341 ? -18.942 18.552 8.128 1.00 87.25 341 VAL A N 1
ATOM 2575 C CA . VAL A 1 341 ? -19.361 17.564 9.128 1.00 87.25 341 VAL A CA 1
ATOM 2576 C C . VAL A 1 341 ? -20.850 17.243 8.977 1.00 87.25 341 VAL A C 1
ATOM 2578 O O . VAL A 1 341 ? -21.671 18.137 8.754 1.00 87.25 341 VAL A O 1
ATOM 2581 N N . ALA A 1 342 ? -21.194 15.963 9.100 1.00 86.88 342 ALA A N 1
ATOM 2582 C CA . ALA A 1 342 ? -22.535 15.422 8.877 1.00 86.88 342 ALA A CA 1
ATOM 2583 C C . ALA A 1 342 ? -23.095 14.711 10.127 1.00 86.88 342 ALA A C 1
ATOM 2585 O O . ALA A 1 342 ? -23.874 13.766 10.045 1.00 86.88 342 ALA A O 1
ATOM 2586 N N . PHE A 1 343 ? -22.744 15.209 11.314 1.00 88.06 343 PHE A N 1
ATOM 2587 C CA . PHE A 1 343 ? -23.076 14.568 12.593 1.00 88.06 343 PHE A CA 1
ATOM 2588 C C . PHE A 1 343 ? -24.572 14.568 12.950 1.00 88.06 343 PHE A C 1
ATOM 2590 O O . PHE A 1 343 ? -24.988 13.826 13.826 1.00 88.06 343 PHE A O 1
ATOM 2597 N N . ALA A 1 344 ? -25.404 15.387 12.301 1.00 90.31 344 ALA A N 1
ATOM 2598 C CA . ALA A 1 344 ? -26.815 15.557 12.675 1.00 90.31 344 ALA A CA 1
ATOM 2599 C C . ALA A 1 344 ? -27.815 14.860 11.733 1.00 90.31 344 ALA A C 1
ATOM 2601 O O . ALA A 1 344 ? -29.015 15.114 11.807 1.00 90.31 344 ALA A O 1
ATOM 2602 N N . GLN A 1 345 ? -27.342 14.011 10.821 1.00 91.94 345 GLN A N 1
ATOM 2603 C CA . GLN A 1 345 ? -28.216 13.202 9.964 1.00 91.94 345 GLN A CA 1
ATOM 2604 C C . GLN A 1 345 ? -28.928 12.097 10.767 1.00 91.94 345 GLN A C 1
ATOM 2606 O O . GLN A 1 345 ? -28.396 11.621 11.770 1.00 91.94 345 GLN A O 1
ATOM 2611 N N . ASN A 1 346 ? -30.092 11.638 10.295 1.00 95.50 346 ASN A N 1
ATOM 2612 C CA . ASN A 1 346 ? -30.890 10.622 10.996 1.00 95.50 346 ASN A CA 1
ATOM 2613 C C . ASN A 1 346 ? -30.085 9.358 11.365 1.00 95.50 346 ASN A C 1
ATOM 2615 O O . ASN A 1 346 ? -30.090 9.022 12.548 1.00 95.50 346 ASN A O 1
ATOM 2619 N N . PRO A 1 347 ? -29.298 8.739 10.453 1.00 95.25 347 PRO A N 1
ATOM 2620 C CA . PRO A 1 347 ? -28.447 7.605 10.817 1.00 95.25 347 PRO A CA 1
ATOM 2621 C C . PRO A 1 347 ? -27.494 7.867 11.989 1.00 95.25 347 PRO A C 1
ATOM 2623 O O . PRO A 1 347 ? -27.274 6.986 12.821 1.00 95.25 347 PRO A O 1
ATOM 2626 N N . ALA A 1 348 ? -26.943 9.083 12.083 1.00 94.12 348 ALA A N 1
ATOM 2627 C CA . ALA A 1 348 ? -26.044 9.457 13.168 1.00 94.12 348 ALA A CA 1
ATOM 2628 C C . ALA A 1 348 ? -26.790 9.626 14.491 1.00 94.12 348 ALA A C 1
ATOM 2630 O O . ALA A 1 348 ? -26.377 9.065 15.503 1.00 94.12 348 ALA A O 1
ATOM 2631 N N . LEU A 1 349 ? -27.928 10.324 14.474 1.00 95.62 349 LEU A N 1
ATOM 2632 C CA . LEU A 1 349 ? -28.761 10.514 15.663 1.00 95.62 349 LEU A CA 1
ATOM 2633 C C . LEU A 1 349 ? -29.282 9.180 16.220 1.00 95.62 349 LEU A C 1
ATOM 2635 O O . LEU A 1 349 ? -29.282 8.988 17.435 1.00 95.62 349 LEU A O 1
ATOM 2639 N N . GLU A 1 350 ? -29.674 8.249 15.349 1.00 96.38 350 GLU A N 1
ATOM 2640 C CA . GLU A 1 350 ? -30.067 6.885 15.727 1.00 96.38 350 GLU A CA 1
ATOM 2641 C C . GLU A 1 350 ? -28.904 6.112 16.359 1.00 96.38 350 GLU A C 1
ATOM 2643 O O . GLU A 1 350 ? -29.081 5.484 17.404 1.00 96.38 350 GLU A O 1
ATOM 2648 N N . THR A 1 351 ? -27.701 6.220 15.784 1.00 96.44 351 THR A N 1
ATOM 2649 C CA . THR A 1 351 ? -26.484 5.612 16.347 1.00 96.44 351 THR A CA 1
ATOM 2650 C C . THR A 1 351 ? -26.185 6.164 17.740 1.00 96.44 351 THR A C 1
ATOM 2652 O O . THR A 1 351 ? -25.969 5.400 18.679 1.00 96.44 351 THR A O 1
ATOM 2655 N N . TYR A 1 352 ? -26.220 7.489 17.915 1.00 95.44 352 TYR A N 1
ATOM 2656 C CA . TYR A 1 352 ? -25.985 8.113 19.218 1.00 95.44 352 TYR A CA 1
ATOM 2657 C C . TYR A 1 352 ? -27.037 7.703 20.247 1.00 95.44 352 TYR A C 1
ATOM 2659 O O . TYR A 1 352 ? -26.696 7.440 21.399 1.00 95.44 352 TYR A O 1
ATOM 2667 N N . ALA A 1 353 ? -28.308 7.616 19.844 1.00 96.62 353 ALA A N 1
ATOM 2668 C CA . ALA A 1 353 ? -29.379 7.157 20.719 1.00 96.62 353 ALA A CA 1
ATOM 2669 C C . ALA A 1 353 ? -29.163 5.702 21.160 1.00 96.62 353 ALA A C 1
ATOM 2671 O O . ALA A 1 353 ? -29.335 5.393 22.340 1.00 96.62 353 ALA A O 1
ATOM 2672 N N . PHE A 1 354 ? -28.738 4.832 20.240 1.00 97.19 354 PHE A N 1
ATOM 2673 C CA . PHE A 1 354 ? -28.401 3.443 20.537 1.00 97.19 354 PHE A CA 1
ATOM 2674 C C . PHE A 1 354 ? -27.222 3.333 21.514 1.00 97.19 354 PHE A C 1
ATOM 2676 O O . PHE A 1 354 ? -27.352 2.700 22.561 1.00 97.19 354 PHE A O 1
ATOM 2683 N N . LEU A 1 355 ? -26.104 4.013 21.238 1.00 95.38 355 LEU A N 1
ATOM 2684 C CA . LEU A 1 355 ? -24.928 4.001 22.118 1.00 95.38 355 LEU A CA 1
ATOM 2685 C C . LEU A 1 355 ? -25.243 4.574 23.505 1.00 95.38 355 LEU A C 1
ATOM 2687 O O . LEU A 1 355 ? -24.846 4.003 24.520 1.00 95.38 355 LEU A O 1
ATOM 2691 N N . ASN A 1 356 ? -26.031 5.650 23.570 1.00 95.25 356 ASN A N 1
ATOM 2692 C CA . ASN A 1 356 ? -26.499 6.206 24.837 1.00 95.25 356 ASN A CA 1
ATOM 2693 C C . ASN A 1 356 ? -27.412 5.226 25.600 1.00 95.25 356 ASN A C 1
ATOM 2695 O O . ASN A 1 356 ? -27.363 5.165 26.829 1.00 95.25 356 ASN A O 1
ATOM 2699 N N . ALA A 1 357 ? -28.228 4.428 24.905 1.00 96.88 357 ALA A N 1
ATOM 2700 C CA . ALA A 1 357 ? -29.032 3.386 25.542 1.00 96.88 357 ALA A CA 1
ATOM 2701 C C . ALA A 1 357 ? -28.152 2.287 26.164 1.00 96.88 357 ALA A C 1
ATOM 2703 O O . ALA A 1 357 ? -28.404 1.882 27.296 1.00 96.88 357 ALA A O 1
ATOM 2704 N N . LEU A 1 358 ? -27.092 1.845 25.479 1.00 95.88 358 LEU A N 1
ATOM 2705 C CA . LEU A 1 358 ? -26.132 0.884 26.041 1.00 95.88 358 LEU A CA 1
ATOM 2706 C C . LEU A 1 358 ? -25.382 1.464 27.250 1.00 95.88 358 LEU A C 1
ATOM 2708 O O . LEU A 1 358 ? -25.233 0.794 28.272 1.00 95.88 358 LEU A O 1
ATOM 2712 N N . TYR A 1 359 ? -24.964 2.729 27.163 1.00 92.75 359 TYR A N 1
ATOM 2713 C CA . TYR A 1 359 ? -24.293 3.421 28.264 1.00 92.75 359 TYR A CA 1
ATOM 2714 C C . TYR A 1 359 ? -25.186 3.544 29.502 1.00 92.75 359 TYR A C 1
ATOM 2716 O O . TYR A 1 359 ? -24.787 3.186 30.606 1.00 92.75 359 TYR A O 1
ATOM 2724 N N . THR A 1 360 ? -26.427 3.997 29.321 1.00 94.88 360 THR A N 1
ATOM 2725 C CA . THR A 1 360 ? -27.385 4.171 30.427 1.00 94.88 360 THR A CA 1
ATOM 2726 C C . THR A 1 360 ? -27.829 2.852 31.061 1.00 94.88 360 THR A C 1
ATOM 2728 O O . THR A 1 360 ? -28.242 2.852 32.220 1.00 94.88 360 THR A O 1
ATOM 2731 N N . LYS A 1 361 ? -27.695 1.724 30.350 1.00 95.31 361 LYS A N 1
ATOM 2732 C CA . LYS A 1 361 ? -27.841 0.369 30.910 1.00 95.31 361 LYS A CA 1
ATOM 2733 C C . LYS A 1 361 ? -26.658 -0.066 31.786 1.00 95.31 361 LYS A C 1
ATOM 2735 O O . LYS A 1 361 ? -26.755 -1.107 32.427 1.00 95.31 361 LYS A O 1
ATOM 2740 N N . GLY A 1 362 ? -25.567 0.701 31.821 1.00 92.69 362 GLY A N 1
ATOM 2741 C CA . GLY A 1 362 ? -24.361 0.368 32.581 1.00 92.69 362 GLY A CA 1
ATOM 2742 C C . GLY A 1 362 ? -23.521 -0.739 31.944 1.00 92.69 362 GLY A C 1
ATOM 2743 O O . GLY A 1 362 ? -22.819 -1.441 32.657 1.00 92.69 362 GLY A O 1
ATOM 2744 N N . LEU A 1 363 ? -23.617 -0.924 30.621 1.00 94.25 363 LEU A N 1
ATOM 2745 C CA . LEU A 1 363 ? -22.868 -1.971 29.908 1.00 94.25 363 LEU A CA 1
ATOM 2746 C C . LEU A 1 363 ? -21.410 -1.583 29.630 1.00 94.25 363 LEU A C 1
ATOM 2748 O O . LEU A 1 363 ? -20.599 -2.447 29.314 1.00 94.25 363 LEU A O 1
ATOM 2752 N N . PHE A 1 364 ? -21.100 -0.288 29.704 1.00 91.50 364 PHE A N 1
ATOM 2753 C CA . PHE A 1 364 ? -19.773 0.262 29.453 1.00 91.50 364 PHE A CA 1
ATOM 2754 C C . PHE A 1 364 ? -19.003 0.499 30.744 1.00 91.50 364 PHE A C 1
ATOM 2756 O O . PHE A 1 364 ? -19.586 0.912 31.750 1.00 91.50 364 PHE A O 1
ATOM 2763 N N . GLU A 1 365 ? -17.683 0.354 30.665 1.00 87.50 365 GLU A N 1
ATOM 2764 C CA . GLU A 1 365 ? -16.785 0.853 31.700 1.00 87.50 365 GLU A CA 1
ATOM 2765 C C . GLU A 1 365 ? -17.009 2.361 31.970 1.00 87.50 365 GLU A C 1
ATOM 2767 O O . GLU A 1 365 ? -17.268 3.146 31.050 1.00 87.50 365 GLU A O 1
ATOM 2772 N N . PRO A 1 366 ? -16.916 2.812 33.233 1.00 81.81 366 PRO A N 1
ATOM 2773 C CA . PRO A 1 366 ? -17.237 4.191 33.600 1.00 81.81 366 PRO A CA 1
ATOM 2774 C C . PRO A 1 366 ? -16.190 5.208 33.122 1.00 81.81 366 PRO A C 1
ATOM 2776 O O . PRO A 1 366 ? -16.501 6.395 33.007 1.00 81.81 366 PRO A O 1
ATOM 2779 N N . THR A 1 367 ? -14.957 4.765 32.859 1.00 81.25 367 THR A N 1
ATOM 2780 C CA . THR A 1 367 ? -13.830 5.606 32.430 1.00 81.25 367 THR A CA 1
ATOM 2781 C C . THR A 1 367 ? -13.218 5.064 31.138 1.00 81.25 367 THR A C 1
ATOM 2783 O O . THR A 1 367 ? -12.148 4.456 31.194 1.00 81.25 367 THR A O 1
ATOM 2786 N N . PRO A 1 368 ? -13.870 5.279 29.984 1.00 68.50 368 PRO A N 1
ATOM 2787 C CA . PRO A 1 368 ? -13.395 4.755 28.711 1.00 68.50 368 PRO A CA 1
ATOM 2788 C C . PRO A 1 368 ? -12.001 5.290 28.376 1.00 68.50 368 PRO A C 1
ATOM 2790 O O . PRO A 1 368 ? -11.743 6.491 28.504 1.00 68.50 368 PRO A O 1
ATOM 2793 N N . GLN A 1 369 ? -11.100 4.408 27.950 1.00 66.62 369 GLN A N 1
ATOM 2794 C CA . GLN A 1 369 ? -9.770 4.775 27.450 1.00 66.62 369 GLN A CA 1
ATOM 2795 C C . GLN A 1 369 ? -9.626 4.362 25.983 1.00 66.62 369 GLN A C 1
ATOM 2797 O O . GLN A 1 369 ? -10.280 3.431 25.527 1.00 66.62 369 GLN A O 1
ATOM 2802 N N . TYR A 1 370 ? -8.743 5.048 25.254 1.00 54.75 370 TYR A N 1
ATOM 2803 C CA . TYR A 1 370 ? -8.442 4.768 23.843 1.00 54.75 370 TYR A CA 1
ATOM 2804 C C . TYR A 1 370 ? -7.878 3.350 23.620 1.00 54.75 370 TYR A C 1
ATOM 2806 O O . TYR A 1 370 ? -8.038 2.806 22.538 1.00 54.75 370 TYR A O 1
ATOM 2814 N N . ASP A 1 371 ? -7.262 2.756 24.653 1.00 53.38 371 ASP A N 1
ATOM 2815 C CA . ASP A 1 371 ? -6.434 1.542 24.546 1.00 53.38 371 ASP A CA 1
ATOM 2816 C C . ASP A 1 371 ? -6.604 0.572 25.744 1.00 53.38 371 ASP A C 1
ATOM 2818 O O . ASP A 1 371 ? -5.760 -0.286 26.016 1.00 53.38 371 ASP A O 1
ATOM 2822 N N . ALA A 1 372 ? -7.677 0.728 26.536 1.00 48.88 372 ALA A N 1
ATOM 2823 C CA . ALA A 1 372 ? -7.928 -0.154 27.678 1.00 48.88 372 ALA A CA 1
ATOM 2824 C C . ALA A 1 372 ? -8.748 -1.374 27.256 1.00 48.88 372 ALA A C 1
ATOM 2826 O O . ALA A 1 372 ? -9.973 -1.391 27.315 1.00 48.88 372 ALA A O 1
ATOM 2827 N N . GLY A 1 373 ? -8.044 -2.450 26.934 1.00 50.12 373 GLY A N 1
ATOM 2828 C CA . GLY A 1 373 ? -8.423 -3.710 27.550 1.00 50.12 373 GLY A CA 1
ATOM 2829 C C . GLY A 1 373 ? -8.072 -3.658 29.038 1.00 50.12 373 GLY A C 1
ATOM 2830 O O . GLY A 1 373 ? -7.055 -3.070 29.412 1.00 50.12 373 GLY A O 1
ATOM 2831 N N . SER A 1 374 ? -8.866 -4.277 29.913 1.00 49.00 374 SER A N 1
ATOM 2832 C CA . SER A 1 374 ? -8.390 -4.541 31.278 1.00 49.00 374 SER A CA 1
ATOM 2833 C C . SER A 1 374 ? -7.049 -5.306 31.220 1.00 49.00 374 SER A C 1
ATOM 2835 O O . SER A 1 374 ? -6.768 -5.963 30.216 1.00 49.00 374 SER A O 1
ATOM 2837 N N . PRO A 1 375 ? -6.209 -5.307 32.271 1.00 49.28 375 PRO A N 1
ATOM 2838 C CA . PRO A 1 375 ? -5.006 -6.145 32.289 1.00 49.28 375 PRO A CA 1
ATOM 2839 C C . PRO A 1 375 ? -5.288 -7.629 31.996 1.00 49.28 375 PRO A C 1
ATOM 2841 O O . PRO A 1 375 ? -4.416 -8.319 31.486 1.00 49.28 375 PRO A O 1
ATOM 2844 N N . LEU A 1 376 ? -6.510 -8.108 32.272 1.00 46.28 376 LEU A N 1
ATOM 2845 C CA . LEU A 1 376 ? -6.979 -9.444 31.889 1.00 46.28 376 LEU A CA 1
ATOM 2846 C C . LEU A 1 376 ? -7.250 -9.567 30.381 1.00 46.28 376 LEU A C 1
ATOM 2848 O O . LEU A 1 376 ? -6.987 -10.610 29.808 1.00 46.28 376 LEU A O 1
ATOM 2852 N N . TRP A 1 377 ? -7.733 -8.511 29.728 1.00 48.62 377 TRP A N 1
ATOM 2853 C CA . TRP A 1 377 ? -7.903 -8.455 28.272 1.00 48.62 377 TRP A CA 1
ATOM 2854 C C . TRP A 1 377 ? -6.557 -8.389 27.535 1.00 48.62 377 TRP A C 1
ATOM 2856 O O . TRP A 1 377 ? -6.387 -9.028 26.505 1.00 48.62 377 TRP A O 1
ATOM 2866 N N . GLN A 1 378 ? -5.577 -7.660 28.080 1.00 44.62 378 GLN A N 1
ATOM 2867 C CA . GLN A 1 378 ? -4.219 -7.606 27.521 1.00 44.62 378 GLN A CA 1
ATOM 2868 C C . GLN A 1 378 ? -3.409 -8.888 27.778 1.00 44.62 378 GLN A C 1
ATOM 2870 O O . GLN A 1 378 ? -2.452 -9.160 27.056 1.00 44.62 378 GLN A O 1
ATOM 2875 N N . ALA A 1 379 ? -3.763 -9.669 28.804 1.00 49.69 379 ALA A N 1
ATOM 2876 C CA . ALA A 1 379 ? -3.064 -10.903 29.161 1.00 49.69 379 ALA A CA 1
ATOM 2877 C C . ALA A 1 379 ? -3.520 -12.145 28.370 1.00 49.69 379 ALA A C 1
ATOM 2879 O O . ALA A 1 379 ? -2.868 -13.184 28.503 1.00 49.69 379 ALA A O 1
ATOM 2880 N N . GLY A 1 380 ? -4.566 -12.030 27.539 1.00 40.78 380 GLY A N 1
ATOM 2881 C CA . GLY A 1 380 ? -5.205 -13.160 26.857 1.00 40.78 380 GLY A CA 1
ATOM 2882 C C . GLY A 1 380 ? -6.344 -13.733 27.676 1.00 40.78 380 GLY A C 1
ATOM 2883 O O . GLY A 1 380 ? -6.063 -14.418 28.684 1.00 40.78 380 GLY A O 1
#

Radius of gyration: 31.91 Å; chains: 1; bounding box: 96×77×72 Å

Secondary structure (DSSP, 8-state):
----------------------------------SEEEE----EEEETT----TTTT-EEEETTTEE-GGG-EEE----TTS-EEEEEEEEEE-TTSPEEEEEEEEEEE-TTS--TTEEEETTEEEE-PPEEEEEEES-HHHH-TT-TT--SS-HHHHHHHHHHHHHHHTEEEEEEEPPTTSSSHHHHHHHHHHHHHHT--S-SEE---GGGHHHHHHTT-S---HHHHTTT-TTS-HHHHHTTEETTEE----SS-----SS----HHHHHHHTPPPHHHHHHTT---HHHHHHHHHHHHHHHHTT-TT--SB-S-HHHHHHHHHHHTT--SEETTTTEE-TTSHHHHHHHHHHHHHHHTT-B-SS--TT---HHHHT-

Sequence (380 aa):
MKKILGFVLMLALFFGLAACGGDEVIPTPVETDDTASFVGVAPITITVGDPFDPLTGITATDTVTGDITAGITVTGAYNINTAGTYTITYKVTGSDGNEVTATRVVTVLTAEGCPINQEKVNGICVPIPAETIVIMHGAPYEVDPFHADFSGTEQLERQQLQTEVEERLNVDIEYRAYPANAPWGPDRVTAIIQSSVAGDHLADIYWSVSDWIQSLAKGDAIVPIDQYLATTGQNIHDSFLEIGSFQEQTYGFGADKLTVDVGLYYNADLVTSLGVDNPTDLFLDGLWTWTRFDQWATQVQTALTAQADDMFALGGMFSSYAESMIPLNGGALINATTQRVAFAQNPALETYAFLNALYTKGLFEPTPQYDAGSPLWQAG